Protein AF-0000000083109171 (afdb_homodimer)

Secondary structure (DSSP, 8-state):
--HHHHHHHH--B---B-TT----HHHHHHHHHHHTTS--GGG---EEEEEE--HHHHHHHHHHHHHHIIIIIHHHHHHH---HHHHHHHHHHTSTTTGGG-SEEEEEEEETTTS-GGGHHHHHHHHHHHHHHHHHHTT-EEEEE-GGGTS-HHHHHHHHT--TTEEEEEEEEEE-BSSPPPPPP---GGGGEEESSTTSB-/--HHHHHHHH--B---B-TT----HHHHHHHHHHHTTS--GGG---EEEEEE--HHHHHHHHHHHHHHIIIIIHHHHHHH---HHHHHHHHHHTSTTTGGG-SEEEEEEEETTTS-GGGHHHHHHHHHHHHHHHHHHTT-EEEEE-GGGTT-HHHHHHHHT--TTEEEEEEEEEE-BSSPPPPPP---GGGGEEESSTTSB-

Radius of gyration: 20.05 Å; Cα contacts (8 Å, |Δi|>4): 853; chains: 2; bounding box: 48×57×44 Å

pLDDT: mean 89.38, std 10.14, range [55.5, 98.81]

Structure (mmCIF, N/CA/C/O backbone):
data_AF-0000000083109171-model_v1
#
loop_
_entity.id
_entity.type
_entity.pdbx_description
1 polymer 'NADH dehydrogenase'
#
loop_
_atom_site.group_PDB
_atom_site.id
_atom_site.type_symbol
_atom_site.label_atom_id
_atom_site.label_alt_id
_atom_site.label_comp_id
_atom_site.label_asym_id
_atom_site.label_entity_id
_atom_site.label_seq_id
_atom_site.pdbx_PDB_ins_code
_atom_site.Cartn_x
_atom_site.Cartn_y
_atom_site.Cartn_z
_atom_site.occupancy
_atom_site.B_iso_or_equiv
_atom_site.auth_seq_id
_atom_site.auth_comp_id
_atom_site.auth_asym_id
_atom_site.auth_atom_id
_atom_site.pdbx_PDB_model_num
ATOM 1 N N . MET A 1 1 ? -6.875 -14.625 16.375 1 55.5 1 MET A N 1
ATOM 2 C CA . MET A 1 1 ? -6.332 -13.656 15.422 1 55.5 1 MET A CA 1
ATOM 3 C C . MET A 1 1 ? -5.023 -13.07 15.938 1 55.5 1 MET A C 1
ATOM 5 O O . MET A 1 1 ? -4.926 -12.695 17.109 1 55.5 1 MET A O 1
ATOM 9 N N . GLY A 1 2 ? -3.994 -13.18 15.156 1 72.75 2 GLY A N 1
ATOM 10 C CA . GLY A 1 2 ? -2.719 -12.656 15.617 1 72.75 2 GLY A CA 1
ATOM 11 C C . GLY A 1 2 ? -2.723 -11.156 15.812 1 72.75 2 GLY A C 1
ATOM 12 O O . GLY A 1 2 ? -3.6 -10.461 15.289 1 72.75 2 GLY A O 1
ATOM 13 N N . GLU A 1 3 ? -2.008 -10.625 16.656 1 83.81 3 GLU A N 1
ATOM 14 C CA . GLU A 1 3 ? -1.916 -9.203 16.984 1 83.81 3 GLU A CA 1
ATOM 15 C C . GLU A 1 3 ? -1.742 -8.352 15.727 1 83.81 3 GLU A C 1
ATOM 17 O O . GLU A 1 3 ? -2.268 -7.242 15.648 1 83.81 3 GLU A O 1
ATOM 22 N N . LEU A 1 4 ? -1.127 -8.922 14.742 1 90 4 LEU A N 1
ATOM 23 C CA . LEU A 1 4 ? -0.941 -8.195 13.492 1 90 4 LEU A CA 1
ATOM 24 C C . LEU A 1 4 ? -2.273 -8 12.773 1 90 4 LEU A C 1
ATOM 26 O O . LEU A 1 4 ? -2.602 -6.883 12.367 1 90 4 LEU A O 1
ATOM 30 N N . LEU A 1 5 ? -3.1 -9.055 12.711 1 90 5 LEU A N 1
ATOM 31 C CA . LEU A 1 5 ? -4.387 -8.984 12.031 1 90 5 LEU A CA 1
ATOM 32 C C . LEU A 1 5 ? -5.344 -8.055 12.773 1 90 5 LEU A C 1
ATOM 34 O O . LEU A 1 5 ? -6.125 -7.332 12.156 1 90 5 LEU A O 1
ATOM 38 N N . ALA A 1 6 ? -5.227 -8.078 14.07 1 89.31 6 ALA A N 1
ATOM 39 C CA . ALA A 1 6 ? -6.047 -7.164 14.867 1 89.31 6 ALA A CA 1
ATOM 40 C C . ALA A 1 6 ? -5.684 -5.711 14.586 1 89.31 6 ALA A C 1
ATOM 42 O O . ALA A 1 6 ? -6.559 -4.848 14.5 1 89.31 6 ALA A O 1
ATOM 43 N N . GLY A 1 7 ? -4.387 -5.457 14.492 1 91.38 7 GLY A N 1
ATOM 44 C CA . GLY A 1 7 ? -3.93 -4.117 14.156 1 91.38 7 GLY A CA 1
ATOM 45 C C . GLY A 1 7 ? -4.406 -3.65 12.797 1 91.38 7 G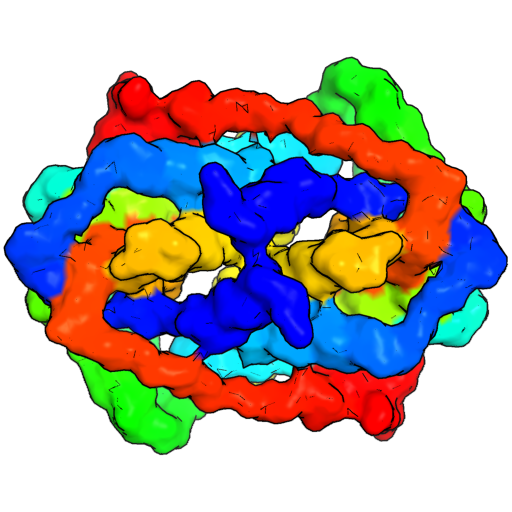LY A C 1
ATOM 46 O O . GLY A 1 7 ? -4.828 -2.502 12.641 1 91.38 7 GLY A O 1
ATOM 47 N N . ILE A 1 8 ? -4.422 -4.531 11.805 1 94 8 ILE A N 1
ATOM 48 C CA . ILE A 1 8 ? -4.883 -4.219 10.453 1 94 8 ILE A CA 1
ATOM 49 C C . ILE A 1 8 ? -6.375 -3.885 10.484 1 94 8 ILE A C 1
ATOM 51 O O . ILE A 1 8 ? -6.805 -2.895 9.883 1 94 8 ILE A O 1
ATOM 55 N N . ARG A 1 9 ? -7.141 -4.605 11.227 1 90.12 9 ARG A N 1
ATOM 56 C CA . ARG A 1 9 ? -8.586 -4.422 11.281 1 90.12 9 ARG A CA 1
ATOM 57 C C . ARG A 1 9 ? -8.953 -3.133 12.016 1 90.12 9 ARG A C 1
ATOM 59 O O . ARG A 1 9 ? -9.992 -2.525 11.734 1 90.12 9 ARG A O 1
ATOM 66 N N . ALA A 1 10 ? -8.078 -2.721 12.844 1 87.38 10 ALA A N 1
ATOM 67 C CA . ALA A 1 10 ? -8.383 -1.573 13.695 1 87.38 10 ALA A CA 1
ATOM 68 C C . ALA A 1 10 ? -8 -0.265 13.008 1 87.38 10 ALA A C 1
ATOM 70 O O . ALA A 1 10 ? -8.477 0.806 13.391 1 87.38 10 ALA A O 1
ATOM 71 N N . GLN A 1 11 ? -7.094 -0.319 12.078 1 89.5 11 GLN A N 1
ATOM 72 C CA . GLN A 1 11 ? -6.621 0.899 11.43 1 89.5 11 GLN A CA 1
ATOM 73 C C . GLN A 1 11 ? -7.754 1.602 10.688 1 89.5 11 GLN A C 1
ATOM 75 O O . GLN A 1 11 ? -8.516 0.962 9.961 1 89.5 11 GLN A O 1
ATOM 80 N N . ARG A 1 12 ? -7.906 2.865 10.969 1 90.25 12 ARG A N 1
ATOM 81 C CA . ARG A 1 12 ? -8.945 3.703 10.383 1 90.25 12 ARG A CA 1
ATOM 82 C C . ARG A 1 12 ? -8.422 5.109 10.109 1 90.25 12 ARG A C 1
ATOM 84 O O . ARG A 1 12 ? -7.559 5.609 10.836 1 90.25 12 ARG A O 1
ATOM 91 N N . ALA A 1 13 ? -9.023 5.68 9.062 1 91.62 13 ALA A N 1
ATOM 92 C CA . ALA A 1 13 ? -8.664 7.062 8.758 1 91.62 13 ALA A CA 1
ATOM 93 C C . ALA A 1 13 ? -9.164 8.008 9.852 1 91.62 13 ALA A C 1
ATOM 95 O O . ALA A 1 13 ? -10.297 7.887 10.32 1 91.62 13 ALA A O 1
ATOM 96 N N . CYS A 1 14 ? -8.281 8.812 10.289 1 92.75 14 CYS A N 1
ATOM 97 C CA . CYS A 1 14 ? -8.602 9.875 11.234 1 92.75 14 CYS A CA 1
ATOM 98 C C . CYS A 1 14 ? -8.602 11.234 10.547 1 92.75 14 CYS A C 1
ATOM 100 O O . CYS A 1 14 ? -7.598 11.641 9.953 1 92.75 14 CYS A O 1
ATOM 102 N N . ARG A 1 15 ? -9.68 11.977 10.711 1 89.06 15 ARG A N 1
ATOM 103 C CA . ARG A 1 15 ? -9.781 13.258 10.031 1 89.06 15 ARG A CA 1
ATOM 104 C C . ARG A 1 15 ? -10.078 14.383 11.016 1 89.06 15 ARG A C 1
ATOM 106 O O . ARG A 1 15 ? -10.344 15.516 10.609 1 89.06 15 ARG A O 1
ATOM 113 N N . ARG A 1 16 ? -10.094 14 12.258 1 90.75 16 ARG A N 1
ATOM 114 C CA . ARG A 1 16 ? -10.234 14.945 13.359 1 90.75 16 ARG A CA 1
ATOM 115 C C . ARG A 1 16 ? -9.148 14.734 14.406 1 90.75 16 ARG A C 1
ATOM 117 O O . ARG A 1 16 ? -9.094 13.68 15.047 1 90.75 16 ARG A O 1
ATOM 124 N N . PHE A 1 17 ? -8.367 15.812 14.617 1 93.94 17 PHE A N 1
ATOM 125 C CA . PHE A 1 17 ? -7.219 15.664 15.508 1 93.94 17 PHE A CA 1
ATOM 126 C C . PHE A 1 17 ? -7.34 16.594 16.703 1 93.94 17 PHE A C 1
ATOM 128 O O . PHE A 1 17 ? -7.969 17.656 16.625 1 93.94 17 PHE A O 1
ATOM 135 N N . ASP A 1 18 ? -6.82 16.125 17.828 1 93.5 18 ASP A N 1
ATOM 136 C CA . ASP A 1 18 ? -6.664 16.984 18.984 1 93.5 18 ASP A CA 1
ATOM 137 C C . ASP A 1 18 ? -5.676 18.109 18.719 1 93.5 18 ASP A C 1
ATOM 139 O O . ASP A 1 18 ? -4.48 17.875 18.547 1 93.5 18 ASP A O 1
ATOM 143 N N . PRO A 1 19 ? -6.137 19.344 18.703 1 90.44 19 PRO A N 1
ATOM 144 C CA . PRO A 1 19 ? -5.246 20.453 18.344 1 90.44 19 PRO A CA 1
ATOM 145 C C . PRO A 1 19 ? -4.094 20.609 19.328 1 90.44 19 PRO A C 1
ATOM 147 O O . PRO A 1 19 ? -3.086 21.25 19.016 1 90.44 19 PRO A O 1
ATOM 150 N N . ASN A 1 20 ? -4.195 20.031 20.516 1 92.81 20 ASN A N 1
ATOM 151 C CA . ASN A 1 20 ? -3.156 20.172 21.531 1 92.81 20 ASN A CA 1
ATOM 152 C C . ASN A 1 20 ? -2.287 18.906 21.609 1 92.81 20 ASN A C 1
ATOM 154 O O . ASN A 1 20 ? -1.346 18.859 22.406 1 92.81 20 ASN A O 1
ATOM 158 N N . GLY A 1 21 ? -2.691 18 20.828 1 94.5 21 GLY A N 1
ATOM 159 C CA . GLY A 1 21 ? -1.938 16.75 20.844 1 94.5 21 GLY A CA 1
ATOM 160 C C . GLY A 1 21 ? -0.573 16.875 20.188 1 94.5 21 GLY A C 1
ATOM 161 O O . GLY A 1 21 ? -0.412 17.594 19.203 1 94.5 21 GLY A O 1
ATOM 162 N N . LYS A 1 22 ? 0.365 16.141 20.797 1 96.12 22 LYS A N 1
ATOM 163 C CA . LYS A 1 22 ? 1.721 16.141 20.25 1 96.12 22 LYS A CA 1
ATOM 164 C C . LYS A 1 22 ? 2.074 14.781 19.656 1 96.12 22 LYS A C 1
ATOM 166 O O . LYS A 1 22 ? 1.497 13.766 20.031 1 96.12 22 LYS A O 1
ATOM 171 N N . VAL A 1 23 ? 2.912 14.836 18.703 1 98.12 23 VAL A N 1
ATOM 172 C CA . VAL A 1 23 ? 3.506 13.633 18.125 1 98.12 23 VAL A CA 1
ATOM 173 C C . VAL A 1 23 ? 5.02 13.648 18.328 1 98.12 23 VAL A C 1
ATOM 175 O O . VAL A 1 23 ? 5.707 14.547 17.828 1 98.12 23 VAL A O 1
ATOM 178 N N . LEU A 1 24 ? 5.52 12.695 19 1 98.06 24 LEU A N 1
ATOM 179 C CA . LEU A 1 24 ? 6.941 12.656 19.328 1 98.06 24 LEU A CA 1
ATOM 180 C C . LEU A 1 24 ? 7.77 12.305 18.094 1 98.06 24 LEU A C 1
ATOM 182 O O . LEU A 1 24 ? 7.359 11.477 17.281 1 98.06 24 LEU A O 1
ATOM 186 N N . ASP A 1 25 ? 8.961 12.906 18.078 1 97.75 25 ASP A N 1
ATOM 187 C CA . ASP A 1 25 ? 9.875 12.578 16.984 1 97.75 25 ASP A CA 1
ATOM 188 C C . ASP A 1 25 ? 10.211 11.086 16.984 1 97.75 25 ASP A C 1
ATOM 190 O O . ASP A 1 25 ? 10.336 10.477 15.93 1 97.75 25 ASP A O 1
ATOM 194 N N . SER A 1 26 ? 10.375 10.578 18.156 1 97.94 26 SER A N 1
ATOM 195 C CA . SER A 1 26 ? 10.711 9.156 18.266 1 97.94 26 SER A CA 1
ATOM 196 C C . SER A 1 26 ? 9.617 8.289 17.656 1 97.94 26 SER A C 1
ATOM 198 O O . SER A 1 26 ? 9.898 7.238 17.062 1 97.94 26 SER A O 1
ATOM 200 N N . ASP A 1 27 ? 8.375 8.719 17.828 1 97.88 27 ASP A N 1
ATOM 201 C CA . ASP A 1 27 ? 7.258 7.965 17.266 1 97.88 27 ASP A CA 1
ATOM 202 C C . ASP A 1 27 ? 7.195 8.125 15.742 1 97.88 27 ASP A C 1
ATOM 204 O O . ASP A 1 27 ? 6.918 7.164 15.023 1 97.88 27 ASP A O 1
ATOM 208 N N . VAL A 1 28 ? 7.469 9.328 15.266 1 98.5 28 VAL A N 1
ATOM 209 C CA . VAL A 1 28 ? 7.566 9.547 13.828 1 98.5 28 VAL A CA 1
ATOM 210 C C . VAL A 1 28 ? 8.641 8.633 13.242 1 98.5 28 VAL A C 1
ATOM 212 O O . VAL A 1 28 ? 8.43 8.008 12.195 1 98.5 28 VAL A O 1
ATOM 215 N N . GLU A 1 29 ? 9.734 8.508 13.93 1 98 29 GLU A N 1
ATOM 216 C CA . GLU A 1 29 ? 10.828 7.668 13.453 1 98 29 GLU A CA 1
ATOM 217 C C . GLU A 1 29 ? 10.406 6.203 13.391 1 98 29 GLU A C 1
ATOM 219 O O . GLU A 1 29 ? 10.82 5.469 12.492 1 98 29 GLU A O 1
ATOM 224 N N . GLN A 1 30 ? 9.625 5.793 14.312 1 97.19 30 GLN A N 1
ATOM 225 C CA . GLN A 1 30 ? 9.109 4.43 14.281 1 97.19 30 GLN A CA 1
ATOM 226 C C . GLN A 1 30 ? 8.188 4.223 13.086 1 97.19 30 GLN A C 1
ATOM 228 O O . GLN A 1 30 ? 8.219 3.17 12.445 1 97.19 30 GLN A O 1
ATOM 233 N N . MET A 1 31 ? 7.332 5.203 12.773 1 98.19 31 MET A N 1
ATOM 234 C CA . MET A 1 31 ? 6.465 5.141 11.602 1 98.19 31 MET A CA 1
ATOM 235 C C . MET A 1 31 ? 7.285 5.051 10.32 1 98.19 31 MET A C 1
ATOM 237 O O . MET A 1 31 ? 6.984 4.242 9.438 1 98.19 31 MET A O 1
ATOM 241 N N . LEU A 1 32 ? 8.336 5.867 10.281 1 98.56 32 LEU A N 1
ATOM 242 C CA . LEU A 1 32 ? 9.211 5.879 9.117 1 98.56 32 LEU A CA 1
ATOM 243 C C . LEU A 1 32 ? 9.953 4.551 8.984 1 98.56 32 LEU A C 1
ATOM 245 O O . LEU A 1 32 ? 10.086 4.016 7.887 1 98.56 32 LEU A O 1
ATOM 249 N N . ALA A 1 33 ? 10.438 4.059 10.117 1 97.06 33 ALA A N 1
ATOM 250 C CA . ALA A 1 33 ? 11.133 2.775 10.117 1 97.06 33 ALA A CA 1
ATOM 251 C C . ALA A 1 33 ? 10.227 1.661 9.602 1 97.06 33 ALA A C 1
ATOM 253 O O . ALA A 1 33 ? 10.672 0.781 8.859 1 97.06 33 ALA A O 1
ATOM 254 N N . ALA A 1 34 ? 8.984 1.644 9.984 1 97.25 34 ALA A N 1
ATOM 255 C CA . ALA A 1 34 ? 8.023 0.67 9.469 1 97.25 34 ALA A CA 1
ATOM 256 C C . ALA A 1 34 ? 7.824 0.835 7.965 1 97.25 34 ALA A C 1
ATOM 258 O O . ALA A 1 34 ? 7.742 -0.153 7.23 1 97.25 34 ALA A O 1
ATOM 259 N N . SER A 1 35 ? 7.797 2.051 7.5 1 98.38 35 SER A N 1
ATOM 260 C CA . SER A 1 35 ? 7.535 2.361 6.098 1 98.38 35 SER A CA 1
ATOM 261 C C . SER A 1 35 ? 8.594 1.751 5.188 1 98.38 35 SER A C 1
ATOM 263 O O . SER A 1 35 ? 8.266 1.158 4.156 1 98.38 35 SER A O 1
ATOM 265 N N . VAL A 1 36 ? 9.859 1.82 5.582 1 97.5 36 VAL A N 1
ATOM 266 C CA . VAL A 1 36 ? 10.938 1.451 4.668 1 97.5 36 VAL A CA 1
ATOM 267 C C . VAL A 1 36 ? 11.07 -0.069 4.617 1 97.5 36 VAL A C 1
ATOM 269 O O . VAL A 1 36 ? 11.891 -0.599 3.863 1 97.5 36 VAL A O 1
ATOM 272 N N . HIS A 1 37 ? 10.234 -0.78 5.348 1 96.31 37 HIS A N 1
ATOM 273 C CA . HIS A 1 37 ? 10.25 -2.236 5.285 1 96.31 37 HIS A CA 1
ATOM 274 C C . HIS A 1 37 ? 9.195 -2.754 4.305 1 96.31 37 HIS A C 1
ATOM 276 O O . HIS A 1 37 ? 8.969 -3.961 4.215 1 96.31 37 HIS A O 1
ATOM 282 N N . ALA A 1 38 ? 8.594 -1.869 3.564 1 97.19 38 ALA A N 1
ATOM 283 C CA . ALA A 1 38 ? 7.648 -2.242 2.514 1 97.19 38 ALA A CA 1
ATOM 284 C C . ALA A 1 38 ? 8.375 -2.834 1.309 1 97.19 38 ALA A C 1
ATOM 286 O O . ALA A 1 38 ? 9.57 -2.604 1.122 1 97.19 38 ALA A O 1
ATOM 287 N N . PRO A 1 39 ? 7.668 -3.682 0.498 1 95.25 39 PRO A N 1
ATOM 288 C CA . PRO A 1 39 ? 8.25 -4.082 -0.784 1 95.25 39 PRO A CA 1
ATOM 289 C C . PRO A 1 39 ? 8.414 -2.912 -1.752 1 95.25 39 PRO A C 1
ATOM 291 O O . PRO A 1 39 ? 7.703 -1.908 -1.634 1 95.25 39 PRO A O 1
ATOM 294 N N . SER A 1 40 ? 9.367 -3 -2.598 1 94.25 40 SER A N 1
ATOM 295 C CA . SER A 1 40 ? 9.555 -2.08 -3.715 1 94.25 40 SER A CA 1
ATOM 296 C C . SER A 1 40 ? 10.109 -2.801 -4.938 1 94.25 40 SER A C 1
ATOM 298 O O . SER A 1 40 ? 10.766 -3.834 -4.812 1 94.25 40 SER A O 1
ATOM 300 N N . ALA A 1 41 ? 9.695 -2.26 -6.098 1 90.31 41 ALA A N 1
ATOM 301 C CA . ALA A 1 41 ? 10.164 -2.859 -7.344 1 90.31 41 ALA A CA 1
ATOM 302 C C . ALA A 1 41 ? 11.672 -3.064 -7.328 1 90.31 41 ALA A C 1
ATOM 304 O O . ALA A 1 41 ? 12.43 -2.115 -7.125 1 90.31 41 ALA A O 1
ATOM 305 N N . GLU A 1 42 ? 12.055 -4.391 -7.379 1 86 42 GLU A N 1
ATOM 306 C CA . GLU A 1 42 ? 13.461 -4.773 -7.43 1 86 42 GLU A CA 1
ATOM 307 C C . GLU A 1 42 ? 14.219 -4.258 -6.207 1 86 42 GLU A C 1
ATOM 309 O O . GLU A 1 42 ? 15.398 -3.918 -6.301 1 86 42 GLU A O 1
ATOM 314 N N . ASN A 1 43 ? 13.531 -4.051 -5.195 1 89.94 43 ASN A N 1
ATOM 315 C CA . ASN A 1 43 ? 14.094 -3.543 -3.949 1 89.94 43 ASN A CA 1
ATOM 316 C C . ASN A 1 43 ? 14.789 -2.199 -4.16 1 89.94 43 ASN A C 1
ATOM 318 O O . ASN A 1 43 ? 15.844 -1.941 -3.57 1 89.94 43 ASN A O 1
ATOM 322 N N . SER A 1 44 ? 14.188 -1.335 -4.953 1 91.75 44 SER A N 1
ATOM 323 C CA . SER A 1 44 ? 14.758 -0.03 -5.27 1 91.75 44 SER A CA 1
ATOM 324 C C . SER A 1 44 ? 14.656 0.921 -4.082 1 91.75 44 SER A C 1
ATOM 326 O O . SER A 1 44 ? 15.352 1.94 -4.039 1 91.75 44 SER A O 1
ATOM 328 N N . GLN A 1 45 ? 13.789 0.682 -3.188 1 95.56 45 GLN A N 1
ATOM 329 C CA . GLN A 1 45 ? 13.578 1.504 -2 1 95.56 45 GLN A CA 1
ATOM 330 C C . GLN A 1 45 ? 13.516 2.986 -2.361 1 95.56 45 GLN A C 1
ATOM 332 O O . GLN A 1 45 ? 14.273 3.795 -1.815 1 95.56 45 GLN A O 1
ATOM 337 N N . PRO A 1 46 ? 12.477 3.291 -3.271 1 97.31 46 PRO A N 1
ATOM 338 C CA . PRO A 1 46 ? 12.484 4.605 -3.918 1 97.31 46 PRO A CA 1
ATOM 339 C C . PRO A 1 46 ? 11.766 5.672 -3.104 1 97.31 46 PRO A C 1
ATOM 341 O O . PRO A 1 46 ? 11.289 6.668 -3.662 1 97.31 46 PRO A O 1
ATOM 344 N N . TRP A 1 47 ? 11.617 5.57 -1.883 1 98.5 47 TRP A N 1
ATOM 345 C CA . TRP A 1 47 ? 10.852 6.496 -1.058 1 98.5 47 TRP A CA 1
ATOM 346 C C . TRP A 1 47 ? 11.742 7.594 -0.491 1 98.5 47 TRP A C 1
ATOM 348 O O . TRP A 1 47 ? 12.906 7.348 -0.163 1 98.5 47 TRP A O 1
ATOM 358 N N . THR A 1 48 ? 11.234 8.758 -0.434 1 98.62 48 THR A N 1
ATOM 359 C CA . THR A 1 48 ? 11.742 9.906 0.316 1 98.62 48 THR A CA 1
ATOM 360 C C . THR A 1 48 ? 10.625 10.539 1.146 1 98.62 48 THR A C 1
ATOM 362 O O . THR A 1 48 ? 9.5 10.703 0.667 1 98.62 48 THR A O 1
ATOM 365 N N . PHE A 1 49 ? 10.945 10.898 2.367 1 98.75 49 PHE A N 1
ATOM 366 C CA . PHE A 1 49 ? 9.945 11.43 3.287 1 98.75 49 PHE A CA 1
ATOM 367 C C . PHE A 1 49 ? 10.266 12.867 3.672 1 98.75 49 PHE A C 1
ATOM 369 O O . PHE A 1 49 ? 11.406 13.18 4.043 1 98.75 49 PHE A O 1
ATOM 376 N N . ILE A 1 50 ? 9.297 13.742 3.531 1 98.5 50 ILE A N 1
ATOM 377 C CA . ILE A 1 50 ? 9.383 15.086 4.078 1 98.5 50 ILE A CA 1
ATOM 378 C C . ILE A 1 50 ? 8.43 15.234 5.262 1 98.5 50 ILE A C 1
ATOM 380 O O . ILE A 1 50 ? 7.211 15.117 5.098 1 98.5 50 ILE A O 1
ATOM 384 N N . VAL A 1 51 ? 8.945 15.445 6.41 1 98.75 51 VAL A N 1
ATOM 385 C CA . VAL A 1 51 ? 8.148 15.633 7.617 1 98.75 51 VAL A CA 1
ATOM 386 C C . VAL A 1 51 ? 7.918 17.125 7.859 1 98.75 51 VAL A C 1
ATOM 388 O O . VAL A 1 51 ? 8.867 17.875 8.055 1 98.75 51 VAL A O 1
ATOM 391 N N . VAL A 1 52 ? 6.668 17.516 7.863 1 97.38 52 VAL A N 1
ATOM 392 C CA . VAL A 1 52 ? 6.285 18.922 7.996 1 97.38 52 VAL A CA 1
ATOM 393 C C . VAL A 1 52 ? 5.617 19.156 9.352 1 97.38 52 VAL A C 1
ATOM 395 O O . VAL A 1 52 ? 4.629 18.5 9.68 1 97.38 52 VAL A O 1
ATOM 398 N N . ARG A 1 53 ? 6.133 20.094 10.117 1 97.25 53 ARG A N 1
ATOM 399 C CA . ARG A 1 53 ? 5.586 20.422 11.43 1 97.25 53 ARG A CA 1
ATOM 400 C C . ARG A 1 53 ? 5.227 21.906 11.523 1 97.25 53 ARG A C 1
ATOM 402 O O . ARG A 1 53 ? 4.41 22.297 12.359 1 97.25 53 ARG A O 1
ATOM 409 N N . ASP A 1 54 ? 5.895 22.656 10.68 1 96.62 54 ASP A N 1
ATOM 410 C CA . ASP A 1 54 ? 5.641 24.094 10.711 1 96.62 54 ASP A CA 1
ATOM 411 C C . ASP A 1 54 ? 4.164 24.406 10.484 1 96.62 54 ASP A C 1
ATOM 413 O O . ASP A 1 54 ? 3.568 23.922 9.516 1 96.62 54 ASP A O 1
ATOM 417 N N . GLU A 1 55 ? 3.619 25.188 11.328 1 93.31 55 GLU A N 1
ATOM 418 C CA . GLU A 1 55 ? 2.188 25.469 11.281 1 93.31 55 GLU A CA 1
ATOM 419 C C . GLU A 1 55 ? 1.792 26.094 9.953 1 93.31 55 GLU A C 1
ATOM 421 O O . GLU A 1 55 ? 0.763 25.75 9.367 1 93.31 55 GLU A O 1
ATOM 426 N N . GLY A 1 56 ? 2.555 27.047 9.523 1 92.94 56 GLY A N 1
ATOM 427 C CA . GLY A 1 56 ? 2.268 27.703 8.25 1 92.94 56 GLY A CA 1
ATOM 428 C C . GLY A 1 56 ? 2.295 26.75 7.074 1 92.94 56 GLY A C 1
ATOM 429 O O . GLY A 1 56 ? 1.391 26.766 6.234 1 92.94 56 GLY A O 1
ATOM 430 N N . ASN A 1 57 ? 3.32 25.906 6.988 1 93.12 57 ASN A N 1
ATOM 431 C CA . ASN A 1 57 ? 3.434 24.922 5.91 1 93.12 57 ASN A CA 1
ATOM 432 C C . ASN A 1 57 ? 2.303 23.906 5.957 1 93.12 57 ASN A C 1
ATOM 434 O O . ASN A 1 57 ? 1.728 23.562 4.922 1 93.12 57 ASN A O 1
ATOM 438 N N . ARG A 1 58 ? 1.99 23.484 7.117 1 92.31 58 ARG A N 1
ATOM 439 C CA . ARG A 1 58 ? 0.889 22.547 7.262 1 92.31 58 ARG A CA 1
ATOM 440 C C . ARG A 1 58 ? -0.427 23.156 6.801 1 92.31 58 ARG A C 1
ATOM 442 O O . ARG A 1 58 ? -1.235 22.484 6.148 1 92.31 58 ARG A O 1
ATOM 449 N N . ALA A 1 59 ? -0.632 24.359 7.184 1 88.19 59 ALA A N 1
ATOM 450 C CA . ALA A 1 59 ? -1.854 25.062 6.797 1 88.19 59 ALA A CA 1
ATOM 451 C C . ALA A 1 59 ? -1.955 25.188 5.281 1 88.19 59 ALA A C 1
ATOM 453 O O . ALA A 1 59 ? -3.041 25.062 4.711 1 88.19 59 ALA A O 1
ATOM 454 N N . LEU A 1 60 ? -0.853 25.5 4.641 1 86.75 60 LEU A N 1
ATOM 455 C CA . LEU A 1 60 ? -0.829 25.594 3.186 1 86.75 60 LEU A CA 1
ATOM 456 C C . LEU A 1 60 ? -1.166 24.25 2.549 1 86.75 60 LEU A C 1
ATOM 458 O O . LEU A 1 60 ? -1.983 24.188 1.628 1 86.75 60 LEU A O 1
ATOM 462 N N . LEU A 1 61 ? -0.556 23.219 3.041 1 87.94 61 LEU A N 1
ATOM 463 C CA . LEU A 1 61 ? -0.822 21.875 2.514 1 87.94 61 LEU A CA 1
ATOM 464 C C . LEU A 1 61 ? -2.293 21.516 2.68 1 87.94 61 LEU A C 1
ATOM 466 O O . LEU A 1 61 ? -2.914 20.984 1.755 1 87.94 61 LEU A O 1
ATOM 470 N N . ALA A 1 62 ? -2.814 21.812 3.832 1 85.19 62 ALA A N 1
ATOM 471 C CA . ALA A 1 62 ? -4.223 21.531 4.098 1 85.19 62 ALA A CA 1
ATOM 472 C C . ALA A 1 62 ? -5.129 22.344 3.18 1 85.19 62 ALA A C 1
ATOM 474 O O . ALA A 1 62 ? -6.129 21.844 2.672 1 85.19 62 ALA A O 1
ATOM 475 N N . SER A 1 63 ? -4.754 23.562 2.979 1 81.25 63 SER A N 1
ATOM 476 C CA . SER A 1 63 ? -5.547 24.453 2.131 1 81.25 63 SER A CA 1
ATOM 477 C C . SER A 1 63 ? -5.559 23.969 0.685 1 81.25 63 SER A C 1
ATOM 479 O O . SER A 1 63 ? -6.59 24.031 0.012 1 81.25 63 SER A O 1
ATOM 481 N N . TRP A 1 64 ? -4.453 23.562 0.218 1 79.56 64 TRP A N 1
ATOM 482 C CA . TRP A 1 64 ? -4.359 23.109 -1.164 1 79.56 64 TRP A CA 1
ATOM 483 C C . TRP A 1 64 ? -5.168 21.828 -1.366 1 79.56 64 TRP A C 1
ATOM 485 O O . TRP A 1 64 ? -5.781 21.641 -2.418 1 79.56 64 TRP A O 1
ATOM 495 N N . TRP A 1 65 ? -5.145 21.016 -0.391 1 76.81 65 TRP A N 1
ATOM 496 C CA . TRP A 1 65 ? -5.969 19.812 -0.444 1 76.81 65 TRP A CA 1
ATOM 497 C C . TRP A 1 65 ? -7.449 20.172 -0.463 1 76.81 65 TRP A C 1
ATOM 499 O O . TRP A 1 65 ? -8.234 19.547 -1.196 1 76.81 65 TRP A O 1
ATOM 509 N N . THR A 1 66 ? -7.777 21.156 0.295 1 75.31 66 THR A N 1
ATOM 510 C CA . THR A 1 66 ? -9.164 21.594 0.365 1 75.31 66 THR A CA 1
ATOM 511 C C . THR A 1 66 ? -9.617 22.156 -0.979 1 75.31 66 THR A C 1
ATOM 513 O O . THR A 1 66 ? -10.766 21.969 -1.386 1 75.31 66 THR A O 1
ATOM 516 N N . GLU A 1 67 ? -8.727 22.797 -1.622 1 75.06 67 GLU A N 1
ATOM 517 C CA . GLU A 1 67 ? -9.039 23.359 -2.938 1 75.06 67 GLU A CA 1
ATOM 518 C C . GLU A 1 67 ? -9.336 22.25 -3.941 1 75.06 67 GLU A C 1
ATOM 520 O O . GLU A 1 67 ? -10.242 22.375 -4.77 1 75.06 67 GLU A O 1
ATOM 525 N N . THR A 1 68 ? -8.586 21.203 -3.83 1 71.06 68 THR A N 1
ATOM 526 C CA . THR A 1 68 ? -8.812 20.062 -4.723 1 71.06 68 THR A CA 1
ATOM 527 C C . THR A 1 68 ? -10.18 19.453 -4.477 1 71.06 68 THR A C 1
ATOM 529 O O . THR A 1 68 ? -10.883 19.078 -5.422 1 71.06 68 THR A O 1
ATOM 532 N N . TRP A 1 69 ? -10.555 19.391 -3.275 1 72.69 69 TRP A N 1
ATOM 533 C CA . TRP A 1 69 ? -11.867 18.875 -2.891 1 72.69 69 TRP A CA 1
ATOM 534 C C . TRP A 1 69 ? -12.977 19.766 -3.42 1 72.69 69 TRP A C 1
ATOM 536 O O . TRP A 1 69 ? -13.977 19.281 -3.951 1 72.69 69 TRP A O 1
ATOM 546 N N . ASN A 1 70 ? -12.688 21 -3.373 1 70 70 ASN A N 1
ATOM 547 C CA . ASN A 1 70 ? -13.703 21.969 -3.781 1 70 70 ASN A CA 1
ATOM 548 C C . ASN A 1 70 ? -13.812 22.062 -5.301 1 70 70 ASN A C 1
ATOM 550 O O . ASN A 1 70 ? -14.859 22.438 -5.828 1 70 70 ASN A O 1
ATOM 554 N N . ALA A 1 71 ? -12.781 21.812 -5.98 1 67.88 71 ALA A N 1
ATOM 555 C CA . ALA A 1 71 ? -12.75 21.938 -7.438 1 67.88 71 ALA A CA 1
ATOM 556 C C . ALA A 1 71 ? -13.422 20.734 -8.094 1 67.88 71 ALA A C 1
ATOM 558 O O . ALA A 1 71 ? -13.289 20.531 -9.305 1 67.88 71 ALA A O 1
ATOM 559 N N . GLY A 1 72 ? -14.117 19.938 -7.215 1 62.41 72 GLY A N 1
ATOM 560 C CA . GLY A 1 72 ? -14.875 18.875 -7.84 1 62.41 72 GLY A CA 1
ATOM 561 C C . GLY A 1 72 ? -14.812 17.562 -7.066 1 62.41 72 GLY A C 1
ATOM 562 O O . GLY A 1 72 ? -15.648 16.688 -7.262 1 62.41 72 GLY A O 1
ATOM 563 N N . GLY A 1 73 ? -13.859 17.453 -6.324 1 63 73 GLY A N 1
ATOM 564 C CA . GLY A 1 73 ? -13.75 16.219 -5.559 1 63 73 GLY A CA 1
ATOM 565 C C . GLY A 1 73 ? -14.906 16.016 -4.602 1 63 73 GLY A C 1
ATOM 566 O O . GLY A 1 73 ? -15.453 14.906 -4.512 1 63 73 GLY A O 1
ATOM 567 N N . GLY A 1 74 ? -15.32 17.109 -4.055 1 67.25 74 GLY A N 1
ATOM 568 C CA . GLY A 1 74 ? -16.422 17.047 -3.111 1 67.25 74 GLY A CA 1
ATOM 569 C C . GLY A 1 74 ? -17.734 16.656 -3.756 1 67.25 74 GLY A C 1
ATOM 570 O O . GLY A 1 74 ? -18.469 15.812 -3.223 1 67.25 74 GLY A O 1
ATOM 571 N N . ASP A 1 75 ? -17.969 17.25 -4.883 1 70 75 ASP A N 1
ATOM 572 C CA . ASP A 1 75 ? -19.203 16.922 -5.574 1 70 75 ASP A CA 1
ATOM 573 C C . ASP A 1 75 ? -19.234 15.469 -6.016 1 70 75 ASP A C 1
ATOM 575 O O . ASP A 1 75 ? -20.25 14.789 -5.883 1 70 75 ASP A O 1
ATOM 579 N N . PHE A 1 76 ? -18.203 15.172 -6.445 1 67.31 76 PHE A N 1
ATOM 580 C CA . PHE A 1 76 ? -18.094 13.773 -6.859 1 67.31 76 PHE A CA 1
ATOM 581 C C . PHE A 1 76 ? -18.328 12.844 -5.68 1 67.31 76 PHE A C 1
ATOM 583 O O . PHE A 1 76 ? -19.094 11.883 -5.793 1 67.31 76 PHE A O 1
ATOM 590 N N . VAL A 1 77 ? -17.766 13.195 -4.664 1 71.5 77 VAL A N 1
ATOM 591 C CA . VAL A 1 77 ? -17.906 12.375 -3.463 1 71.5 77 VAL A CA 1
ATOM 592 C C . VAL A 1 77 ? -19.359 12.359 -3.01 1 71.5 77 VAL A C 1
ATOM 594 O O . VAL A 1 77 ? -19.922 11.297 -2.713 1 71.5 77 VAL A O 1
ATOM 597 N N . LYS A 1 78 ? -19.922 13.477 -2.979 1 74.19 78 LYS A N 1
ATOM 598 C CA . LYS A 1 78 ? -21.312 13.594 -2.533 1 74.19 78 LYS A CA 1
ATOM 599 C C . LYS A 1 78 ? -22.25 12.781 -3.428 1 74.19 78 LYS A C 1
ATOM 601 O O . LYS A 1 78 ? -23.25 12.242 -2.959 1 74.19 78 LYS A O 1
ATOM 606 N N . GLN A 1 79 ? -21.812 12.641 -4.633 1 70.5 79 GLN A N 1
ATOM 607 C CA . GLN A 1 79 ? -22.672 11.945 -5.594 1 70.5 79 GLN A CA 1
ATOM 608 C C . GLN A 1 79 ? -22.375 10.445 -5.602 1 70.5 79 GLN A C 1
ATOM 610 O O . GLN A 1 79 ? -23.25 9.641 -5.918 1 70.5 79 GLN A O 1
ATOM 615 N N . SER A 1 80 ? -21.281 10.195 -5.199 1 68.06 80 SER A N 1
ATOM 616 C CA . SER A 1 80 ? -20.844 8.82 -5.41 1 68.06 80 SER A CA 1
ATOM 617 C C . SER A 1 80 ? -20.906 8.016 -4.117 1 68.06 80 SER A C 1
ATOM 619 O O . SER A 1 80 ? -20.859 6.785 -4.141 1 68.06 80 SER A O 1
ATOM 621 N N . VAL A 1 81 ? -21 8.781 -3.025 1 73.75 81 VAL A N 1
ATOM 622 C CA . VAL A 1 81 ? -20.969 8.102 -1.735 1 73.75 81 VAL A CA 1
ATOM 623 C C . VAL A 1 81 ? -22.344 8.188 -1.071 1 73.75 81 VAL A C 1
AT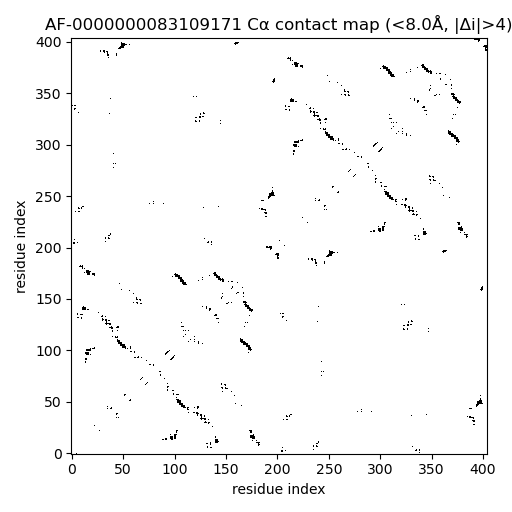OM 625 O O . VAL A 1 81 ? -22.844 9.281 -0.834 1 73.75 81 VAL A O 1
ATOM 628 N N . GLU A 1 82 ? -22.859 7.023 -0.845 1 72.69 82 GLU A N 1
ATOM 629 C CA . GLU A 1 82 ? -24.188 6.953 -0.247 1 72.69 82 GLU A CA 1
ATOM 630 C C . GLU A 1 82 ? -24.125 7.172 1.262 1 72.69 82 GLU A C 1
ATOM 632 O O . GLU A 1 82 ? -25.078 7.676 1.86 1 72.69 82 GLU A O 1
ATOM 637 N N . ASP A 1 83 ? -23.047 6.926 1.837 1 74.56 83 ASP A N 1
ATOM 638 C CA . ASP A 1 83 ? -22.875 7.023 3.283 1 74.56 83 ASP A CA 1
ATOM 639 C C . ASP A 1 83 ? -22.719 8.477 3.721 1 74.56 83 ASP A C 1
ATOM 641 O O . ASP A 1 83 ? -21.625 9.047 3.635 1 74.56 83 ASP A O 1
ATOM 645 N N . LYS A 1 84 ? -23.828 9.039 4.27 1 76.81 84 LYS A N 1
ATOM 646 C CA . LYS A 1 84 ? -23.875 10.453 4.633 1 76.81 84 LYS A CA 1
ATOM 647 C C . LYS A 1 84 ? -22.906 10.75 5.773 1 76.81 84 LYS A C 1
ATOM 649 O O . LYS A 1 84 ? -22.359 11.859 5.863 1 76.81 84 LYS A O 1
ATOM 654 N N . VAL A 1 85 ? -22.766 9.781 6.621 1 77.38 85 VAL A N 1
ATOM 655 C CA . VAL A 1 85 ? -21.844 9.953 7.73 1 77.38 85 VAL A CA 1
ATOM 656 C C . VAL A 1 85 ? -20.422 10.102 7.199 1 77.38 85 VAL A C 1
ATOM 658 O O . VAL A 1 85 ? -19.656 10.961 7.656 1 77.38 85 VAL A O 1
ATOM 661 N N . LEU A 1 86 ? -20.141 9.312 6.254 1 77.75 86 LEU A N 1
ATOM 662 C CA . LEU A 1 86 ? -18.828 9.398 5.625 1 77.75 86 LEU A CA 1
ATOM 663 C C . LEU A 1 86 ? -18.656 10.742 4.914 1 77.75 86 LEU A C 1
ATOM 665 O O . LEU A 1 86 ? -17.594 11.359 5 1 77.75 86 LEU A O 1
ATOM 669 N N . VAL A 1 87 ? -19.688 11.172 4.266 1 78.38 87 VAL A N 1
ATOM 670 C CA . VAL A 1 87 ? -19.625 12.438 3.549 1 78.38 87 VAL A CA 1
ATOM 671 C C . VAL A 1 87 ? -19.344 13.578 4.531 1 78.38 87 VAL A C 1
ATOM 673 O O . VAL A 1 87 ? -18.484 14.43 4.285 1 78.38 87 VAL A O 1
ATOM 676 N N . ALA A 1 88 ? -20.016 13.547 5.602 1 78.81 88 ALA A N 1
ATOM 677 C CA . ALA A 1 88 ? -19.828 14.578 6.621 1 78.81 88 ALA A CA 1
ATOM 678 C C . ALA A 1 88 ? -18.422 14.531 7.199 1 78.81 88 ALA A C 1
ATOM 680 O O . ALA A 1 88 ? -17.812 15.578 7.453 1 78.81 88 ALA A O 1
ATOM 681 N N . ASP A 1 89 ? -17.922 13.383 7.402 1 79.56 89 ASP A N 1
ATOM 682 C CA . ASP A 1 89 ? -16.578 13.203 7.934 1 79.56 89 ASP A CA 1
ATOM 683 C C . ASP A 1 89 ? -15.523 13.719 6.957 1 79.56 89 ASP A C 1
ATOM 685 O O . ASP A 1 89 ? -14.547 14.352 7.367 1 79.56 89 ASP A O 1
ATOM 689 N N . LEU A 1 90 ? -15.758 13.5 5.773 1 77.38 90 LEU A N 1
ATOM 690 C CA . LEU A 1 90 ? -14.852 13.969 4.73 1 77.38 90 LEU A CA 1
ATOM 691 C C . LEU A 1 90 ? -14.844 15.492 4.652 1 77.38 90 LEU A C 1
ATOM 693 O O . LEU A 1 90 ? -13.781 16.109 4.574 1 77.38 90 LEU A O 1
ATOM 697 N N . GLU A 1 91 ? -16.031 15.992 4.746 1 76.94 91 GLU A N 1
ATOM 698 C CA . GLU A 1 91 ? -16.156 17.453 4.723 1 76.94 91 GLU A CA 1
ATOM 699 C C . GLU A 1 91 ? -15.453 18.078 5.914 1 76.94 91 GLU A C 1
ATOM 701 O O . GLU A 1 91 ? -14.805 19.125 5.777 1 76.94 91 GLU A O 1
ATOM 706 N N . PHE A 1 92 ? -15.531 17.438 6.969 1 78.56 92 PHE A N 1
ATOM 707 C CA . PHE A 1 92 ? -14.883 17.953 8.172 1 78.56 92 PHE A CA 1
ATOM 708 C C . PHE A 1 92 ? -13.367 17.922 8.023 1 78.56 92 PHE A C 1
ATOM 710 O O . PHE A 1 92 ? -12.672 18.828 8.508 1 78.56 92 PHE A O 1
ATOM 717 N N . GLY A 1 93 ? -12.867 16.953 7.469 1 77.12 93 GLY A N 1
ATOM 718 C CA . GLY A 1 93 ? -11.438 16.875 7.219 1 77.12 93 GLY A CA 1
ATOM 719 C C . GLY A 1 93 ? -10.883 18.094 6.508 1 77.12 93 GLY A C 1
ATOM 720 O O . GLY A 1 93 ? -9.781 18.547 6.812 1 77.12 93 GLY A O 1
ATOM 721 N N . PHE A 1 94 ? -11.711 18.594 5.703 1 75.69 94 PHE A N 1
ATOM 722 C CA . PHE A 1 94 ? -11.266 19.703 4.863 1 75.69 94 PHE A CA 1
ATOM 723 C C . PHE A 1 94 ? -11.516 21.031 5.551 1 75.69 94 PHE A C 1
ATOM 725 O O . PHE A 1 94 ? -11.188 22.094 5.004 1 75.69 94 PHE A O 1
ATOM 732 N N . SER A 1 95 ? -11.984 20.953 6.734 1 74 95 SER A N 1
ATOM 733 C CA . SER A 1 95 ? -12.203 22.172 7.504 1 74 95 SER A CA 1
ATOM 734 C C . SER A 1 95 ? -11 22.5 8.383 1 74 95 SER A C 1
ATOM 736 O O . SER A 1 95 ? -10.078 21.688 8.508 1 74 95 SER A O 1
ATOM 738 N N . LYS A 1 96 ? -10.875 23.672 8.867 1 69.06 96 LYS A N 1
ATOM 739 C CA . LYS A 1 96 ? -9.781 24.141 9.711 1 69.06 96 LYS A CA 1
ATOM 740 C C . LYS A 1 96 ? -9.555 23.188 10.891 1 69.06 96 LYS A C 1
ATOM 742 O O . LYS A 1 96 ? -8.414 23 11.32 1 69.06 96 LYS A O 1
ATOM 747 N N . GLY A 1 97 ? -10.516 22.578 11.414 1 70.69 97 GLY A N 1
ATOM 748 C CA . GLY A 1 97 ? -10.398 21.672 12.547 1 70.69 97 GLY A CA 1
ATOM 749 C C . GLY A 1 97 ? -10.109 20.234 12.133 1 70.69 97 GLY A C 1
ATOM 750 O O . GLY A 1 97 ? -9.938 19.359 12.984 1 70.69 97 GLY A O 1
ATOM 751 N N . GLY A 1 98 ? -9.977 20.062 10.891 1 82.38 98 GLY A N 1
ATOM 752 C CA . GLY A 1 98 ? -9.695 18.734 10.367 1 82.38 98 GLY A CA 1
ATOM 753 C C . GLY A 1 98 ? -8.219 18.469 10.172 1 82.38 98 GLY A C 1
ATOM 754 O O . GLY A 1 98 ? -7.441 18.484 11.125 1 82.38 98 GLY A O 1
ATOM 755 N N . PHE A 1 99 ? -7.801 18.359 8.961 1 83.19 99 PHE A N 1
ATOM 756 C CA . PHE A 1 99 ? -6.426 18.031 8.617 1 83.19 99 PHE A CA 1
ATOM 757 C C . PHE A 1 99 ? -5.469 19.125 9.078 1 83.19 99 PHE A C 1
ATOM 759 O O . PHE A 1 99 ? -4.324 18.844 9.438 1 83.19 99 PHE A O 1
ATOM 766 N N . ALA A 1 100 ? -5.973 20.359 9.195 1 81.25 100 ALA A N 1
ATOM 767 C CA . ALA A 1 100 ? -5.145 21.484 9.602 1 81.25 100 ALA A CA 1
ATOM 768 C C . ALA A 1 100 ? -4.707 21.344 11.055 1 81.25 100 ALA A C 1
ATOM 770 O O . ALA A 1 100 ? -3.717 21.953 11.477 1 81.25 100 ALA A O 1
ATOM 771 N N . ALA A 1 101 ? -5.41 20.516 11.805 1 88.5 101 ALA A N 1
ATOM 772 C CA . ALA A 1 101 ? -5.125 20.344 13.227 1 88.5 101 ALA A CA 1
ATOM 773 C C . ALA A 1 101 ? -4.066 19.266 13.453 1 88.5 101 ALA A C 1
ATOM 775 O O . ALA A 1 101 ? -3.525 19.141 14.555 1 88.5 101 ALA A O 1
ATOM 776 N N . ALA A 1 102 ? -3.75 18.484 12.477 1 93.75 102 ALA A N 1
ATOM 777 C CA . ALA A 1 102 ? -2.703 17.484 12.633 1 93.75 102 ALA A CA 1
ATOM 778 C C . ALA A 1 102 ? -1.338 18.141 12.828 1 93.75 102 ALA A C 1
ATOM 780 O O . ALA A 1 102 ? -0.917 18.969 12.016 1 93.75 102 ALA A O 1
ATOM 781 N N . PRO A 1 103 ? -0.651 17.797 13.844 1 97 103 PRO A N 1
ATOM 782 C CA . PRO A 1 103 ? 0.619 18.469 14.125 1 97 103 PRO A CA 1
ATOM 783 C C . PRO A 1 103 ? 1.752 18 13.219 1 97 103 PRO A C 1
ATOM 785 O O . PRO A 1 103 ? 2.824 18.609 13.195 1 97 103 PRO A O 1
ATOM 788 N N . VAL A 1 104 ? 1.561 16.891 12.508 1 97.62 104 VAL A N 1
ATOM 789 C CA . VAL A 1 104 ? 2.58 16.375 11.602 1 97.62 104 VAL A CA 1
ATOM 790 C C . VAL A 1 104 ? 1.938 15.992 10.273 1 97.62 104 VAL A C 1
ATOM 792 O O . VAL A 1 104 ? 0.858 15.398 10.242 1 97.62 104 VAL A O 1
ATOM 795 N N . VAL A 1 105 ? 2.533 16.406 9.188 1 96.38 105 VAL A N 1
ATOM 796 C CA . VAL A 1 105 ? 2.23 15.898 7.855 1 96.38 105 VAL A CA 1
ATOM 797 C C . VAL A 1 105 ? 3.48 15.266 7.25 1 96.38 105 VAL A C 1
ATOM 799 O O . VAL A 1 105 ? 4.547 15.883 7.219 1 96.38 105 VAL A O 1
ATOM 802 N N . ILE A 1 106 ? 3.371 14.031 6.875 1 98 106 ILE A N 1
ATOM 803 C CA . ILE A 1 106 ? 4.473 13.367 6.191 1 98 106 ILE A CA 1
ATOM 804 C C . ILE A 1 106 ? 4.156 13.242 4.703 1 98 106 ILE A C 1
ATOM 806 O O . ILE A 1 106 ? 3.221 12.531 4.316 1 98 106 ILE A O 1
ATOM 810 N N . VAL A 1 107 ? 4.891 13.953 3.9 1 96.94 107 VAL A N 1
ATOM 811 C CA . VAL A 1 107 ? 4.762 13.836 2.451 1 96.94 107 VAL A CA 1
ATOM 812 C C . VAL A 1 107 ? 5.676 12.727 1.938 1 96.94 107 VAL A C 1
ATOM 814 O O . VAL A 1 107 ? 6.879 12.734 2.205 1 96.94 107 VAL A O 1
ATOM 817 N N . VAL A 1 108 ? 5.102 11.797 1.254 1 98.06 108 VAL A N 1
ATOM 818 C CA . VAL A 1 108 ? 5.844 10.648 0.74 1 98.06 108 VAL A CA 1
ATOM 819 C C . VAL A 1 108 ? 6.066 10.805 -0.762 1 98.06 108 VAL A C 1
ATOM 821 O O . VAL A 1 108 ? 5.113 10.953 -1.526 1 98.06 108 VAL A O 1
ATOM 824 N N . CYS A 1 109 ? 7.34 10.758 -1.145 1 97.81 109 CYS A N 1
ATOM 825 C CA . CYS A 1 109 ? 7.719 10.977 -2.535 1 97.81 109 CYS A CA 1
ATOM 826 C C . CYS A 1 109 ? 8.352 9.727 -3.133 1 97.81 109 CYS A C 1
ATOM 828 O O . CYS A 1 109 ? 8.93 8.914 -2.41 1 97.81 109 CYS A O 1
ATOM 830 N N . ALA A 1 110 ? 8.195 9.594 -4.414 1 97.38 110 ALA A N 1
ATOM 831 C CA . ALA A 1 110 ? 8.922 8.586 -5.188 1 97.38 110 ALA A CA 1
ATOM 832 C C . ALA A 1 110 ? 10.148 9.203 -5.863 1 97.38 110 ALA A C 1
ATOM 834 O O . ALA A 1 110 ? 10.055 10.25 -6.5 1 97.38 110 ALA A O 1
ATOM 835 N N . ASP A 1 111 ? 11.25 8.609 -5.68 1 97.69 111 ASP A N 1
ATOM 836 C CA . ASP A 1 111 ? 12.477 8.992 -6.367 1 97.69 111 ASP A CA 1
ATOM 837 C C . ASP A 1 111 ? 12.586 8.297 -7.723 1 97.69 111 ASP A C 1
ATOM 839 O O . ASP A 1 111 ? 12.953 7.125 -7.797 1 97.69 111 ASP A O 1
ATOM 843 N N . THR A 1 112 ? 12.383 8.992 -8.773 1 95.88 112 THR A N 1
ATOM 844 C CA . THR A 1 112 ? 12.32 8.422 -10.117 1 95.88 112 THR A CA 1
ATOM 845 C C . THR A 1 112 ? 13.719 8.07 -10.625 1 95.88 112 THR A C 1
ATOM 847 O O . THR A 1 112 ? 13.867 7.387 -11.641 1 95.88 112 THR A O 1
ATOM 850 N N . ASP A 1 113 ? 14.727 8.484 -9.938 1 95 113 ASP A N 1
ATOM 851 C CA . ASP A 1 113 ? 16.078 8.023 -10.25 1 95 113 ASP A CA 1
ATOM 852 C C . ASP A 1 113 ? 16.281 6.582 -9.789 1 95 113 ASP A C 1
ATOM 854 O O . ASP A 1 113 ? 17.188 5.898 -10.266 1 95 113 ASP A O 1
ATOM 858 N N . ARG A 1 114 ? 15.414 6.141 -8.891 1 93.19 114 ARG A N 1
ATOM 859 C CA . ARG A 1 114 ? 15.586 4.812 -8.305 1 93.19 114 ARG A CA 1
ATOM 860 C C . ARG A 1 114 ? 14.586 3.822 -8.883 1 93.19 114 ARG A C 1
ATOM 862 O O . ARG A 1 114 ? 14.812 2.611 -8.859 1 93.19 114 ARG A O 1
ATOM 869 N N . VAL A 1 115 ? 13.484 4.316 -9.383 1 92.19 115 VAL A N 1
ATOM 870 C CA . VAL A 1 115 ? 12.438 3.434 -9.891 1 92.19 115 VAL A CA 1
ATOM 871 C C . VAL A 1 115 ? 11.727 4.102 -11.062 1 92.19 115 VAL A C 1
ATOM 873 O O . VAL A 1 115 ? 11.445 5.301 -11.023 1 92.19 115 VAL A O 1
ATOM 876 N N . PRO A 1 116 ? 11.484 3.332 -12.156 1 89.56 116 PRO A N 1
ATOM 877 C CA . PRO A 1 116 ? 10.617 3.902 -13.188 1 89.56 116 PRO A CA 1
ATOM 878 C C . PRO A 1 116 ? 9.258 4.324 -12.648 1 89.56 116 PRO A C 1
ATOM 880 O O . PRO A 1 116 ? 8.695 3.65 -11.781 1 89.56 116 PRO A O 1
ATOM 883 N N . GLU A 1 117 ? 8.695 5.441 -13.188 1 91.38 117 GLU A N 1
ATOM 884 C CA . GLU A 1 117 ? 7.449 6.035 -12.719 1 91.38 117 GLU A CA 1
ATOM 885 C C . GLU A 1 117 ? 6.324 5.004 -12.695 1 91.38 117 GLU A C 1
ATOM 887 O O . GLU A 1 117 ? 5.488 5.008 -11.789 1 91.38 117 GLU A O 1
ATOM 892 N N . ILE A 1 118 ? 6.348 4.086 -13.648 1 88.94 118 ILE A N 1
ATOM 893 C CA . ILE A 1 118 ? 5.27 3.115 -13.789 1 88.94 118 ILE A CA 1
ATOM 894 C C . ILE A 1 118 ? 5.254 2.176 -12.586 1 88.94 118 ILE A C 1
ATOM 896 O O . ILE A 1 118 ? 4.215 1.602 -12.25 1 88.94 118 ILE A O 1
ATOM 900 N N . TYR A 1 119 ? 6.344 2.02 -11.812 1 91.69 119 TYR A N 1
ATOM 901 C CA . TYR A 1 119 ? 6.441 1.102 -10.68 1 91.69 119 TYR A CA 1
ATOM 902 C C . TYR A 1 119 ? 6.395 1.855 -9.359 1 91.69 119 TYR A C 1
ATOM 904 O O . TYR A 1 119 ? 6.398 1.244 -8.289 1 91.69 119 TYR A O 1
ATOM 912 N N . ALA A 1 120 ? 6.297 3.188 -9.438 1 95 120 ALA A N 1
ATOM 913 C CA . ALA A 1 120 ? 6.297 4 -8.227 1 95 120 ALA A CA 1
ATOM 914 C C . ALA A 1 120 ? 5.094 3.664 -7.344 1 95 120 ALA A C 1
ATOM 916 O O . ALA A 1 120 ? 5.238 3.479 -6.133 1 95 120 ALA A O 1
ATOM 917 N N . PRO A 1 121 ? 3.904 3.486 -7.914 1 96.44 121 PRO A N 1
ATOM 918 C CA . PRO A 1 121 ? 2.748 3.264 -7.043 1 96.44 121 PRO A CA 1
ATOM 919 C C . PRO A 1 121 ? 2.869 1.984 -6.219 1 96.44 121 PRO A C 1
ATOM 921 O O . PRO A 1 121 ? 2.605 1.995 -5.012 1 96.44 121 PRO A O 1
ATOM 924 N N . SER A 1 122 ? 3.307 0.903 -6.828 1 96.75 122 SER A N 1
ATOM 925 C CA . SER A 1 122 ? 3.422 -0.375 -6.137 1 96.75 122 SER A CA 1
ATOM 926 C C . SER A 1 122 ? 4.605 -0.378 -5.176 1 96.75 122 SER A C 1
ATOM 928 O O . SER A 1 122 ? 4.754 -1.297 -4.367 1 96.75 122 SER A O 1
ATOM 930 N N . SER A 1 123 ? 5.426 0.644 -5.242 1 97.25 123 SER A N 1
ATOM 931 C CA . SER A 1 123 ? 6.582 0.75 -4.359 1 97.25 123 SER A CA 1
ATOM 932 C C . SER A 1 123 ? 6.305 1.697 -3.197 1 97.25 123 SER A C 1
ATOM 934 O O . SER A 1 123 ? 6.863 1.536 -2.111 1 97.25 123 SER A O 1
ATOM 936 N N . ILE A 1 124 ? 5.43 2.662 -3.402 1 98.38 124 ILE A N 1
ATOM 937 C CA . ILE A 1 124 ? 5.27 3.744 -2.436 1 98.38 124 ILE A CA 1
ATOM 938 C C . ILE A 1 124 ? 4.078 3.451 -1.528 1 98.38 124 ILE A C 1
ATOM 940 O O . ILE A 1 124 ? 4.164 3.613 -0.309 1 98.38 124 ILE A O 1
ATOM 944 N N . TYR A 1 125 ? 2.977 2.994 -2.033 1 98.62 125 TYR A N 1
ATOM 945 C CA . TYR A 1 125 ? 1.748 2.939 -1.247 1 98.62 125 TYR A CA 1
ATOM 946 C C . TYR A 1 125 ? 1.791 1.788 -0.248 1 98.62 125 TYR A C 1
ATOM 948 O O . TYR A 1 125 ? 1.205 1.876 0.833 1 98.62 125 TYR A O 1
ATOM 956 N N . PRO A 1 126 ? 2.508 0.648 -0.559 1 98.75 126 PRO A N 1
ATOM 957 C CA . PRO A 1 126 ? 2.742 -0.3 0.533 1 98.75 126 PRO A CA 1
ATOM 958 C C . PRO A 1 126 ? 3.488 0.326 1.708 1 98.75 126 PRO A C 1
ATOM 960 O O . PRO A 1 126 ? 3.199 0.011 2.865 1 98.75 126 PRO A O 1
ATOM 963 N N . ALA A 1 127 ? 4.449 1.187 1.408 1 98.69 127 ALA A N 1
ATOM 964 C CA . ALA A 1 127 ? 5.176 1.896 2.459 1 98.69 127 ALA A CA 1
ATOM 965 C C . ALA A 1 127 ? 4.238 2.799 3.258 1 98.69 127 ALA A C 1
ATOM 967 O O . ALA A 1 127 ? 4.336 2.875 4.484 1 98.69 127 ALA A O 1
ATOM 968 N N . VAL A 1 128 ? 3.352 3.445 2.564 1 98.75 128 VAL A N 1
ATOM 969 C CA . VAL A 1 128 ? 2.371 4.309 3.217 1 98.75 128 VAL A CA 1
ATOM 970 C C . VAL A 1 128 ? 1.484 3.473 4.141 1 98.75 128 VAL A C 1
ATOM 972 O O . VAL A 1 128 ? 1.191 3.883 5.266 1 98.75 128 VAL A O 1
ATOM 975 N N . GLN A 1 129 ? 1.092 2.326 3.68 1 98.75 129 GLN A N 1
ATOM 976 C CA . GLN A 1 129 ? 0.241 1.481 4.512 1 98.75 129 GLN A CA 1
ATOM 977 C C . GLN A 1 129 ? 0.971 1.047 5.781 1 98.75 129 GLN A C 1
ATOM 979 O O . GLN A 1 129 ? 0.388 1.042 6.867 1 98.75 129 GLN A O 1
ATOM 984 N N . ASN A 1 130 ? 2.236 0.649 5.664 1 98.38 130 ASN A N 1
ATOM 985 C CA . ASN A 1 130 ? 3.025 0.346 6.855 1 98.38 130 ASN A CA 1
ATOM 986 C C . ASN A 1 130 ? 3.039 1.517 7.832 1 98.38 130 ASN A C 1
ATOM 988 O O . ASN A 1 130 ? 2.936 1.319 9.047 1 98.38 130 ASN A O 1
ATOM 992 N N . MET A 1 131 ? 3.18 2.686 7.293 1 98.62 131 MET A N 1
ATOM 993 C CA . MET A 1 131 ? 3.191 3.898 8.109 1 98.62 131 MET A CA 1
ATOM 994 C C . MET A 1 131 ? 1.879 4.059 8.867 1 98.62 131 MET A C 1
ATOM 996 O O . MET A 1 131 ? 1.881 4.344 10.062 1 98.62 131 MET A O 1
ATOM 1000 N N . LEU A 1 132 ? 0.778 3.885 8.172 1 98.31 132 LEU A N 1
ATOM 1001 C CA . LEU A 1 132 ? -0.546 4.012 8.773 1 98.31 132 LEU A CA 1
ATOM 1002 C C . LEU A 1 132 ? -0.742 2.984 9.883 1 98.31 132 LEU A C 1
ATOM 1004 O O . LEU A 1 132 ? -1.255 3.312 10.953 1 98.31 132 LEU A O 1
ATOM 1008 N N . LEU A 1 133 ? -0.33 1.783 9.641 1 97.56 133 LEU A N 1
ATOM 1009 C CA . LEU A 1 133 ? -0.447 0.721 10.633 1 97.56 133 LEU A CA 1
ATOM 1010 C C . LEU A 1 133 ? 0.414 1.023 11.852 1 97.56 133 LEU A C 1
ATOM 1012 O O . LEU A 1 133 ? -0.019 0.815 12.992 1 97.56 133 LEU A O 1
ATOM 1016 N N . ALA A 1 134 ? 1.604 1.486 11.609 1 97.19 134 ALA A N 1
ATOM 1017 C CA . ALA A 1 134 ? 2.494 1.848 12.711 1 97.19 134 ALA A CA 1
ATOM 1018 C C . ALA A 1 134 ? 1.905 2.984 13.547 1 97.19 134 ALA A C 1
ATOM 1020 O O . ALA A 1 134 ? 1.963 2.955 14.773 1 97.19 134 ALA A O 1
ATOM 1021 N N . ALA A 1 135 ? 1.361 4 12.883 1 97.06 135 ALA A N 1
ATOM 1022 C CA . ALA A 1 135 ? 0.72 5.105 13.594 1 97.06 135 ALA A CA 1
ATOM 1023 C C . ALA A 1 135 ? -0.383 4.594 14.516 1 97.06 135 ALA A C 1
ATOM 1025 O O . ALA A 1 135 ? -0.447 4.977 15.688 1 97.06 135 ALA A O 1
ATOM 1026 N N . ALA A 1 136 ? -1.196 3.727 13.992 1 94.88 136 ALA A N 1
ATOM 1027 C CA . ALA A 1 136 ? -2.289 3.158 14.781 1 94.88 136 ALA A CA 1
ATOM 1028 C C . ALA A 1 136 ? -1.754 2.369 15.977 1 94.88 136 ALA A C 1
ATOM 1030 O O . ALA A 1 136 ? -2.283 2.475 17.078 1 94.88 136 ALA A O 1
ATOM 1031 N N . ASP A 1 137 ? -0.749 1.583 15.727 1 94.38 137 ASP A N 1
ATOM 1032 C CA . ASP A 1 137 ? -0.144 0.769 16.781 1 94.38 137 ASP A CA 1
ATOM 1033 C C . ASP A 1 137 ? 0.42 1.643 17.891 1 94.38 137 ASP A C 1
ATOM 1035 O O . ASP A 1 137 ? 0.442 1.235 19.062 1 94.38 137 ASP A O 1
ATOM 1039 N N . LEU A 1 138 ? 0.877 2.795 17.578 1 95.19 138 LEU A N 1
ATOM 1040 C CA . LEU A 1 138 ? 1.489 3.721 18.516 1 95.19 138 LEU A CA 1
ATOM 1041 C C . LEU A 1 138 ? 0.432 4.594 19.188 1 95.19 138 LEU A C 1
ATOM 1043 O O . LEU A 1 138 ? 0.755 5.43 20.031 1 95.19 138 LEU A O 1
ATOM 1047 N N . GLY A 1 139 ? -0.818 4.43 18.75 1 93.75 139 GLY A N 1
ATOM 1048 C CA . GLY A 1 139 ? -1.918 5.129 19.406 1 93.75 139 GLY A CA 1
ATOM 1049 C C . GLY A 1 139 ? -2.271 6.438 18.719 1 93.75 139 GLY A C 1
ATOM 1050 O O . GLY A 1 139 ? -3.031 7.242 19.266 1 93.75 139 GLY A O 1
ATOM 1051 N N . TYR A 1 140 ? -1.737 6.73 17.547 1 96.31 140 TYR A N 1
ATOM 1052 C CA . TYR A 1 140 ? -2.039 7.945 16.812 1 96.31 140 TYR A CA 1
ATOM 1053 C C . TYR A 1 140 ? -3.127 7.695 15.766 1 96.31 140 TYR A C 1
ATOM 1055 O O . TYR A 1 140 ? -3.348 6.555 15.359 1 96.31 140 TYR A O 1
ATOM 1063 N N . GLY A 1 141 ? -3.883 8.773 15.422 1 95.88 141 GLY A N 1
ATOM 1064 C CA . GLY A 1 141 ? -4.668 8.82 14.203 1 95.88 141 GLY A CA 1
ATOM 1065 C C . GLY A 1 141 ? -3.861 9.25 12.992 1 95.88 141 GLY A C 1
ATOM 1066 O O . GLY A 1 141 ? -2.85 9.938 13.125 1 95.88 141 GLY A O 1
ATOM 1067 N N . SER A 1 142 ? -4.297 8.852 11.875 1 96.38 142 SER A N 1
ATOM 1068 C CA . SER A 1 142 ? -3.645 9.227 10.625 1 96.38 142 SER A CA 1
ATOM 1069 C C . SER A 1 142 ? -4.609 9.133 9.445 1 96.38 142 SER A C 1
ATOM 1071 O O . SER A 1 142 ? -5.684 8.547 9.57 1 96.38 142 SER A O 1
ATOM 1073 N N . CYS A 1 143 ? -4.25 9.758 8.375 1 95.06 143 CYS A N 1
ATOM 1074 C CA . CYS A 1 143 ? -5.051 9.719 7.156 1 95.06 143 CYS A CA 1
ATOM 1075 C C . CYS A 1 143 ? -4.172 9.898 5.922 1 95.06 143 CYS A C 1
ATOM 1077 O O . CYS A 1 143 ? -3.393 10.852 5.844 1 95.06 143 CYS A O 1
ATOM 1079 N N . LEU A 1 144 ? -4.352 8.961 5 1 96 144 LEU A N 1
ATOM 1080 C CA . LEU A 1 144 ? -3.723 9.055 3.688 1 96 144 LEU A CA 1
ATOM 1081 C C . LEU A 1 144 ? -4.535 9.961 2.764 1 96 144 LEU A C 1
ATOM 1083 O O . LEU A 1 144 ? -5.734 9.75 2.584 1 96 144 LEU A O 1
ATOM 1087 N N . THR A 1 145 ? -3.875 10.93 2.211 1 91.5 145 THR A N 1
ATOM 1088 C CA . THR A 1 145 ? -4.488 11.789 1.203 1 91.5 145 THR A CA 1
ATOM 1089 C C . THR A 1 145 ? -3.613 11.867 -0.044 1 91.5 145 THR A C 1
ATOM 1091 O O . THR A 1 145 ? -2.385 11.82 0.05 1 91.5 145 THR A O 1
ATOM 1094 N N . THR A 1 146 ? -4.25 11.93 -1.204 1 89.94 146 THR A N 1
ATOM 1095 C CA . THR A 1 146 ? -3.51 12.023 -2.457 1 89.94 146 THR A CA 1
ATOM 1096 C C . THR A 1 146 ? -3.848 13.32 -3.189 1 89.94 146 THR A C 1
ATOM 1098 O O . THR A 1 146 ? -3.506 13.484 -4.363 1 89.94 146 THR A O 1
ATOM 1101 N N . GLY A 1 147 ? -4.523 14.164 -2.627 1 76.56 147 GLY A N 1
ATOM 1102 C CA . GLY A 1 147 ? -4.922 15.406 -3.258 1 76.56 147 GLY A CA 1
ATOM 1103 C C . GLY A 1 147 ? -3.746 16.281 -3.662 1 76.56 147 GLY A C 1
ATOM 1104 O O . GLY A 1 147 ? -3.863 17.109 -4.562 1 76.56 147 GLY A O 1
ATOM 1105 N N . LEU A 1 148 ? -2.58 16.125 -2.959 1 72.62 148 LEU A N 1
ATOM 1106 C CA . LEU A 1 148 ? -1.393 16.906 -3.291 1 72.62 148 LEU A CA 1
ATOM 1107 C C . LEU A 1 148 ? -0.927 16.609 -4.711 1 72.62 148 LEU A C 1
ATOM 1109 O O . LEU A 1 148 ? -0.223 17.406 -5.324 1 72.62 148 LEU A O 1
ATOM 1113 N N . THR A 1 149 ? -1.318 15.5 -5.188 1 65.06 149 THR A N 1
ATOM 1114 C CA . THR A 1 149 ? -0.81 15.047 -6.477 1 65.06 149 THR A CA 1
ATOM 1115 C C . THR A 1 149 ? -1.728 15.508 -7.609 1 65.06 149 THR A C 1
ATOM 1117 O O . THR A 1 149 ? -1.346 15.461 -8.781 1 65.06 149 THR A O 1
ATOM 1120 N N . THR A 1 150 ? -2.85 15.914 -7.281 1 65.62 150 THR A N 1
ATOM 1121 C CA . THR A 1 150 ? -3.801 16.25 -8.336 1 65.62 150 THR A CA 1
ATOM 1122 C C . THR A 1 150 ? -3.811 17.75 -8.594 1 65.62 150 THR A C 1
ATOM 1124 O O . THR A 1 150 ? -3.803 18.188 -9.75 1 65.62 150 THR A O 1
ATOM 1127 N N . PHE A 1 151 ? -4.027 18.5 -7.578 1 60.56 151 PHE A N 1
ATOM 1128 C CA . PHE A 1 151 ? -4.203 19.922 -7.859 1 60.56 151 PHE A CA 1
ATOM 1129 C C . PHE A 1 151 ? -3.145 20.75 -7.141 1 60.56 151 PHE A C 1
ATOM 1131 O O . PHE A 1 151 ? -3.102 21.969 -7.289 1 60.56 151 PHE A O 1
ATOM 1138 N N . GLY A 1 152 ? -1.981 20.391 -7.441 1 69.56 152 GLY A N 1
ATOM 1139 C CA . GLY A 1 152 ? -1.053 21.281 -6.758 1 69.56 152 GLY A CA 1
ATOM 1140 C C . GLY A 1 152 ? 0.341 20.688 -6.621 1 69.56 152 GLY A C 1
ATOM 1141 O O . GLY A 1 152 ? 1.082 21.047 -5.703 1 69.56 152 GLY A O 1
ATOM 1142 N N . VAL A 1 153 ? 0.494 19.859 -7.516 1 81.62 153 VAL A N 1
ATOM 1143 C CA . VAL A 1 153 ? 1.776 19.172 -7.41 1 81.62 153 VAL A CA 1
ATOM 1144 C C . VAL A 1 153 ? 2.916 20.172 -7.52 1 81.62 153 VAL A C 1
ATOM 1146 O O . VAL A 1 153 ? 3.904 20.094 -6.785 1 81.62 153 VAL A O 1
ATOM 1149 N N . ASP A 1 154 ? 2.689 21.156 -8.328 1 86.44 154 ASP A N 1
ATOM 1150 C CA . ASP A 1 154 ? 3.732 22.156 -8.5 1 86.44 154 ASP A CA 1
ATOM 1151 C C . ASP A 1 154 ? 3.895 23 -7.242 1 86.44 154 ASP A C 1
ATOM 1153 O O . ASP A 1 154 ? 5.016 23.359 -6.859 1 86.44 154 ASP A O 1
ATOM 1157 N N . ARG A 1 155 ? 2.818 23.375 -6.578 1 88.5 155 ARG A N 1
ATOM 1158 C CA . ARG A 1 155 ? 2.869 24.156 -5.344 1 88.5 155 ARG A CA 1
ATOM 1159 C C . ARG A 1 155 ? 3.566 23.375 -4.234 1 88.5 155 ARG A C 1
ATOM 1161 O O . ARG A 1 155 ? 4.363 23.938 -3.48 1 88.5 155 ARG A O 1
ATOM 1168 N N . VAL A 1 156 ? 3.27 22.109 -4.199 1 91.56 156 VAL A N 1
ATOM 1169 C CA . VAL A 1 156 ? 3.879 21.25 -3.188 1 91.56 156 VAL A CA 1
ATOM 1170 C C . VAL A 1 156 ? 5.379 21.141 -3.445 1 91.56 156 VAL A C 1
ATOM 1172 O O . VAL A 1 156 ? 6.184 21.25 -2.516 1 91.56 156 VAL A O 1
ATOM 1175 N N . ARG A 1 157 ? 5.711 20.969 -4.688 1 94 157 ARG A N 1
ATOM 1176 C CA . ARG A 1 157 ? 7.117 20.859 -5.066 1 94 157 ARG A CA 1
ATOM 1177 C C . ARG A 1 157 ? 7.883 22.125 -4.66 1 94 157 ARG A C 1
ATOM 1179 O O . ARG A 1 157 ? 8.992 22.031 -4.129 1 94 157 ARG A O 1
ATOM 1186 N N . GLU A 1 158 ? 7.277 23.219 -4.938 1 94.25 158 GLU A N 1
ATOM 1187 C CA . GLU A 1 158 ? 7.922 24.484 -4.609 1 94.25 158 GLU A CA 1
ATOM 1188 C C . GLU A 1 158 ? 8.047 24.672 -3.1 1 94.25 158 GLU A C 1
ATOM 1190 O O . GLU A 1 158 ? 9.125 24.984 -2.594 1 94.25 158 GLU A O 1
ATOM 1195 N N . LEU A 1 159 ? 6.984 24.453 -2.385 1 94.31 159 LEU A N 1
ATOM 1196 C CA . LEU A 1 159 ? 6.953 24.641 -0.938 1 94.31 159 LEU A CA 1
ATOM 1197 C C . LEU A 1 159 ? 8 23.781 -0.255 1 94.31 159 LEU A C 1
ATOM 1199 O O . LEU A 1 159 ? 8.711 24.234 0.645 1 94.31 159 LEU A O 1
ATOM 1203 N N . LEU A 1 160 ? 8.141 22.531 -0.775 1 96.5 160 LEU A N 1
ATOM 1204 C CA . LEU A 1 160 ? 8.992 21.547 -0.103 1 96.5 160 LEU A CA 1
ATOM 1205 C C . LEU A 1 160 ? 10.359 21.453 -0.781 1 96.5 160 LEU A C 1
ATOM 1207 O O . LEU A 1 160 ? 11.195 20.641 -0.396 1 96.5 160 LEU A O 1
ATOM 1211 N N . GLN A 1 161 ? 10.531 22.25 -1.832 1 97.94 161 GLN A N 1
ATOM 1212 C CA . GLN A 1 161 ? 11.781 22.312 -2.576 1 97.94 161 GLN A CA 1
ATOM 1213 C C . GLN A 1 161 ? 12.188 20.938 -3.102 1 97.94 161 GLN A C 1
ATOM 1215 O O . GLN A 1 161 ? 13.328 20.516 -2.932 1 97.94 161 GLN A O 1
ATOM 1220 N N . LEU A 1 162 ? 11.273 20.312 -3.701 1 97.5 162 LEU A N 1
ATOM 1221 C CA . LEU A 1 162 ? 11.523 18.969 -4.23 1 97.5 162 LEU A CA 1
ATOM 1222 C C . LEU A 1 162 ? 12.219 19.047 -5.586 1 97.5 162 LEU A C 1
ATOM 1224 O O . LEU A 1 162 ? 11.75 19.75 -6.492 1 97.5 162 LEU A O 1
ATOM 1228 N N . PRO A 1 163 ? 13.305 18.375 -5.648 1 97.75 163 PRO A N 1
ATOM 1229 C CA . PRO A 1 163 ? 13.891 18.281 -6.988 1 97.75 163 PRO A CA 1
ATOM 1230 C C . PRO A 1 163 ? 12.992 17.531 -7.969 1 97.75 163 PRO A C 1
ATOM 1232 O O . PRO A 1 163 ? 11.992 16.938 -7.562 1 97.75 163 PRO A O 1
ATOM 1235 N N . GLN A 1 164 ? 13.289 17.5 -9.234 1 95.56 164 GLN A N 1
ATOM 1236 C CA . GLN A 1 164 ? 12.43 17 -10.297 1 95.56 164 GLN A CA 1
ATOM 1237 C C . GLN A 1 164 ? 12.242 15.484 -10.188 1 95.56 164 GLN A C 1
ATOM 1239 O O . GLN A 1 164 ? 11.18 14.961 -10.523 1 95.56 164 GLN A O 1
ATOM 1244 N N . ASN A 1 165 ? 13.234 14.836 -9.672 1 97.12 165 ASN A N 1
ATOM 1245 C CA . ASN A 1 165 ? 13.172 13.375 -9.617 1 97.12 165 ASN A CA 1
ATOM 1246 C C . ASN A 1 165 ? 12.305 12.898 -8.461 1 97.12 165 ASN A C 1
ATOM 1248 O O . ASN A 1 165 ? 11.961 11.719 -8.375 1 97.12 165 ASN A O 1
ATOM 1252 N N . LEU A 1 166 ? 11.992 13.781 -7.566 1 97.31 166 LEU A N 1
ATOM 1253 C CA . LEU A 1 166 ? 11.109 13.414 -6.469 1 97.31 166 LEU A CA 1
ATOM 1254 C C . LEU A 1 166 ? 9.664 13.797 -6.785 1 97.31 166 LEU A C 1
ATOM 1256 O O . LEU A 1 166 ? 9.336 14.977 -6.879 1 97.31 166 LEU A O 1
ATOM 1260 N N . ILE A 1 167 ? 8.82 12.805 -6.879 1 95.12 167 ILE A N 1
ATOM 1261 C CA . ILE A 1 167 ? 7.402 13.016 -7.164 1 95.12 167 ILE A CA 1
ATOM 1262 C C . ILE A 1 167 ? 6.586 12.805 -5.891 1 95.12 167 ILE A C 1
ATOM 1264 O O . ILE A 1 167 ? 6.531 11.695 -5.355 1 95.12 167 ILE A O 1
ATOM 1268 N N . PRO A 1 168 ? 5.957 13.914 -5.41 1 95.44 168 PRO A N 1
ATOM 1269 C CA . PRO A 1 168 ? 5.078 13.688 -4.258 1 95.44 168 PRO A CA 1
ATOM 1270 C C . PRO A 1 168 ? 3.861 12.828 -4.598 1 95.44 168 PRO A C 1
ATOM 1272 O O . PRO A 1 168 ? 3.156 13.117 -5.57 1 95.44 168 PRO A O 1
ATOM 1275 N N . MET A 1 169 ? 3.625 11.812 -3.82 1 94.88 169 MET A N 1
ATOM 1276 C CA . MET A 1 169 ? 2.566 10.867 -4.148 1 94.88 169 MET A CA 1
ATOM 1277 C C . MET A 1 169 ? 1.485 10.859 -3.074 1 94.88 169 MET A C 1
ATOM 1279 O O . MET A 1 169 ? 0.316 10.594 -3.363 1 94.88 169 MET A O 1
ATOM 1283 N N . ALA A 1 170 ? 1.873 11.133 -1.824 1 95.12 170 ALA A N 1
ATOM 1284 C CA . ALA A 1 170 ? 0.929 11.047 -0.714 1 95.12 170 ALA A CA 1
ATOM 1285 C C . ALA A 1 170 ? 1.286 12.031 0.395 1 95.12 170 ALA A C 1
ATOM 1287 O O . ALA A 1 170 ? 2.453 12.391 0.557 1 95.12 170 ALA A O 1
ATOM 1288 N N . ALA A 1 171 ? 0.3 12.477 1.064 1 94.75 171 ALA A N 1
ATOM 1289 C CA . ALA A 1 171 ? 0.437 13.141 2.357 1 94.75 171 ALA A CA 1
ATOM 1290 C C . ALA A 1 171 ? -0.28 12.359 3.455 1 94.75 171 ALA A C 1
ATOM 1292 O O . ALA A 1 171 ? -1.444 11.984 3.299 1 94.75 171 ALA A O 1
ATOM 1293 N N . VAL A 1 172 ? 0.458 12.094 4.469 1 96.81 172 VAL A N 1
ATOM 1294 C CA . VAL A 1 172 ? -0.117 11.406 5.621 1 96.81 172 VAL A CA 1
ATOM 1295 C C . VAL A 1 172 ? -0.194 12.375 6.805 1 96.81 172 VAL A C 1
ATOM 1297 O O . VAL A 1 172 ? 0.834 12.82 7.316 1 96.81 172 VAL A O 1
ATOM 1300 N N . TYR A 1 173 ? -1.385 12.664 7.191 1 95.12 173 TYR A N 1
ATOM 1301 C CA . TYR A 1 173 ? -1.609 13.484 8.375 1 95.12 173 TYR A CA 1
ATOM 1302 C C . TYR A 1 173 ? -1.608 12.633 9.641 1 95.12 173 TYR A C 1
ATOM 1304 O O . TYR A 1 173 ? -2.242 11.57 9.68 1 95.12 173 TYR A O 1
ATOM 1312 N N . VAL A 1 174 ? -0.879 13.109 10.664 1 97.25 174 VAL A N 1
ATOM 1313 C CA . VAL A 1 174 ? -0.733 12.32 11.883 1 97.25 174 VAL A CA 1
ATOM 1314 C C . VAL A 1 174 ? -0.988 13.211 13.102 1 97.25 174 VAL A C 1
ATOM 1316 O O . VAL A 1 174 ? -0.48 14.336 13.18 1 97.25 174 VAL A O 1
ATOM 1319 N N . GLY A 1 175 ? -1.71 12.703 14.055 1 97.19 175 GLY A N 1
ATOM 1320 C CA . GLY A 1 175 ? -1.993 13.367 15.312 1 97.19 175 GLY A CA 1
ATOM 1321 C C . GLY A 1 175 ? -2.809 12.516 16.266 1 97.19 175 GLY A C 1
ATOM 1322 O O . GLY A 1 175 ? -3.189 11.391 15.938 1 97.19 175 GLY A O 1
ATOM 1323 N N . LEU A 1 176 ? -2.975 13.055 17.438 1 96.69 176 LEU A N 1
ATOM 1324 C CA . LEU A 1 176 ? -3.889 12.391 18.375 1 96.69 176 LEU A CA 1
ATOM 1325 C C . LEU A 1 176 ? -5.34 12.594 17.938 1 96.69 176 LEU A C 1
ATOM 1327 O O . LEU A 1 176 ? -5.742 13.711 17.609 1 96.69 176 LEU A O 1
ATOM 1331 N N . PRO A 1 177 ? -6.066 11.43 17.875 1 94.56 177 PRO A N 1
ATOM 1332 C CA . PRO A 1 177 ? -7.473 11.609 17.516 1 94.56 177 PRO A CA 1
ATOM 1333 C C . PRO A 1 177 ? -8.242 12.469 18.516 1 94.56 177 PRO A C 1
ATOM 1335 O O . PRO A 1 177 ? -8 12.391 19.719 1 94.56 177 PRO A O 1
ATOM 1338 N N . ALA A 1 178 ? -9.117 13.289 18 1 91.94 178 ALA A N 1
ATOM 1339 C CA . ALA A 1 178 ? -9.953 14.125 18.859 1 91.94 178 ALA A CA 1
ATOM 1340 C C . ALA A 1 178 ? -11.031 13.297 19.562 1 91.94 178 ALA A C 1
ATOM 1342 O O . ALA A 1 178 ? -11.586 13.711 20.578 1 91.94 178 ALA A O 1
ATOM 1343 N N . ARG A 1 179 ? -11.383 12.156 18.938 1 86.56 179 ARG A N 1
ATOM 1344 C CA . ARG A 1 179 ? -12.352 11.211 19.484 1 86.56 179 ARG A CA 1
ATOM 1345 C C . ARG A 1 179 ? -11.93 9.773 19.188 1 86.56 179 ARG A C 1
ATOM 1347 O O . ARG A 1 179 ? -11.039 9.531 18.375 1 86.56 179 ARG A O 1
ATOM 1354 N N . LYS A 1 180 ? -12.617 8.938 19.906 1 84.12 180 LYS A N 1
ATOM 1355 C CA . LYS A 1 180 ? -12.336 7.531 19.656 1 84.12 180 LYS A CA 1
ATOM 1356 C C . LYS A 1 180 ? -12.742 7.133 18.234 1 84.12 180 LYS A C 1
ATOM 1358 O O . LYS A 1 180 ? -13.812 7.527 17.766 1 84.12 180 LYS A O 1
ATOM 1363 N N . LEU A 1 181 ? -11.898 6.383 17.578 1 80.19 181 LEU A N 1
ATOM 1364 C CA . LEU A 1 181 ? -12.172 5.941 16.219 1 80.19 181 LEU A CA 1
ATOM 1365 C C . LEU A 1 181 ? -12.938 4.621 16.219 1 80.19 181 LEU A C 1
ATOM 1367 O O . LEU A 1 181 ? -12.602 3.705 16.969 1 80.19 181 LEU A O 1
ATOM 1371 N N . SER A 1 182 ? -14.055 4.598 15.508 1 76.31 182 SER A N 1
ATOM 1372 C CA . SER A 1 182 ? -14.836 3.369 15.367 1 76.31 182 SER A CA 1
ATOM 1373 C C . SER A 1 182 ? -14.305 2.502 14.234 1 76.31 182 SER A C 1
ATOM 1375 O O . SER A 1 182 ? -13.672 3.006 13.305 1 76.31 182 SER A O 1
ATOM 1377 N N . PRO A 1 183 ? -14.625 1.214 14.375 1 72.62 183 PRO A N 1
ATOM 1378 C CA . PRO A 1 183 ? -14.18 0.352 13.281 1 72.62 183 PRO A CA 1
ATOM 1379 C C . PRO A 1 183 ? -14.836 0.705 11.945 1 72.62 183 PRO A C 1
ATOM 1381 O O . PRO A 1 183 ? -16 1.112 11.914 1 72.62 183 PRO A O 1
ATOM 1384 N N . PRO A 1 184 ? -14 0.591 10.914 1 74 184 PRO A N 1
ATOM 1385 C CA . PRO A 1 184 ? -14.562 0.882 9.594 1 74 184 PRO A CA 1
ATOM 1386 C C . PRO A 1 184 ? -15.539 -0.191 9.117 1 74 184 PRO A C 1
ATOM 1388 O O . PRO A 1 184 ? -15.406 -1.359 9.484 1 74 184 PRO A O 1
ATOM 1391 N N . ARG A 1 185 ? -16.594 0.267 8.422 1 81 185 ARG A N 1
ATOM 1392 C CA . ARG A 1 185 ? -17.469 -0.685 7.758 1 81 185 ARG A CA 1
ATOM 1393 C C . ARG A 1 185 ? -16.875 -1.15 6.43 1 81 185 ARG A C 1
ATOM 1395 O O . ARG A 1 185 ? -16.547 -0.331 5.574 1 81 185 ARG A O 1
ATOM 1402 N N . ARG A 1 186 ? -16.609 -2.438 6.348 1 89.38 186 ARG A N 1
ATOM 1403 C CA . ARG A 1 186 ? -16.062 -3.031 5.137 1 89.38 186 ARG A CA 1
ATOM 1404 C C . ARG A 1 186 ? -16.984 -4.102 4.574 1 89.38 186 ARG A C 1
ATOM 1406 O O . ARG A 1 186 ? -17.562 -4.887 5.324 1 89.38 186 ARG A O 1
ATOM 1413 N N . ARG A 1 187 ? -17.156 -4.07 3.201 1 91.81 187 ARG A N 1
ATOM 1414 C CA . ARG A 1 187 ? -17.797 -5.215 2.557 1 91.81 187 ARG A CA 1
ATOM 1415 C C . ARG A 1 187 ? -16.984 -6.488 2.777 1 91.81 187 ARG A C 1
ATOM 1417 O O . ARG A 1 187 ? -15.75 -6.457 2.752 1 91.81 187 ARG A O 1
ATOM 1424 N N . PRO A 1 188 ? -17.766 -7.625 2.98 1 95.19 188 PRO A N 1
ATOM 1425 C CA . PRO A 1 188 ? -17.016 -8.875 3.125 1 95.19 188 PRO A CA 1
ATOM 1426 C C . PRO A 1 188 ? -16.094 -9.148 1.938 1 95.19 188 PRO A C 1
ATOM 1428 O O . PRO A 1 188 ? -16.516 -9.016 0.785 1 95.19 188 PRO A O 1
ATOM 1431 N N . ALA A 1 189 ? -14.883 -9.547 2.223 1 97.19 189 ALA A N 1
ATOM 1432 C CA . ALA A 1 189 ? -13.891 -9.797 1.173 1 97.19 189 ALA A CA 1
ATOM 1433 C C . ALA A 1 189 ? -14.398 -10.844 0.186 1 97.19 189 ALA A C 1
ATOM 1435 O O . ALA A 1 189 ? -14.148 -10.742 -1.018 1 97.19 189 ALA A O 1
ATOM 1436 N N . THR A 1 190 ? -15.109 -11.82 0.66 1 96.81 190 THR A N 1
ATOM 1437 C CA . THR A 1 190 ? -15.57 -12.914 -0.184 1 96.81 190 THR A CA 1
ATOM 1438 C C . THR A 1 190 ? -16.578 -12.422 -1.214 1 96.81 190 THR A C 1
ATOM 1440 O O . THR A 1 190 ? -16.734 -13.023 -2.277 1 96.81 190 THR A O 1
ATOM 1443 N N . SER A 1 191 ? -17.25 -11.305 -0.929 1 97.31 191 SER A N 1
ATOM 1444 C CA . SER A 1 191 ? -18.25 -10.766 -1.842 1 97.31 191 SER A CA 1
ATOM 1445 C C . SER A 1 191 ? -17.594 -10.133 -3.068 1 97.31 191 SER A C 1
ATOM 1447 O O . SER A 1 191 ? -18.266 -9.867 -4.066 1 97.31 191 SER A O 1
ATOM 1449 N N . VAL A 1 192 ? -16.297 -9.961 -3.043 1 98.12 192 VAL A N 1
ATOM 1450 C CA . VAL A 1 192 ? -15.578 -9.352 -4.16 1 98.12 192 VAL A CA 1
ATOM 1451 C C . VAL A 1 192 ? -14.438 -10.266 -4.602 1 98.12 192 VAL A C 1
ATOM 1453 O O . VAL A 1 192 ? -13.414 -9.789 -5.109 1 98.12 192 VAL A O 1
ATOM 1456 N N . THR A 1 193 ? -14.562 -11.531 -4.266 1 98.75 193 THR A N 1
ATOM 1457 C CA . THR A 1 193 ? -13.539 -12.508 -4.605 1 98.75 193 THR A CA 1
ATOM 1458 C C . THR A 1 193 ? -14.094 -13.586 -5.531 1 98.75 193 THR A C 1
ATOM 1460 O O . THR A 1 193 ? -15.227 -14.047 -5.348 1 98.75 193 THR A O 1
ATOM 1463 N N . TYR A 1 194 ? -13.32 -13.938 -6.523 1 98.81 194 TYR A N 1
ATOM 1464 C CA . TYR A 1 194 ? -13.719 -14.938 -7.512 1 98.81 194 TYR A CA 1
ATOM 1465 C C . TYR A 1 194 ? -12.641 -16 -7.672 1 98.81 194 TYR A C 1
ATOM 1467 O O . TYR A 1 194 ? -11.453 -15.742 -7.461 1 98.81 194 TYR A O 1
ATOM 1475 N N . ARG A 1 195 ? -13.086 -17.25 -8.078 1 98.25 195 ARG A N 1
ATOM 1476 C CA . ARG A 1 195 ? -12.18 -18.359 -8.289 1 98.25 195 ARG A CA 1
ATOM 1477 C C . ARG A 1 195 ? -11.789 -18.484 -9.758 1 98.25 195 ARG A C 1
ATOM 1479 O O . ARG A 1 195 ? -12.648 -18.578 -10.633 1 98.25 195 ARG A O 1
ATOM 1486 N N . GLU A 1 196 ? -10.578 -18.375 -10.07 1 98.06 196 GLU A N 1
ATOM 1487 C CA . GLU A 1 196 ? -9.953 -18.672 -11.352 1 98.06 196 GLU A CA 1
ATOM 1488 C C . GLU A 1 196 ? -10.305 -17.625 -12.398 1 98.06 196 GLU A C 1
ATOM 1490 O O . GLU A 1 196 ? -9.469 -17.25 -13.219 1 98.06 196 GLU A O 1
ATOM 1495 N N . ARG A 1 197 ? -11.516 -17.203 -12.406 1 97.62 197 ARG A N 1
ATOM 1496 C CA . ARG A 1 197 ? -11.969 -16.188 -13.359 1 97.62 197 ARG A CA 1
ATOM 1497 C C . ARG A 1 197 ? -13.109 -15.359 -12.773 1 97.62 197 ARG A C 1
ATOM 1499 O O . ARG A 1 197 ? -13.82 -15.812 -11.875 1 97.62 197 ARG A O 1
ATOM 1506 N N . PHE A 1 198 ? -13.219 -14.164 -13.359 1 98.12 198 PHE A N 1
ATOM 1507 C CA . PHE A 1 198 ? -14.328 -13.32 -12.93 1 98.12 198 PHE A CA 1
ATOM 1508 C C . PHE A 1 198 ? -15.664 -13.977 -13.242 1 98.12 198 PHE A C 1
ATOM 1510 O O . PHE A 1 198 ? -15.82 -14.602 -14.289 1 98.12 198 PHE A O 1
ATOM 1517 N N . GLY A 1 199 ? -16.609 -13.891 -12.297 1 96.81 199 GLY A N 1
ATOM 1518 C CA . GLY A 1 199 ? -17.906 -14.508 -12.484 1 96.81 199 GLY A CA 1
ATOM 1519 C C . GLY A 1 199 ? -18.078 -15.797 -11.711 1 96.81 199 GLY A C 1
ATOM 1520 O O . GLY A 1 199 ? -19.203 -16.297 -11.555 1 96.81 199 GLY A O 1
ATOM 1521 N N . THR A 1 200 ? -17 -16.391 -11.211 1 97.62 200 THR A N 1
ATOM 1522 C CA . THR A 1 200 ? -17.078 -17.578 -10.359 1 97.62 200 THR A CA 1
ATOM 1523 C C . THR A 1 200 ? -16.828 -17.203 -8.898 1 97.62 200 THR A C 1
ATOM 1525 O O . THR A 1 200 ? -15.68 -17.25 -8.43 1 97.62 200 THR A O 1
ATOM 1528 N N . PRO A 1 201 ? -17.844 -16.984 -8.25 1 96.38 201 PRO A N 1
ATOM 1529 C CA . PRO A 1 201 ? -17.703 -16.469 -6.883 1 96.38 201 PRO A CA 1
ATOM 1530 C C . PRO A 1 201 ? -16.906 -17.406 -5.977 1 96.38 201 PRO A C 1
ATOM 1532 O O . PRO A 1 201 ? -16.922 -18.625 -6.188 1 96.38 201 PRO A O 1
ATOM 1535 N N . TRP A 1 202 ? -16.266 -16.891 -5.035 1 96.25 202 TRP A N 1
ATOM 1536 C CA . TRP A 1 202 ? -15.477 -17.625 -4.059 1 96.25 202 TRP A CA 1
ATOM 1537 C C . TRP A 1 202 ? -16.359 -18.516 -3.205 1 96.25 202 TRP A C 1
ATOM 1539 O O . TRP A 1 202 ? -17.422 -18.094 -2.734 1 96.25 202 TRP A O 1
ATOM 1549 N N . MET B 1 1 ? 8.859 -3.346 21.031 1 55.59 1 MET B N 1
ATOM 1550 C CA . MET B 1 1 ? 8.203 -3.225 19.734 1 55.59 1 MET B CA 1
ATOM 1551 C C . MET B 1 1 ? 6.918 -4.043 19.688 1 55.59 1 MET B C 1
ATOM 1553 O O . MET B 1 1 ? 6.891 -5.188 20.156 1 55.59 1 MET B O 1
ATOM 1557 N N . GLY B 1 2 ? 5.836 -3.404 19.344 1 72.38 2 GLY B N 1
ATOM 1558 C CA . GLY B 1 2 ? 4.578 -4.137 19.328 1 72.38 2 GLY B CA 1
ATOM 1559 C C . GLY B 1 2 ? 4.551 -5.242 18.281 1 72.38 2 GLY B C 1
ATOM 1560 O O . GLY B 1 2 ? 5.367 -5.258 17.375 1 72.38 2 GLY B O 1
ATOM 1561 N N . GLU B 1 3 ? 3.863 -6.23 18.469 1 84.12 3 GLU B N 1
ATOM 1562 C CA . GLU B 1 3 ? 3.752 -7.395 17.594 1 84.12 3 GLU B CA 1
ATOM 1563 C C . GLU B 1 3 ? 3.465 -6.98 16.156 1 84.12 3 GLU B C 1
ATOM 1565 O O . GLU B 1 3 ? 3.951 -7.609 15.219 1 84.12 3 GLU B O 1
ATOM 1570 N N . LEU B 1 4 ? 2.803 -5.887 16 1 90.12 4 LEU B N 1
ATOM 1571 C CA . LEU B 1 4 ? 2.506 -5.395 14.664 1 90.12 4 LEU B CA 1
ATOM 1572 C C . LEU B 1 4 ? 3.775 -4.926 13.961 1 90.12 4 LEU B C 1
ATOM 1574 O O . LEU B 1 4 ? 4.035 -5.312 12.82 1 90.12 4 LEU B O 1
ATOM 1578 N N . LEU B 1 5 ? 4.625 -4.164 14.68 1 90 5 LEU B N 1
ATOM 1579 C CA . LEU B 1 5 ? 5.855 -3.645 14.094 1 90 5 LEU B CA 1
ATOM 1580 C C . LEU B 1 5 ? 6.828 -4.777 13.781 1 90 5 LEU B C 1
ATOM 1582 O O . LEU B 1 5 ? 7.539 -4.73 12.781 1 90 5 LEU B O 1
ATOM 1586 N N . ALA B 1 6 ? 6.812 -5.758 14.641 1 89.44 6 ALA B N 1
ATOM 1587 C CA . ALA B 1 6 ? 7.652 -6.926 14.383 1 89.44 6 ALA B CA 1
ATOM 1588 C C . ALA B 1 6 ? 7.219 -7.648 13.109 1 89.44 6 ALA B C 1
ATOM 1590 O O . ALA B 1 6 ? 8.062 -8.109 12.336 1 89.44 6 ALA B O 1
ATOM 1591 N N . GLY B 1 7 ? 5.91 -7.785 12.953 1 91.44 7 GLY B N 1
ATOM 1592 C CA . GLY B 1 7 ? 5.383 -8.398 11.742 1 91.44 7 GLY B CA 1
ATOM 1593 C C . GLY B 1 7 ? 5.742 -7.629 10.477 1 91.44 7 GLY B C 1
ATOM 1594 O O . GLY B 1 7 ? 6.109 -8.227 9.469 1 91.44 7 GLY B O 1
ATOM 1595 N N . ILE B 1 8 ? 5.711 -6.309 10.531 1 94 8 ILE B N 1
ATOM 1596 C CA . ILE B 1 8 ? 6.062 -5.453 9.406 1 94 8 ILE B CA 1
ATOM 1597 C C . ILE B 1 8 ? 7.539 -5.637 9.055 1 94 8 ILE B C 1
ATOM 1599 O O . ILE B 1 8 ? 7.891 -5.797 7.887 1 94 8 ILE B O 1
ATOM 1603 N N . ARG B 1 9 ? 8.391 -5.719 10.023 1 90.25 9 ARG B N 1
ATOM 1604 C CA . ARG B 1 9 ? 9.828 -5.824 9.812 1 90.25 9 ARG B CA 1
ATOM 1605 C C . ARG B 1 9 ? 10.203 -7.195 9.258 1 90.25 9 ARG B C 1
ATOM 1607 O O . ARG B 1 9 ? 11.195 -7.332 8.539 1 90.25 9 ARG B O 1
ATOM 1614 N N . ALA B 1 10 ? 9.383 -8.133 9.531 1 87.5 10 ALA B N 1
ATOM 1615 C CA . ALA B 1 10 ? 9.703 -9.516 9.172 1 87.5 10 ALA B CA 1
ATOM 1616 C C . ALA B 1 10 ? 9.227 -9.836 7.754 1 87.5 10 ALA B C 1
ATOM 1618 O O . ALA B 1 10 ? 9.695 -10.797 7.141 1 87.5 10 ALA B O 1
ATOM 1619 N N . GLN B 1 11 ? 8.258 -9.133 7.273 1 89.62 11 GLN B N 1
ATOM 1620 C CA . GLN B 1 11 ? 7.699 -9.43 5.961 1 89.62 11 GLN B CA 1
ATOM 1621 C C . GLN B 1 11 ? 8.75 -9.266 4.863 1 89.62 11 GLN B C 1
ATOM 1623 O O . GLN B 1 11 ? 9.484 -8.273 4.84 1 89.62 11 GLN B O 1
ATOM 1628 N N . ARG B 1 12 ? 8.867 -10.281 4.055 1 90.25 12 ARG B N 1
ATOM 1629 C CA . ARG B 1 12 ? 9.828 -10.32 2.953 1 90.25 12 ARG B CA 1
ATOM 1630 C C . ARG B 1 12 ? 9.234 -11.023 1.734 1 90.25 12 ARG B C 1
ATOM 1632 O O . ARG B 1 12 ? 8.391 -11.914 1.872 1 90.25 12 ARG B O 1
ATOM 1639 N N . ALA B 1 13 ? 9.758 -10.57 0.596 1 91.62 13 ALA B N 1
ATOM 1640 C CA . ALA B 1 13 ? 9.336 -11.234 -0.634 1 91.62 13 ALA B CA 1
ATOM 1641 C C . ALA B 1 13 ? 9.875 -12.664 -0.703 1 91.62 13 ALA B C 1
ATOM 1643 O O . ALA B 1 13 ? 11.039 -12.906 -0.389 1 91.62 13 ALA B O 1
ATOM 1644 N N . CYS B 1 14 ? 9 -13.531 -0.983 1 92.88 14 CYS B N 1
ATOM 1645 C CA . CYS B 1 14 ? 9.352 -14.93 -1.218 1 92.88 14 CYS B CA 1
ATOM 1646 C C . CYS B 1 14 ? 9.258 -15.273 -2.699 1 92.88 14 CYS B C 1
ATOM 1648 O O . CYS B 1 14 ? 8.203 -15.102 -3.314 1 92.88 14 CYS B O 1
ATOM 1650 N N . ARG B 1 15 ? 10.312 -15.828 -3.234 1 89.25 15 ARG B N 1
ATOM 1651 C CA . ARG B 1 15 ? 10.32 -16.125 -4.664 1 89.25 15 ARG B CA 1
ATOM 1652 C C . ARG B 1 15 ? 10.656 -17.594 -4.914 1 89.25 15 ARG B C 1
ATOM 1654 O O . ARG B 1 15 ? 10.859 -18 -6.059 1 89.25 15 ARG B O 1
ATOM 1661 N N . ARG B 1 16 ? 10.773 -18.297 -3.828 1 90.81 16 ARG B N 1
ATOM 1662 C CA . ARG B 1 16 ? 10.969 -19.75 -3.854 1 90.81 16 ARG B CA 1
ATOM 1663 C C . ARG B 1 16 ? 9.969 -20.453 -2.949 1 90.81 16 ARG B C 1
ATOM 1665 O O . ARG B 1 16 ? 9.984 -20.266 -1.73 1 90.81 16 ARG B O 1
ATOM 1672 N N . PHE B 1 17 ? 9.164 -21.344 -3.596 1 94 17 PHE B N 1
ATOM 1673 C CA . PHE B 1 17 ? 8.078 -21.969 -2.842 1 94 17 PHE B CA 1
ATOM 1674 C C . PHE B 1 17 ? 8.258 -23.469 -2.797 1 94 17 PHE B C 1
ATOM 1676 O O . PHE B 1 17 ? 8.844 -24.062 -3.707 1 94 17 PHE B O 1
ATOM 1683 N N . ASP B 1 18 ? 7.828 -24.047 -1.699 1 93.44 18 ASP B N 1
ATOM 1684 C CA . ASP B 1 18 ? 7.723 -25.5 -1.607 1 93.44 18 ASP B CA 1
ATOM 1685 C C . ASP B 1 18 ? 6.684 -26.031 -2.586 1 93.44 18 ASP B C 1
ATOM 1687 O O . ASP B 1 18 ? 5.484 -25.797 -2.42 1 93.44 18 ASP B O 1
ATOM 1691 N N . PRO B 1 19 ? 7.105 -26.797 -3.561 1 90.31 19 PRO B N 1
ATOM 1692 C CA . PRO B 1 19 ? 6.156 -27.266 -4.578 1 90.31 19 PRO B CA 1
ATOM 1693 C C . PRO B 1 19 ? 5.07 -28.172 -3.998 1 90.31 19 PRO B C 1
ATOM 1695 O O . PRO B 1 19 ? 4.023 -28.359 -4.621 1 90.31 19 PRO B O 1
ATOM 1698 N N . ASN B 1 20 ? 5.262 -28.688 -2.809 1 92.69 20 ASN B N 1
ATOM 1699 C CA . ASN B 1 20 ? 4.293 -29.594 -2.189 1 92.69 20 ASN B CA 1
ATOM 1700 C C . ASN B 1 20 ? 3.473 -28.875 -1.118 1 92.69 20 ASN B C 1
ATOM 1702 O O . ASN B 1 20 ? 2.59 -29.484 -0.504 1 92.69 20 ASN B O 1
ATOM 1706 N N . GLY B 1 21 ? 3.859 -27.703 -0.943 1 94.44 21 GLY B N 1
ATOM 1707 C CA . GLY B 1 21 ? 3.15 -26.938 0.072 1 94.44 21 GLY B CA 1
ATOM 1708 C C . GLY B 1 21 ? 1.742 -26.547 -0.344 1 94.44 21 GLY B C 1
ATOM 1709 O O . GLY B 1 21 ? 1.495 -26.25 -1.515 1 94.44 21 GLY B O 1
ATOM 1710 N N . LYS B 1 22 ? 0.865 -26.594 0.66 1 96.06 22 LYS B N 1
ATOM 1711 C CA . LYS B 1 22 ? -0.522 -26.219 0.404 1 96.06 22 LYS B CA 1
ATOM 1712 C C . LYS B 1 22 ? -0.873 -24.906 1.1 1 96.06 22 LYS B C 1
ATOM 1714 O O . LYS B 1 22 ? -0.247 -24.531 2.096 1 96.06 22 LYS B O 1
ATOM 1719 N N . VAL B 1 23 ? -1.775 -24.219 0.514 1 98.12 23 VAL B N 1
ATOM 1720 C CA . VAL B 1 23 ? -2.369 -23.031 1.124 1 98.12 23 VAL B CA 1
ATOM 1721 C C . VAL B 1 23 ? -3.863 -23.25 1.341 1 98.12 23 VAL B C 1
ATOM 1723 O O . VAL B 1 23 ? -4.613 -23.469 0.383 1 98.12 23 VAL B O 1
ATOM 1726 N N . LEU B 1 24 ? -4.277 -23.172 2.527 1 98 24 LEU B N 1
ATOM 1727 C CA . LEU B 1 24 ? -5.672 -23.453 2.857 1 98 24 LEU B CA 1
ATO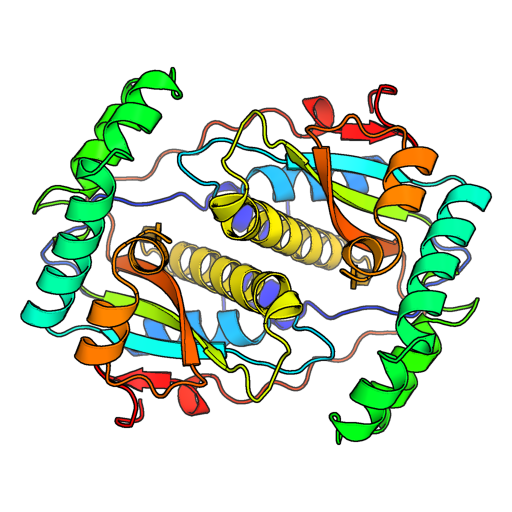M 1728 C C . LEU B 1 24 ? -6.574 -22.312 2.412 1 98 24 LEU B C 1
ATOM 1730 O O . LEU B 1 24 ? -6.191 -21.141 2.504 1 98 24 LEU B O 1
ATOM 1734 N N . ASP B 1 25 ? -7.789 -22.719 2.021 1 97.69 25 ASP B N 1
ATOM 1735 C CA . ASP B 1 25 ? -8.766 -21.703 1.651 1 97.69 25 ASP B CA 1
ATOM 1736 C C . ASP B 1 25 ? -9.055 -20.766 2.822 1 97.69 25 ASP B C 1
ATOM 1738 O O . ASP B 1 25 ? -9.234 -19.547 2.629 1 97.69 25 ASP B O 1
ATOM 1742 N N . SER B 1 26 ? -9.109 -21.328 3.961 1 97.88 26 SER B N 1
ATOM 1743 C CA . SER B 1 26 ? -9.383 -20.531 5.145 1 97.88 26 SER B CA 1
ATOM 1744 C C . SER B 1 26 ? -8.312 -19.469 5.355 1 97.88 26 SER B C 1
ATOM 1746 O O . SER B 1 26 ? -8.602 -18.359 5.812 1 97.88 26 SER B O 1
ATOM 1748 N N . ASP B 1 27 ? -7.07 -19.828 5.047 1 97.81 27 ASP B N 1
ATOM 1749 C CA . ASP B 1 27 ? -5.973 -18.875 5.191 1 97.81 27 ASP B CA 1
ATOM 1750 C C . ASP B 1 27 ? -6.023 -17.812 4.102 1 97.81 27 ASP B C 1
ATOM 1752 O O . ASP B 1 27 ? -5.766 -16.641 4.367 1 97.81 27 ASP B O 1
ATOM 1756 N N . VAL B 1 28 ? -6.367 -18.219 2.895 1 98.5 28 VAL B N 1
ATOM 1757 C CA . VAL B 1 28 ? -6.574 -17.25 1.822 1 98.5 28 VAL B CA 1
ATOM 1758 C C . VAL B 1 28 ? -7.656 -16.25 2.227 1 98.5 28 VAL B C 1
ATOM 1760 O O . VAL B 1 28 ? -7.5 -15.047 2.035 1 98.5 28 VAL B O 1
ATOM 1763 N N . GLU B 1 29 ? -8.695 -16.75 2.842 1 97.94 29 GLU B N 1
ATOM 1764 C CA . GLU B 1 29 ? -9.789 -15.875 3.268 1 97.94 29 GLU B CA 1
ATOM 1765 C C . GLU B 1 29 ? -9.32 -14.883 4.324 1 97.94 29 GLU B C 1
ATOM 1767 O O . GLU B 1 29 ? -9.773 -13.734 4.344 1 97.94 29 GLU B O 1
ATOM 1772 N N . GLN B 1 30 ? -8.469 -15.312 5.16 1 97.12 30 GLN B N 1
ATOM 1773 C CA . GLN B 1 30 ? -7.914 -14.398 6.156 1 97.12 30 GLN B CA 1
ATOM 1774 C C . GLN B 1 30 ? -7.066 -13.32 5.496 1 97.12 30 GLN B C 1
ATOM 1776 O O . GLN B 1 30 ? -7.113 -12.156 5.902 1 97.12 30 GLN B O 1
ATOM 1781 N N . MET B 1 31 ? -6.27 -13.664 4.484 1 98.19 31 MET B N 1
ATOM 1782 C CA . MET B 1 31 ? -5.48 -12.695 3.73 1 98.19 31 MET B CA 1
ATOM 1783 C C . MET B 1 31 ? -6.387 -11.68 3.047 1 98.19 31 MET B C 1
ATOM 1785 O O . MET B 1 31 ? -6.121 -10.477 3.09 1 98.19 31 MET B O 1
ATOM 1789 N N . LEU B 1 32 ? -7.461 -12.203 2.467 1 98.56 32 LEU B N 1
ATOM 1790 C CA . LEU B 1 32 ? -8.422 -11.336 1.781 1 98.56 32 LEU B CA 1
ATOM 1791 C C . LEU B 1 32 ? -9.125 -10.422 2.771 1 98.56 32 LEU B C 1
ATOM 1793 O O . LEU B 1 32 ? -9.32 -9.234 2.494 1 98.56 32 LEU B O 1
ATOM 1797 N N . ALA B 1 33 ? -9.516 -10.992 3.902 1 97.06 33 ALA B N 1
ATOM 1798 C CA . ALA B 1 33 ? -10.164 -10.195 4.938 1 97.06 33 ALA B CA 1
ATOM 1799 C C . ALA B 1 33 ? -9.266 -9.062 5.406 1 97.06 33 ALA B C 1
ATOM 1801 O O . ALA B 1 33 ? -9.734 -7.945 5.656 1 97.06 33 ALA B O 1
ATOM 1802 N N . ALA B 1 34 ? -8 -9.305 5.57 1 97.25 34 ALA B N 1
ATOM 1803 C CA . ALA B 1 34 ? -7.043 -8.258 5.926 1 97.25 34 ALA B CA 1
ATOM 1804 C C . ALA B 1 34 ? -6.957 -7.199 4.832 1 97.25 34 ALA B C 1
ATOM 1806 O O . ALA B 1 34 ? -6.895 -6.004 5.121 1 97.25 34 ALA B O 1
ATOM 1807 N N . SER B 1 35 ? -7 -7.617 3.594 1 98.38 35 SER B N 1
ATOM 1808 C CA . SER B 1 35 ? -6.848 -6.727 2.447 1 98.38 35 SER B CA 1
ATOM 1809 C C . SER B 1 35 ? -7.949 -5.672 2.414 1 98.38 35 SER B C 1
ATOM 1811 O O . SER B 1 35 ? -7.676 -4.488 2.197 1 98.38 35 SER B O 1
ATOM 1813 N N . VAL B 1 36 ? -9.188 -6.059 2.703 1 97.5 36 VAL B N 1
ATOM 1814 C CA . VAL B 1 36 ? -10.312 -5.156 2.484 1 97.5 36 VAL B CA 1
ATOM 1815 C C . VAL B 1 36 ? -10.398 -4.152 3.633 1 97.5 36 VAL B C 1
ATOM 1817 O O . VAL B 1 36 ? -11.25 -3.262 3.621 1 97.5 36 VAL B O 1
ATOM 1820 N N . HIS B 1 37 ? -9.492 -4.242 4.578 1 96.38 37 HIS B N 1
ATOM 1821 C CA . HIS B 1 37 ? -9.453 -3.266 5.664 1 96.38 37 HIS B CA 1
ATOM 1822 C C . HIS B 1 37 ? -8.461 -2.146 5.367 1 96.38 37 HIS B C 1
ATOM 1824 O O . HIS B 1 37 ? -8.195 -1.3 6.223 1 96.38 37 HIS B O 1
ATOM 1830 N N . ALA B 1 38 ? -7.945 -2.109 4.176 1 97.25 38 ALA B N 1
ATOM 1831 C CA . ALA B 1 38 ? -7.066 -1.03 3.727 1 97.25 38 ALA B CA 1
ATOM 1832 C C . ALA B 1 38 ? -7.855 0.25 3.471 1 97.25 38 ALA B C 1
ATOM 1834 O O . ALA B 1 38 ? -9.07 0.205 3.262 1 97.25 38 ALA B O 1
ATOM 1835 N N . PRO B 1 39 ? -7.184 1.437 3.561 1 95.38 39 PRO B N 1
ATOM 1836 C CA . PRO B 1 39 ? -7.844 2.66 3.1 1 95.38 39 PRO B CA 1
ATOM 1837 C C . PRO B 1 39 ? -8.109 2.654 1.596 1 95.38 39 PRO B C 1
ATOM 1839 O O . PRO B 1 39 ? -7.43 1.95 0.846 1 95.38 39 PRO B O 1
ATOM 1842 N N . SER B 1 40 ? -9.125 3.332 1.193 1 94.25 40 SER B N 1
ATOM 1843 C CA . SER B 1 40 ? -9.422 3.596 -0.211 1 94.25 40 SER B CA 1
ATOM 1844 C C . SER B 1 40 ? -10.039 4.977 -0.396 1 94.25 40 SER B C 1
ATOM 1846 O O . SER B 1 40 ? -10.648 5.52 0.528 1 94.25 40 SER B O 1
ATOM 1848 N N . ALA B 1 41 ? -9.727 5.527 -1.579 1 90.25 41 ALA B N 1
ATOM 1849 C CA . ALA B 1 41 ? -10.266 6.855 -1.881 1 90.25 41 ALA B CA 1
ATOM 1850 C C . ALA B 1 41 ? -11.766 6.918 -1.598 1 90.25 41 ALA B C 1
ATOM 1852 O O . ALA B 1 41 ? -12.539 6.129 -2.141 1 90.25 41 ALA B O 1
ATOM 1853 N N . GLU B 1 42 ? -12.094 7.797 -0.578 1 86 42 GLU B N 1
ATOM 1854 C CA . GLU B 1 42 ? -13.484 8.031 -0.207 1 86 42 GLU B CA 1
ATOM 1855 C C . GLU B 1 42 ? -14.172 6.73 0.218 1 86 42 GLU B C 1
ATOM 1857 O O . GLU B 1 42 ? -15.359 6.543 -0.029 1 86 42 GLU B O 1
ATOM 1862 N N . ASN B 1 43 ? -13.422 5.855 0.665 1 89.94 43 ASN B N 1
ATOM 1863 C CA . ASN B 1 43 ? 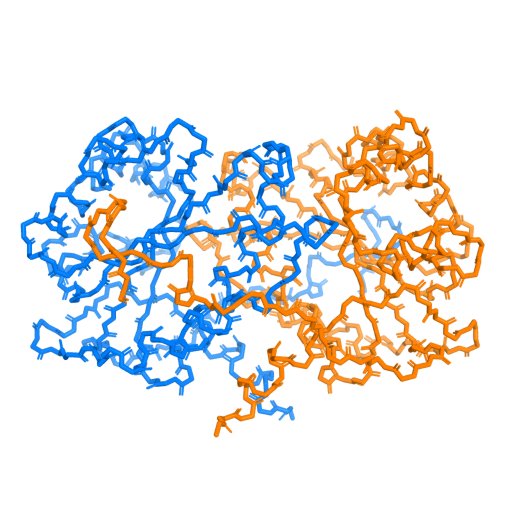-13.914 4.551 1.103 1 89.94 43 ASN B CA 1
ATOM 1864 C C . ASN B 1 43 ? -14.664 3.83 -0.016 1 89.94 43 ASN B C 1
ATOM 1866 O O . ASN B 1 43 ? -15.672 3.17 0.233 1 89.94 43 ASN B O 1
ATOM 1870 N N . SER B 1 44 ? -14.141 3.916 -1.235 1 91.75 44 SER B N 1
ATOM 1871 C CA . SER B 1 44 ? -14.773 3.311 -2.402 1 91.75 44 SER B CA 1
ATOM 1872 C C . SER B 1 44 ? -14.625 1.793 -2.387 1 91.75 44 SER B C 1
ATOM 1874 O O . SER B 1 44 ? -15.352 1.085 -3.092 1 91.75 44 SER B O 1
ATOM 1876 N N . GLN B 1 45 ? -13.68 1.288 -1.692 1 95.56 45 GLN B N 1
ATOM 1877 C CA . GLN B 1 45 ? -13.422 -0.144 -1.585 1 95.56 45 GLN B CA 1
ATOM 1878 C C . GLN B 1 45 ? -13.438 -0.81 -2.957 1 95.56 45 GLN B C 1
ATOM 1880 O O . GLN B 1 45 ? -14.18 -1.773 -3.178 1 95.56 45 GLN B O 1
ATOM 1885 N N . PRO B 1 46 ? -12.469 -0.27 -3.85 1 97.31 46 PRO B N 1
ATOM 1886 C CA . PRO B 1 46 ? -12.578 -0.609 -5.27 1 97.31 46 PRO B CA 1
ATOM 1887 C C . PRO B 1 46 ? -11.836 -1.896 -5.629 1 97.31 46 PRO B C 1
ATOM 1889 O O . PRO B 1 46 ? -11.469 -2.098 -6.789 1 97.31 46 PRO B O 1
ATOM 1892 N N . TRP B 1 47 ? -11.578 -2.754 -4.785 1 98.5 47 TRP B N 1
ATOM 1893 C CA . TRP B 1 47 ? -10.789 -3.953 -5.031 1 98.5 47 TRP B CA 1
ATOM 1894 C C . TRP B 1 47 ? -11.68 -5.117 -5.453 1 98.5 47 TRP B C 1
ATOM 1896 O O . TRP B 1 47 ? -12.805 -5.254 -4.973 1 98.5 47 TRP B O 1
ATOM 1906 N N . THR B 1 48 ? -11.219 -5.891 -6.355 1 98.62 48 THR B N 1
ATOM 1907 C CA . THR B 1 48 ? -11.703 -7.215 -6.723 1 98.62 48 THR B CA 1
ATOM 1908 C C . THR B 1 48 ? -10.555 -8.219 -6.762 1 98.62 48 THR B C 1
ATOM 1910 O O . THR B 1 48 ? -9.469 -7.918 -7.266 1 98.62 48 THR B O 1
ATOM 1913 N N . PHE B 1 49 ? -10.805 -9.406 -6.254 1 98.75 49 PHE B N 1
ATOM 1914 C CA . PHE B 1 49 ? -9.758 -10.414 -6.148 1 98.75 49 PHE B CA 1
ATOM 1915 C C . PHE B 1 49 ? -10.102 -11.641 -6.988 1 98.75 49 PHE B C 1
ATOM 1917 O O . PHE B 1 49 ? -11.219 -12.156 -6.91 1 98.75 49 PHE B O 1
ATOM 1924 N N . ILE B 1 50 ? -9.164 -12.055 -7.809 1 98.5 50 ILE B N 1
ATOM 1925 C CA . ILE B 1 50 ? -9.258 -13.336 -8.492 1 98.5 50 ILE B CA 1
ATOM 1926 C C . ILE B 1 50 ? -8.227 -14.305 -7.918 1 98.5 50 ILE B C 1
ATOM 1928 O O . ILE B 1 50 ? -7.023 -14.07 -8.023 1 98.5 50 ILE B O 1
ATOM 1932 N N . VAL B 1 51 ? -8.672 -15.344 -7.32 1 98.75 51 VAL B N 1
ATOM 1933 C CA . VAL B 1 51 ? -7.801 -16.359 -6.758 1 98.75 51 VAL B CA 1
ATOM 1934 C C . VAL B 1 51 ? -7.602 -17.5 -7.766 1 98.75 51 VAL B C 1
ATOM 1936 O O . VAL B 1 51 ? -8.562 -18.156 -8.156 1 98.75 51 VAL B O 1
ATOM 1939 N N . VAL B 1 52 ? -6.367 -17.688 -8.156 1 97.56 52 VAL B N 1
ATOM 1940 C CA . VAL B 1 52 ? -6.023 -18.672 -9.18 1 97.56 52 VAL B CA 1
ATOM 1941 C C . VAL B 1 52 ? -5.27 -19.844 -8.547 1 97.56 52 VAL B C 1
ATOM 1943 O O . VAL B 1 52 ? -4.238 -19.641 -7.906 1 97.56 52 VAL B O 1
ATOM 1946 N N . ARG B 1 53 ? -5.758 -21.062 -8.75 1 97.25 53 ARG B N 1
ATOM 1947 C CA . ARG B 1 53 ? -5.133 -22.266 -8.211 1 97.25 53 ARG B CA 1
ATOM 1948 C C . ARG B 1 53 ? -4.82 -23.266 -9.312 1 97.25 53 ARG B C 1
ATOM 1950 O O . ARG B 1 53 ? -3.959 -24.141 -9.141 1 97.25 53 ARG B O 1
ATOM 1957 N N . ASP B 1 54 ? -5.582 -23.125 -10.383 1 96.69 54 ASP B N 1
ATOM 1958 C CA . ASP B 1 54 ? -5.379 -24.062 -11.484 1 96.69 54 ASP B CA 1
ATOM 1959 C C . ASP B 1 54 ? -3.93 -24.031 -11.969 1 96.69 54 ASP B C 1
ATOM 1961 O O . ASP B 1 54 ? -3.389 -22.969 -12.266 1 96.69 54 ASP B O 1
ATOM 1965 N N . GLU B 1 55 ? -3.342 -25.172 -12.07 1 93.31 55 GLU B N 1
ATOM 1966 C CA . GLU B 1 55 ? -1.929 -25.266 -12.414 1 93.31 55 GLU B CA 1
ATOM 1967 C C . GLU B 1 55 ? -1.646 -24.641 -13.781 1 93.31 55 GLU B C 1
ATOM 1969 O O . GLU B 1 55 ? -0.645 -23.938 -13.953 1 93.31 55 GLU B O 1
ATOM 1974 N N . GLY B 1 56 ? -2.467 -24.938 -14.719 1 93.12 56 GLY B N 1
ATOM 1975 C CA . GLY B 1 56 ? -2.291 -24.359 -16.047 1 93.12 56 GLY B CA 1
ATOM 1976 C C . GLY B 1 56 ? -2.363 -22.844 -16.062 1 93.12 56 GLY B C 1
ATOM 1977 O O . GLY B 1 56 ? -1.521 -22.188 -16.672 1 93.12 56 GLY B O 1
ATOM 1978 N N . ASN B 1 57 ? -3.365 -22.266 -15.391 1 93.31 57 ASN B N 1
ATOM 1979 C CA . ASN B 1 57 ? -3.516 -20.828 -15.32 1 93.31 57 ASN B CA 1
ATOM 1980 C C . ASN B 1 57 ? -2.346 -20.172 -14.578 1 93.31 57 ASN B C 1
ATOM 1982 O O . ASN B 1 57 ? -1.828 -19.141 -15.008 1 93.31 57 ASN B O 1
ATOM 1986 N N . ARG B 1 58 ? -1.942 -20.797 -13.555 1 92.5 58 ARG B N 1
ATOM 1987 C CA . ARG B 1 58 ? -0.8 -20.281 -12.812 1 92.5 58 ARG B CA 1
ATOM 1988 C C . ARG B 1 58 ? 0.46 -20.281 -13.672 1 92.5 58 ARG B C 1
ATOM 1990 O O . ARG B 1 58 ? 1.248 -19.328 -13.633 1 92.5 58 ARG B O 1
ATOM 1997 N N . ALA B 1 59 ? 0.643 -21.344 -14.375 1 88.56 59 ALA B N 1
ATOM 1998 C CA . ALA B 1 59 ? 1.808 -21.453 -15.25 1 88.56 59 ALA B CA 1
ATOM 1999 C C . ALA B 1 59 ? 1.804 -20.359 -16.312 1 88.56 59 ALA B C 1
ATOM 2001 O O . ALA B 1 59 ? 2.854 -19.797 -16.641 1 88.56 59 ALA B O 1
ATOM 2002 N N . LEU B 1 60 ? 0.644 -20.094 -16.875 1 87 60 LEU B N 1
ATOM 2003 C CA . LEU B 1 60 ? 0.519 -19.031 -17.859 1 87 60 LEU B CA 1
ATOM 2004 C C . LEU B 1 60 ? 0.863 -17.672 -17.25 1 87 60 LEU B C 1
ATOM 2006 O O . LEU B 1 60 ? 1.619 -16.906 -17.828 1 87 60 LEU B O 1
ATOM 2010 N N . LEU B 1 61 ? 0.331 -17.422 -16.094 1 88 61 LEU B N 1
ATOM 2011 C CA . LEU B 1 61 ? 0.611 -16.156 -15.414 1 88 61 LEU B CA 1
ATOM 2012 C C . LEU B 1 61 ? 2.102 -16.016 -15.125 1 88 61 LEU B C 1
ATOM 2014 O O . LEU B 1 61 ? 2.678 -14.945 -15.336 1 88 61 LEU B O 1
ATOM 2018 N N . ALA B 1 62 ? 2.684 -17.078 -14.672 1 85.38 62 ALA B N 1
ATOM 2019 C CA . ALA B 1 62 ? 4.117 -17.062 -14.391 1 85.38 62 ALA B CA 1
ATOM 2020 C C . ALA B 1 62 ? 4.926 -16.844 -15.664 1 85.38 62 ALA B C 1
ATOM 2022 O O . ALA B 1 62 ? 5.914 -16.109 -15.664 1 85.38 62 ALA B O 1
ATOM 2023 N N . SER B 1 63 ? 4.488 -17.469 -16.703 1 81.56 63 SER B N 1
ATOM 2024 C CA . SER B 1 63 ? 5.188 -17.344 -17.984 1 81.56 63 SER B CA 1
ATOM 2025 C C . SER B 1 63 ? 5.125 -15.914 -18.516 1 81.56 63 SER B C 1
ATOM 2027 O O . SER B 1 63 ? 6.098 -15.414 -19.078 1 81.56 63 SER B O 1
ATOM 2029 N N . TRP B 1 64 ? 4.012 -15.336 -18.406 1 79.75 64 TRP B N 1
ATOM 2030 C CA . TRP B 1 64 ? 3.854 -13.969 -18.906 1 79.75 64 TRP B CA 1
ATOM 2031 C C . TRP B 1 64 ? 4.703 -12.992 -18.094 1 79.75 64 TRP B C 1
ATOM 2033 O O . TRP B 1 64 ? 5.25 -12.039 -18.641 1 79.75 64 TRP B O 1
ATOM 2043 N N . TRP B 1 65 ? 4.777 -13.242 -16.844 1 77 65 TRP B N 1
ATOM 2044 C CA . TRP B 1 65 ? 5.672 -12.438 -16.016 1 77 65 TRP B CA 1
ATOM 2045 C C . TRP B 1 65 ? 7.121 -12.609 -16.453 1 77 65 TRP B C 1
ATOM 2047 O O . TRP B 1 65 ? 7.879 -11.633 -16.5 1 77 65 TRP B O 1
ATOM 2057 N N . THR B 1 66 ? 7.445 -13.805 -16.781 1 75.62 66 THR B N 1
ATOM 2058 C CA . THR B 1 66 ? 8.805 -14.109 -17.219 1 75.62 66 THR B CA 1
ATOM 2059 C C . THR B 1 66 ? 9.125 -13.406 -18.531 1 75.62 66 THR B C 1
ATOM 2061 O O . THR B 1 66 ? 10.25 -12.938 -18.719 1 75.62 66 THR B O 1
ATOM 2064 N N . GLU B 1 67 ? 8.164 -13.336 -19.344 1 75.12 67 GLU B N 1
ATOM 2065 C CA . GLU B 1 67 ? 8.352 -12.648 -20.625 1 75.12 67 GLU B CA 1
ATOM 2066 C C . GLU B 1 67 ? 8.641 -11.164 -20.406 1 75.12 67 GLU B C 1
ATOM 2068 O O . GLU B 1 67 ? 9.477 -10.578 -21.109 1 75.12 67 GLU B O 1
ATOM 2073 N N . THR B 1 68 ? 7.949 -10.617 -19.469 1 71.56 68 THR B N 1
ATOM 2074 C CA . THR B 1 68 ? 8.156 -9.203 -19.156 1 71.56 68 THR B CA 1
ATOM 2075 C C . THR B 1 68 ? 9.57 -8.977 -18.625 1 71.56 68 THR B C 1
ATOM 2077 O O . THR B 1 68 ? 10.219 -7.984 -18.984 1 71.56 68 THR B O 1
ATOM 2080 N N . TRP B 1 69 ? 10.039 -9.859 -17.844 1 73.06 69 TRP B N 1
ATOM 2081 C CA . TRP B 1 69 ? 11.391 -9.797 -17.312 1 73.06 69 TRP B CA 1
ATOM 2082 C C . TRP B 1 69 ? 12.422 -9.922 -18.438 1 73.06 69 TRP B C 1
ATOM 2084 O O . TRP B 1 69 ? 13.406 -9.172 -18.469 1 73.06 69 TRP B O 1
ATOM 2094 N N . ASN B 1 70 ? 12.078 -10.742 -19.344 1 70.31 70 ASN B N 1
ATOM 2095 C CA . ASN B 1 70 ? 13.016 -11 -20.438 1 70.31 70 ASN B CA 1
ATOM 2096 C C . ASN B 1 70 ? 13.008 -9.867 -21.469 1 70.31 70 ASN B C 1
ATOM 2098 O O . ASN B 1 70 ? 13.992 -9.664 -22.172 1 70.31 70 ASN B O 1
ATOM 2102 N N . ALA B 1 71 ? 11.945 -9.211 -21.594 1 68.25 71 ALA B N 1
ATOM 2103 C CA . ALA B 1 71 ? 11.812 -8.148 -22.594 1 68.25 71 ALA B CA 1
ATOM 2104 C C . ALA B 1 71 ? 12.477 -6.863 -22.109 1 68.25 71 ALA B C 1
ATOM 2106 O O . ALA B 1 71 ? 12.227 -5.785 -22.656 1 68.25 71 ALA B O 1
ATOM 2107 N N . GLY B 1 72 ? 13.312 -7.031 -21.031 1 62.97 72 GLY B N 1
ATOM 2108 C CA . GLY B 1 72 ? 14.078 -5.859 -20.641 1 62.97 72 GLY B CA 1
ATOM 2109 C C . GLY B 1 72 ? 14.094 -5.633 -19.141 1 62.97 72 GLY B C 1
ATOM 2110 O O . GLY B 1 72 ? 14.945 -4.898 -18.625 1 62.97 72 GLY B O 1
ATOM 2111 N N . GLY B 1 73 ? 13.195 -6.168 -18.531 1 63.81 73 GLY B N 1
ATOM 2112 C CA . GLY B 1 73 ? 13.164 -5.992 -17.078 1 63.81 73 GLY B CA 1
ATOM 2113 C C . GLY B 1 73 ? 14.391 -6.562 -16.391 1 63.81 73 GLY B C 1
ATOM 2114 O O . GLY B 1 73 ? 14.969 -5.914 -15.516 1 63.81 73 GLY B O 1
ATOM 2115 N N . GLY B 1 74 ? 14.797 -7.664 -16.922 1 68.56 74 GLY B N 1
ATOM 2116 C CA . GLY B 1 74 ? 15.961 -8.312 -16.344 1 68.56 74 GLY B CA 1
ATOM 2117 C C . GLY B 1 74 ? 17.234 -7.512 -16.531 1 68.56 74 GLY B C 1
ATOM 2118 O O . GLY B 1 74 ? 18.016 -7.359 -15.586 1 68.56 74 GLY B O 1
ATOM 2119 N N . ASP B 1 75 ? 17.391 -7.02 -17.734 1 71.31 75 ASP B N 1
ATOM 2120 C CA . ASP B 1 75 ? 18.594 -6.238 -18 1 71.31 75 ASP B CA 1
ATOM 2121 C C . ASP B 1 75 ? 18.625 -4.969 -17.156 1 71.31 75 ASP B C 1
ATOM 2123 O O . ASP B 1 75 ? 19.672 -4.602 -16.609 1 71.31 75 ASP B O 1
ATOM 2127 N N . PHE B 1 76 ? 17.578 -4.477 -17.109 1 69.06 76 PHE B N 1
ATOM 2128 C CA . PHE B 1 76 ? 17.484 -3.275 -16.297 1 69.06 76 PHE B CA 1
ATOM 2129 C C . PHE B 1 76 ? 17.828 -3.576 -14.836 1 69.06 76 PHE B C 1
ATOM 2131 O O . PHE B 1 76 ? 18.625 -2.854 -14.227 1 69.06 76 PHE B O 1
ATOM 2138 N N . VAL B 1 77 ? 17.344 -4.605 -14.438 1 72.81 77 VAL B N 1
ATOM 2139 C CA . VAL B 1 77 ? 17.578 -5.008 -13.055 1 72.81 77 VAL B CA 1
ATOM 2140 C C . VAL B 1 77 ? 19.062 -5.297 -12.852 1 72.81 77 VAL B C 1
ATOM 2142 O O . VAL B 1 77 ? 19.672 -4.832 -11.883 1 72.81 77 VAL B O 1
ATOM 2145 N N . LYS B 1 78 ? 19.594 -6.008 -13.719 1 75.5 78 LYS B N 1
ATOM 2146 C CA . LYS B 1 78 ? 21 -6.379 -13.617 1 75.5 78 LYS B CA 1
ATOM 2147 C C . LYS B 1 78 ? 21.891 -5.141 -13.617 1 75.5 78 LYS B C 1
ATOM 2149 O O . LYS B 1 78 ? 22.953 -5.125 -12.977 1 75.5 78 LYS B O 1
ATOM 2154 N N . GLN B 1 79 ? 21.406 -4.145 -14.25 1 73.12 79 GLN B N 1
ATOM 2155 C CA . GLN B 1 79 ? 22.203 -2.93 -14.383 1 73.12 79 GLN B CA 1
ATOM 2156 C C . GLN B 1 79 ? 21.953 -1.977 -13.219 1 73.12 79 GLN B C 1
ATOM 2158 O O . GLN B 1 79 ? 22.828 -1.187 -12.859 1 73.12 79 GLN B O 1
ATOM 2163 N N . SER B 1 80 ? 20.891 -2.17 -12.703 1 69.75 80 SER B N 1
ATOM 2164 C CA . SER B 1 80 ? 20.484 -1.143 -11.75 1 69.75 80 SER B CA 1
ATOM 2165 C C . SER B 1 80 ? 20.656 -1.621 -10.312 1 69.75 80 SER B C 1
ATOM 2167 O O . SER B 1 80 ? 20.656 -0.814 -9.383 1 69.75 80 SER B O 1
ATOM 2169 N N . VAL B 1 81 ? 20.812 -2.93 -10.203 1 74.56 81 VAL B N 1
ATOM 2170 C CA . VAL B 1 81 ? 20.891 -3.488 -8.859 1 74.56 81 VAL B CA 1
ATOM 2171 C C . VAL B 1 81 ? 22.297 -4.027 -8.602 1 74.56 81 VAL B C 1
ATOM 2173 O O . VAL B 1 81 ? 22.766 -4.902 -9.32 1 74.56 81 VAL B O 1
ATOM 2176 N N . GLU B 1 82 ? 22.875 -3.455 -7.594 1 73.94 82 GLU B N 1
ATOM 2177 C CA . GLU B 1 82 ? 24.234 -3.84 -7.25 1 73.94 82 GLU B CA 1
ATOM 2178 C C . GLU B 1 82 ? 24.266 -5.137 -6.441 1 73.94 82 GLU B C 1
ATOM 2180 O O . GLU B 1 82 ? 25.234 -5.895 -6.504 1 73.94 82 GLU B O 1
ATOM 2185 N N . ASP B 1 83 ? 23.219 -5.445 -5.816 1 75.94 83 ASP B N 1
ATOM 2186 C CA . ASP B 1 83 ? 23.125 -6.621 -4.957 1 75.94 83 ASP B CA 1
ATOM 2187 C C . ASP B 1 83 ? 22.953 -7.895 -5.781 1 75.94 83 ASP B C 1
ATOM 2189 O O . ASP B 1 83 ? 21.844 -8.211 -6.211 1 75.94 83 ASP B O 1
ATOM 2193 N N . LYS B 1 84 ? 24.078 -8.641 -5.91 1 77.88 84 LYS B N 1
ATOM 2194 C CA . LYS B 1 84 ? 24.094 -9.828 -6.758 1 77.88 84 LYS B CA 1
ATOM 2195 C C . LYS B 1 84 ? 23.188 -10.914 -6.207 1 77.88 84 LYS B C 1
ATOM 2197 O O . LYS B 1 84 ? 22.609 -11.703 -6.969 1 77.88 84 LYS B O 1
ATOM 2202 N N . VAL B 1 85 ? 23.109 -10.945 -4.91 1 78.12 85 VAL B N 1
ATOM 2203 C CA . VAL B 1 85 ? 22.219 -11.93 -4.281 1 78.12 85 VAL B CA 1
ATOM 2204 C C . VAL B 1 85 ? 20.781 -11.641 -4.66 1 78.12 85 VAL B C 1
ATOM 2206 O O . VAL B 1 85 ? 20.016 -12.555 -4.988 1 78.12 85 VAL B O 1
ATOM 2209 N N . LEU B 1 86 ? 20.484 -10.414 -4.652 1 78.81 86 LEU B N 1
ATOM 2210 C CA . LEU B 1 86 ? 19.141 -10.016 -5.051 1 78.81 86 LEU B CA 1
ATOM 2211 C C . LEU B 1 86 ? 18.891 -10.336 -6.523 1 78.81 86 LEU B C 1
ATOM 2213 O O . LEU B 1 86 ? 17.812 -10.82 -6.891 1 78.81 86 LEU B O 1
ATOM 2217 N N . VAL B 1 87 ? 19.875 -10.078 -7.32 1 79.69 87 VAL B N 1
ATOM 2218 C CA . VAL B 1 87 ? 19.734 -10.344 -8.75 1 79.69 87 VAL B CA 1
ATOM 2219 C C . VAL B 1 87 ? 19.484 -11.828 -8.984 1 79.69 87 VAL B C 1
ATOM 2221 O O . VAL B 1 87 ? 18.594 -12.203 -9.742 1 79.69 87 VAL B O 1
ATOM 2224 N N . ALA B 1 88 ? 20.203 -12.617 -8.312 1 80 88 ALA B N 1
ATOM 2225 C CA . ALA B 1 88 ? 20.047 -14.062 -8.445 1 80 88 ALA B CA 1
ATOM 2226 C C . ALA B 1 88 ? 18.656 -14.516 -7.965 1 80 88 ALA B C 1
ATOM 2228 O O . ALA B 1 88 ? 18.047 -15.391 -8.57 1 80 88 ALA B O 1
ATOM 2229 N N . ASP B 1 89 ? 18.219 -13.945 -6.922 1 80.56 89 ASP B N 1
ATOM 2230 C CA . ASP B 1 89 ? 16.906 -14.266 -6.359 1 80.56 89 ASP B CA 1
ATOM 2231 C C . ASP B 1 89 ? 15.789 -13.867 -7.32 1 80.56 89 ASP B C 1
ATOM 2233 O O . ASP B 1 89 ? 14.82 -14.609 -7.488 1 80.56 89 ASP B O 1
ATOM 2237 N N . LEU B 1 90 ? 15.961 -12.812 -7.926 1 78.12 90 LEU B N 1
ATOM 2238 C CA . LEU B 1 90 ? 14.984 -12.328 -8.898 1 78.12 90 LEU B CA 1
ATOM 2239 C C . LEU B 1 90 ? 14.945 -13.25 -10.117 1 78.12 90 LEU B C 1
ATOM 2241 O O . LEU B 1 90 ? 13.859 -13.609 -10.594 1 78.12 90 LEU B O 1
ATOM 2245 N N . GLU B 1 91 ? 16.125 -13.617 -10.5 1 77.75 91 GLU B N 1
ATOM 2246 C CA . GLU B 1 91 ? 16.203 -14.531 -11.633 1 77.75 91 GLU B CA 1
ATOM 2247 C C . GLU B 1 91 ? 15.547 -15.867 -11.32 1 77.75 91 GLU B C 1
ATOM 2249 O O . GLU B 1 91 ? 14.867 -16.453 -12.172 1 77.75 91 GLU B O 1
ATOM 2254 N N . PHE B 1 92 ? 15.695 -16.266 -10.156 1 79 92 PHE B N 1
ATOM 2255 C CA . PHE B 1 92 ? 15.094 -17.531 -9.75 1 79 92 PHE B CA 1
ATOM 2256 C C . PHE B 1 92 ? 13.578 -17.422 -9.75 1 79 92 PHE B C 1
ATOM 2258 O O . PHE B 1 92 ? 12.891 -18.391 -10.094 1 79 92 PHE B O 1
ATOM 2265 N N . GLY B 1 93 ? 13.07 -16.391 -9.352 1 77.94 93 GLY B N 1
ATOM 2266 C CA . GLY B 1 93 ? 11.633 -16.172 -9.375 1 77.94 93 GLY B CA 1
ATOM 2267 C C . GLY B 1 93 ? 11.016 -16.422 -10.742 1 77.94 93 GLY B C 1
ATOM 2268 O O . GLY B 1 93 ? 9.906 -16.953 -10.836 1 77.94 93 GLY B O 1
ATOM 2269 N N . PHE B 1 94 ? 11.797 -16.156 -11.68 1 76.19 94 PHE B N 1
ATOM 2270 C CA . PHE B 1 94 ? 11.297 -16.25 -13.039 1 76.19 94 PHE B CA 1
ATOM 2271 C C . PHE B 1 94 ? 11.539 -17.641 -13.617 1 76.19 94 PHE B C 1
ATOM 2273 O O . PHE B 1 94 ? 11.156 -17.922 -14.758 1 76.19 94 PHE B O 1
ATOM 2280 N N . SER B 1 95 ? 12.062 -18.469 -12.82 1 74.56 95 SER B N 1
ATOM 2281 C CA . SER B 1 95 ? 12.305 -19.844 -13.258 1 74.56 95 SER B CA 1
ATOM 2282 C C . SER B 1 95 ? 11.156 -20.75 -12.859 1 74.56 95 SER B C 1
ATOM 2284 O O . SER B 1 95 ? 10.266 -20.359 -12.102 1 74.56 95 SER B O 1
ATOM 2286 N N . LYS B 1 96 ? 11.023 -21.906 -13.43 1 70.5 96 LYS B N 1
ATOM 2287 C CA . LYS B 1 96 ? 9.969 -22.875 -13.172 1 70.5 96 LYS B CA 1
ATOM 2288 C C . LYS B 1 96 ? 9.859 -23.172 -11.68 1 70.5 96 LYS B C 1
ATOM 2290 O O . LYS B 1 96 ? 8.758 -23.406 -11.172 1 70.5 96 LYS B O 1
ATOM 2295 N N . GLY B 1 97 ? 10.859 -23.156 -10.938 1 71.69 97 GLY B N 1
ATOM 2296 C CA . GLY B 1 97 ? 10.852 -23.422 -9.508 1 71.69 97 GLY B CA 1
ATOM 2297 C C . GLY B 1 97 ? 10.57 -22.188 -8.672 1 71.69 97 GLY B C 1
ATOM 2298 O O . GLY B 1 97 ? 10.477 -22.266 -7.445 1 71.69 97 GLY B O 1
ATOM 2299 N N . GLY B 1 98 ? 10.367 -21.125 -9.344 1 82.81 98 GLY B N 1
ATOM 2300 C CA . GLY B 1 98 ? 10.102 -19.875 -8.656 1 82.81 98 GLY B CA 1
ATOM 2301 C C . GLY B 1 98 ? 8.617 -19.594 -8.477 1 82.81 98 GLY B C 1
ATOM 2302 O O . GLY B 1 98 ? 7.906 -20.375 -7.84 1 82.81 98 GLY B O 1
ATOM 2303 N N . PHE B 1 99 ? 8.117 -18.625 -9.125 1 83.62 99 PHE B N 1
ATOM 2304 C CA . PHE B 1 99 ? 6.734 -18.188 -9 1 83.62 99 PHE B CA 1
ATOM 2305 C C . PHE B 1 99 ? 5.781 -19.266 -9.492 1 83.62 99 PHE B C 1
ATOM 2307 O O . PHE B 1 99 ? 4.672 -19.406 -8.969 1 83.62 99 PHE B O 1
ATOM 2314 N N . ALA B 1 100 ? 6.258 -20.125 -10.391 1 81.56 100 ALA B N 1
ATOM 2315 C CA . ALA B 1 100 ? 5.426 -21.188 -10.953 1 81.56 100 ALA B CA 1
ATOM 2316 C C . ALA B 1 100 ? 5.086 -22.219 -9.891 1 81.56 100 ALA B C 1
ATOM 2318 O O . ALA B 1 100 ? 4.102 -22.953 -10.023 1 81.56 100 ALA B O 1
ATOM 2319 N N . ALA B 1 101 ? 5.855 -22.266 -8.812 1 88.81 101 ALA B N 1
ATOM 2320 C CA . ALA B 1 101 ? 5.672 -23.266 -7.762 1 88.81 101 ALA B CA 1
ATOM 2321 C C . ALA B 1 101 ? 4.664 -22.781 -6.719 1 88.81 101 ALA B C 1
ATOM 2323 O O . ALA B 1 101 ? 4.203 -23.562 -5.883 1 88.81 101 ALA B O 1
ATOM 2324 N N . ALA B 1 102 ? 4.312 -21.531 -6.707 1 93.88 102 ALA B N 1
ATOM 2325 C CA . ALA B 1 102 ? 3.314 -21.047 -5.766 1 93.88 102 ALA B CA 1
ATOM 2326 C C . ALA B 1 102 ? 1.945 -21.656 -6.047 1 93.88 102 ALA B C 1
ATOM 2328 O O . ALA B 1 102 ? 1.441 -21.578 -7.168 1 93.88 102 ALA B O 1
ATOM 2329 N N . PRO B 1 103 ? 1.35 -22.25 -5.082 1 96.94 103 PRO B N 1
ATOM 2330 C CA . PRO B 1 103 ? 0.082 -22.938 -5.324 1 96.94 103 PRO B CA 1
ATOM 2331 C C . PRO B 1 103 ? -1.097 -21.969 -5.469 1 96.94 103 PRO B C 1
ATOM 2333 O O . PRO B 1 103 ? -2.189 -22.391 -5.871 1 96.94 103 PRO B O 1
ATOM 2336 N N . VAL B 1 104 ? -0.93 -20.719 -5.094 1 97.62 104 VAL B N 1
ATOM 2337 C CA . VAL B 1 104 ? -1.992 -19.734 -5.199 1 97.62 104 VAL B CA 1
ATOM 2338 C C . VAL B 1 104 ? -1.435 -18.438 -5.789 1 97.62 104 VAL B C 1
ATOM 2340 O O . VAL B 1 104 ? -0.341 -18 -5.422 1 97.62 104 VAL B O 1
ATOM 2343 N N . VAL B 1 105 ? -2.107 -17.875 -6.742 1 96.31 105 VAL B N 1
ATOM 2344 C CA . VAL B 1 105 ? -1.884 -16.516 -7.215 1 96.31 105 VAL B CA 1
ATOM 2345 C C . VAL B 1 105 ? -3.15 -15.688 -7.023 1 96.31 105 VAL B C 1
ATOM 2347 O O . VAL B 1 105 ? -4.238 -16.094 -7.438 1 96.31 105 VAL B O 1
ATOM 2350 N N . ILE B 1 106 ? -3.031 -14.617 -6.332 1 97.94 106 ILE B N 1
ATOM 2351 C CA . ILE B 1 106 ? -4.156 -13.703 -6.172 1 97.94 106 ILE B CA 1
ATOM 2352 C C . ILE B 1 106 ? -3.939 -12.461 -7.039 1 97.94 106 ILE B C 1
ATOM 2354 O O . ILE B 1 106 ? -3.014 -11.688 -6.801 1 97.94 106 ILE B O 1
ATOM 2358 N N . VAL B 1 107 ? -4.75 -12.32 -8.039 1 96.75 107 VAL B N 1
ATOM 2359 C CA . VAL B 1 107 ? -4.719 -11.133 -8.883 1 96.75 107 VAL B CA 1
ATOM 2360 C C . V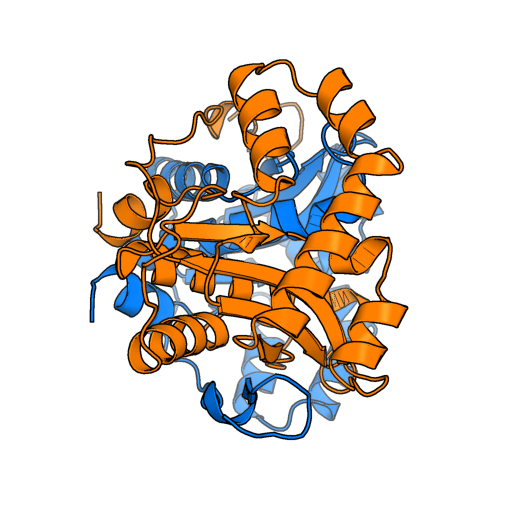AL B 1 107 ? -5.633 -10.055 -8.289 1 96.75 107 VAL B C 1
ATOM 2362 O O . VAL B 1 107 ? -6.812 -10.312 -8.031 1 96.75 107 VAL B O 1
ATOM 2365 N N . VAL B 1 108 ? -5.09 -8.914 -8.055 1 97.94 108 VAL B N 1
ATOM 2366 C CA . VAL B 1 108 ? -5.828 -7.816 -7.445 1 97.94 108 VAL B CA 1
ATOM 2367 C C . VAL B 1 108 ? -6.164 -6.77 -8.508 1 97.94 108 VAL B C 1
ATOM 2369 O O . VAL B 1 108 ? -5.273 -6.246 -9.18 1 97.94 108 VAL B O 1
ATOM 2372 N N . CYS B 1 109 ? -7.449 -6.484 -8.609 1 97.62 109 CYS B N 1
ATOM 2373 C CA . CYS B 1 109 ? -7.934 -5.566 -9.633 1 97.62 109 CYS B CA 1
ATOM 2374 C C . CYS B 1 109 ? -8.562 -4.332 -9.008 1 97.62 109 CYS B C 1
ATOM 2376 O O . CYS B 1 109 ? -9.062 -4.391 -7.879 1 97.62 109 CYS B O 1
ATOM 2378 N N . ALA B 1 110 ? -8.516 -3.266 -9.727 1 97.25 110 ALA B N 1
ATOM 2379 C CA . ALA B 1 110 ? -9.266 -2.059 -9.398 1 97.25 110 ALA B CA 1
ATOM 2380 C C . ALA B 1 110 ? -10.547 -1.969 -10.211 1 97.25 110 ALA B C 1
ATOM 2382 O O . ALA B 1 110 ? -10.531 -2.148 -11.43 1 97.25 110 ALA B O 1
ATOM 2383 N N . ASP B 1 111 ? -11.617 -1.761 -9.57 1 97.62 111 ASP B N 1
ATOM 2384 C CA . ASP B 1 111 ? -12.898 -1.518 -10.219 1 97.62 111 ASP B CA 1
ATOM 2385 C C . ASP B 1 111 ? -13.086 -0.035 -10.531 1 97.62 111 ASP B C 1
ATOM 2387 O O . ASP B 1 111 ? -13.414 0.758 -9.648 1 97.62 111 ASP B O 1
ATOM 2391 N N . THR B 1 112 ? -12.977 0.326 -11.742 1 95.81 112 THR B N 1
ATOM 2392 C CA . THR B 1 112 ? -12.992 1.727 -12.156 1 95.81 112 THR B CA 1
ATOM 2393 C C . THR B 1 112 ? -14.406 2.291 -12.109 1 95.81 112 THR B C 1
ATOM 2395 O O . THR B 1 112 ? -14.602 3.504 -12.219 1 95.81 112 THR B O 1
ATOM 2398 N N . ASP B 1 113 ? -15.375 1.474 -11.922 1 94.94 113 ASP B N 1
ATOM 2399 C CA . ASP B 1 113 ? -16.719 1.967 -11.664 1 94.94 113 ASP B CA 1
ATOM 2400 C C . ASP B 1 113 ? -16.844 2.529 -10.25 1 94.94 113 ASP B C 1
ATOM 2402 O O . ASP B 1 113 ? -17.766 3.299 -9.953 1 94.94 113 ASP B O 1
ATOM 2406 N N . ARG B 1 114 ? -15.906 2.139 -9.398 1 93.19 114 ARG B N 1
ATOM 2407 C CA . ARG B 1 114 ? -15.992 2.525 -7.992 1 93.19 114 ARG B CA 1
ATOM 2408 C C . ARG B 1 114 ? -15 3.637 -7.668 1 93.19 114 ARG B C 1
ATOM 2410 O O . ARG B 1 114 ? -15.188 4.383 -6.707 1 93.19 114 ARG B O 1
ATOM 2417 N N . VAL B 1 115 ? -13.961 3.742 -8.453 1 92.25 115 VAL B N 1
ATOM 2418 C CA . VAL B 1 115 ? -12.922 4.727 -8.172 1 92.25 115 VAL B CA 1
ATOM 2419 C C . VAL B 1 115 ? -12.312 5.23 -9.477 1 92.25 115 VAL B C 1
ATOM 2421 O O . VAL B 1 115 ? -12.07 4.445 -10.398 1 92.25 115 VAL B O 1
ATOM 2424 N N . PRO B 1 116 ? -12.125 6.574 -9.594 1 89.62 116 PRO B N 1
ATOM 2425 C CA . PRO B 1 116 ? -11.352 7.039 -10.742 1 89.62 116 PRO B CA 1
ATOM 2426 C C . PRO B 1 116 ? -9.969 6.402 -10.82 1 89.62 116 PRO B C 1
ATOM 2428 O O . PRO B 1 116 ? -9.328 6.18 -9.789 1 89.62 116 PRO B O 1
ATOM 2431 N N . GLU B 1 117 ? -9.477 6.125 -12.07 1 91.31 117 GLU B N 1
ATOM 2432 C CA . GLU B 1 117 ? -8.219 5.434 -12.312 1 91.31 117 GLU B CA 1
ATOM 2433 C C . GLU B 1 117 ? -7.062 6.117 -11.586 1 91.31 117 GLU B C 1
ATOM 2435 O O . GL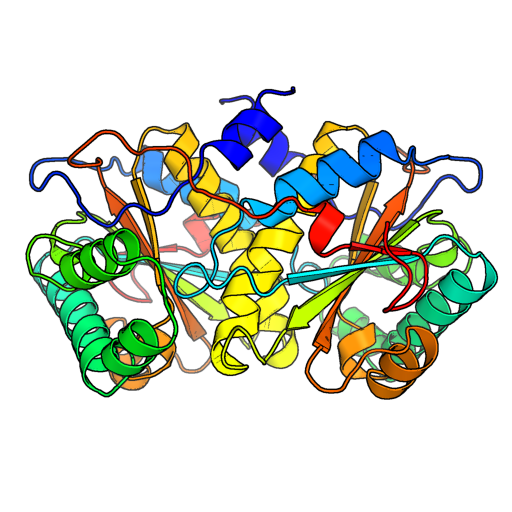U B 1 117 ? -6.16 5.445 -11.078 1 91.31 117 GLU B O 1
ATOM 2440 N N . ILE B 1 118 ? -7.125 7.43 -11.469 1 88.62 118 ILE B N 1
ATOM 2441 C CA . ILE B 1 118 ? -6.031 8.195 -10.891 1 88.62 118 ILE B CA 1
ATOM 2442 C C . ILE B 1 118 ? -5.902 7.867 -9.406 1 88.62 118 ILE B C 1
ATOM 2444 O O . ILE B 1 118 ? -4.82 8.008 -8.82 1 88.62 118 ILE B O 1
ATOM 2448 N N . TYR B 1 119 ? -6.938 7.328 -8.727 1 91.5 119 TYR B N 1
ATOM 2449 C CA . TYR B 1 119 ? -6.926 7.039 -7.297 1 91.5 119 TYR B CA 1
ATOM 2450 C C . TYR B 1 119 ? -6.805 5.543 -7.047 1 91.5 119 TYR B C 1
ATOM 2452 O O . TYR B 1 119 ? -6.711 5.105 -5.898 1 91.5 119 TYR B O 1
ATOM 2460 N N . ALA B 1 120 ? -6.75 4.766 -8.125 1 95 120 ALA B N 1
ATOM 2461 C CA . ALA B 1 120 ? -6.691 3.311 -7.988 1 95 120 ALA B CA 1
ATOM 2462 C C . ALA B 1 120 ? -5.422 2.883 -7.262 1 95 120 ALA B C 1
ATOM 2464 O O . ALA B 1 120 ? -5.469 2.062 -6.34 1 95 120 ALA B O 1
ATOM 2465 N N . PRO B 1 121 ? -4.27 3.475 -7.574 1 96.38 121 PRO B N 1
ATOM 2466 C CA . PRO B 1 121 ? -3.047 2.982 -6.934 1 96.38 121 PRO B CA 1
ATOM 2467 C C . PRO B 1 121 ? -3.064 3.156 -5.418 1 96.38 121 PRO B C 1
ATOM 2469 O O . PRO B 1 121 ? -2.717 2.229 -4.68 1 96.38 121 PRO B O 1
ATOM 2472 N N . SER B 1 122 ? -3.512 4.301 -4.941 1 96.75 122 SER B N 1
ATOM 2473 C CA . SER B 1 122 ? -3.533 4.574 -3.51 1 96.75 122 SER B CA 1
ATOM 2474 C C . SER B 1 122 ? -4.645 3.797 -2.814 1 96.75 122 SER B C 1
ATOM 2476 O O . SER B 1 122 ? -4.703 3.752 -1.583 1 96.75 122 SER B O 1
ATOM 2478 N N . SER B 1 123 ? -5.5 3.176 -3.582 1 97.31 123 SER B N 1
ATOM 2479 C CA . SER B 1 123 ? -6.594 2.393 -3.021 1 97.31 123 SER B CA 1
ATOM 2480 C C . SER B 1 123 ? -6.273 0.902 -3.031 1 97.31 123 SER B C 1
ATOM 2482 O O . SER B 1 123 ? -6.766 0.149 -2.189 1 97.31 123 SER B O 1
ATOM 2484 N N . ILE B 1 124 ? -5.441 0.474 -3.959 1 98.38 124 ILE B N 1
ATOM 2485 C CA . ILE B 1 124 ? -5.254 -0.954 -4.188 1 98.38 124 ILE B CA 1
ATOM 2486 C C . ILE B 1 124 ? -3.99 -1.429 -3.471 1 98.38 124 ILE B C 1
ATOM 2488 O O . ILE B 1 124 ? -3.998 -2.473 -2.814 1 98.38 124 ILE B O 1
ATOM 2492 N N . TYR B 1 125 ? -2.916 -0.713 -3.514 1 98.62 125 TYR B N 1
ATOM 2493 C CA . TYR B 1 125 ? -1.634 -1.243 -3.061 1 98.62 125 TYR B CA 1
ATOM 2494 C C . TYR B 1 125 ? -1.567 -1.281 -1.537 1 98.62 125 TYR B C 1
ATOM 2496 O O . TYR B 1 125 ? -0.911 -2.15 -0.96 1 98.62 125 TYR B O 1
ATOM 2504 N N . PRO B 1 126 ? -2.264 -0.341 -0.812 1 98.75 126 PRO B N 1
ATOM 2505 C CA . PRO B 1 126 ? -2.387 -0.583 0.627 1 98.75 126 PRO B CA 1
ATOM 2506 C C . PRO B 1 126 ? -3.07 -1.911 0.946 1 98.75 126 PRO B C 1
ATOM 2508 O O . PRO B 1 126 ? -2.689 -2.59 1.904 1 98.75 126 PRO B O 1
ATOM 2511 N N . ALA B 1 127 ? -4.07 -2.262 0.163 1 98.69 127 ALA B N 1
ATOM 2512 C CA . ALA B 1 127 ? -4.742 -3.549 0.339 1 98.69 127 ALA B CA 1
ATOM 2513 C C . ALA B 1 127 ? -3.781 -4.707 0.083 1 98.69 127 ALA B C 1
ATOM 2515 O O . ALA B 1 127 ? -3.789 -5.699 0.812 1 98.69 127 ALA B O 1
ATOM 2516 N N . VAL B 1 128 ? -2.973 -4.559 -0.924 1 98.75 128 VAL B N 1
ATOM 2517 C CA . VAL B 1 128 ? -1.977 -5.574 -1.24 1 98.75 128 VAL B CA 1
ATOM 2518 C C . VAL B 1 128 ? -1 -5.723 -0.076 1 98.75 128 VAL B C 1
ATOM 2520 O O . VAL B 1 128 ? -0.644 -6.84 0.306 1 98.75 128 VAL B O 1
ATOM 2523 N N . GLN B 1 129 ? -0.598 -4.621 0.49 1 98.75 129 GLN B N 1
ATOM 2524 C CA . GLN B 1 129 ? 0.337 -4.695 1.608 1 98.75 129 GLN B CA 1
ATOM 2525 C C . GLN B 1 129 ? -0.284 -5.418 2.801 1 98.75 129 GLN B C 1
ATOM 2527 O O . GLN B 1 129 ? 0.375 -6.23 3.451 1 98.75 129 GLN B O 1
ATOM 2532 N N . ASN B 1 130 ? -1.543 -5.113 3.119 1 98.38 130 ASN B N 1
ATOM 2533 C CA . ASN B 1 130 ? -2.236 -5.859 4.164 1 98.38 130 ASN B CA 1
ATOM 2534 C C . ASN B 1 130 ? -2.219 -7.359 3.887 1 98.38 130 ASN B C 1
ATOM 2536 O O . ASN B 1 130 ? -2.021 -8.164 4.801 1 98.38 130 ASN B O 1
ATOM 2540 N N . MET B 1 131 ? -2.439 -7.695 2.648 1 98.62 131 MET B N 1
ATOM 2541 C CA . MET B 1 131 ? -2.434 -9.094 2.234 1 98.62 131 MET B CA 1
ATOM 2542 C C . MET B 1 131 ? -1.078 -9.742 2.506 1 98.62 131 MET B C 1
ATOM 2544 O O . MET B 1 131 ? -1.008 -10.844 3.047 1 98.62 131 MET B O 1
ATOM 2548 N N . LEU B 1 132 ? -0.021 -9.062 2.121 1 98.25 132 LEU B N 1
ATOM 2549 C CA . LEU B 1 132 ? 1.337 -9.562 2.311 1 98.25 132 LEU B CA 1
ATOM 2550 C C . LEU B 1 132 ? 1.644 -9.758 3.791 1 98.25 132 LEU B C 1
ATOM 2552 O O . LEU B 1 132 ? 2.221 -10.773 4.184 1 98.25 132 LEU B O 1
ATOM 2556 N N . LEU B 1 133 ? 1.26 -8.812 4.59 1 97.56 133 LEU B N 1
ATOM 2557 C CA . LEU B 1 133 ? 1.48 -8.898 6.031 1 97.56 133 LEU B CA 1
ATOM 2558 C C . LEU B 1 133 ? 0.697 -10.055 6.633 1 97.56 133 LEU B C 1
ATOM 2560 O O . LEU B 1 133 ? 1.214 -10.781 7.484 1 97.56 133 LEU B O 1
ATOM 2564 N N . ALA B 1 134 ? -0.521 -10.211 6.203 1 97.19 134 ALA B N 1
ATOM 2565 C CA . ALA B 1 134 ? -1.342 -11.32 6.688 1 97.19 134 ALA B CA 1
ATOM 2566 C C . ALA B 1 134 ? -0.734 -12.664 6.301 1 97.19 134 ALA B C 1
ATOM 2568 O O . ALA B 1 134 ? -0.703 -13.594 7.109 1 97.19 134 ALA B O 1
ATOM 2569 N N . ALA B 1 135 ? -0.27 -12.781 5.051 1 97 135 ALA B N 1
ATOM 2570 C CA . ALA B 1 135 ? 0.383 -14.008 4.609 1 97 135 ALA B CA 1
ATOM 2571 C C . ALA B 1 135 ? 1.564 -14.359 5.512 1 97 135 ALA B C 1
ATOM 2573 O O . ALA B 1 135 ? 1.698 -15.5 5.957 1 97 135 ALA B O 1
ATOM 2574 N N . ALA B 1 136 ? 2.363 -13.375 5.797 1 94.81 136 ALA B N 1
ATOM 2575 C CA . ALA B 1 136 ? 3.527 -13.578 6.656 1 94.81 136 ALA B CA 1
ATOM 2576 C C . ALA B 1 136 ? 3.105 -14.008 8.062 1 94.81 136 ALA B C 1
ATOM 2578 O O . ALA B 1 136 ? 3.711 -14.906 8.648 1 94.81 136 ALA B O 1
ATOM 2579 N N . ASP B 1 137 ? 2.104 -13.352 8.57 1 94.38 137 ASP B N 1
ATOM 2580 C CA . ASP B 1 137 ? 1.604 -13.664 9.906 1 94.38 137 ASP B CA 1
ATOM 2581 C C . ASP B 1 137 ? 1.095 -15.102 9.984 1 94.38 137 ASP B C 1
ATOM 2583 O O . ASP B 1 137 ? 1.167 -15.734 11.047 1 94.38 137 ASP B O 1
ATOM 2587 N N . LEU B 1 138 ? 0.59 -15.602 8.922 1 95.12 138 LEU B N 1
ATOM 2588 C CA . LEU B 1 138 ? 0.019 -16.938 8.859 1 95.12 138 LEU B CA 1
ATOM 2589 C C . LEU B 1 138 ? 1.094 -17.984 8.531 1 95.12 138 LEU B C 1
ATOM 2591 O O . LEU B 1 138 ? 0.806 -19.172 8.453 1 95.12 138 LEU B O 1
ATOM 2595 N N . GLY B 1 139 ? 2.314 -17.5 8.297 1 93.75 139 GLY B N 1
ATOM 2596 C CA . GLY B 1 139 ? 3.436 -18.406 8.086 1 93.75 139 GLY B CA 1
ATOM 2597 C C . GLY B 1 139 ? 3.693 -18.703 6.625 1 93.75 139 GLY B C 1
ATOM 2598 O O . GLY B 1 139 ? 4.461 -19.609 6.301 1 93.75 139 GLY B O 1
ATOM 2599 N N . TYR B 1 140 ? 3.062 -18.016 5.699 1 96.25 140 TYR B N 1
ATOM 2600 C CA . TYR B 1 140 ? 3.268 -18.203 4.27 1 96.25 140 TYR B CA 1
ATOM 2601 C C . TYR B 1 140 ? 4.289 -17.203 3.729 1 96.25 140 TYR B C 1
ATOM 2603 O O . TYR B 1 140 ? 4.512 -16.156 4.324 1 96.25 140 TYR B O 1
ATOM 2611 N N . GLY B 1 141 ? 4.984 -17.609 2.625 1 95.88 141 GLY B N 1
ATOM 2612 C CA . GLY B 1 141 ? 5.676 -16.672 1.76 1 95.88 141 GLY B CA 1
ATOM 2613 C C . GLY B 1 141 ? 4.77 -16.031 0.721 1 95.88 141 GLY B C 1
ATOM 2614 O O . GLY B 1 141 ? 3.742 -16.609 0.354 1 95.88 141 GLY B O 1
ATOM 2615 N N . SER B 1 142 ? 5.137 -14.906 0.286 1 96.38 142 SER B N 1
ATOM 2616 C CA . SER B 1 142 ? 4.383 -14.211 -0.75 1 96.38 142 SER B CA 1
ATOM 2617 C C . SER B 1 142 ? 5.266 -13.211 -1.494 1 96.38 142 SER B C 1
ATOM 2619 O O . SER B 1 142 ? 6.367 -12.891 -1.043 1 96.38 142 SER B O 1
ATOM 2621 N N . CYS B 1 143 ? 4.816 -12.797 -2.635 1 95 143 CYS B N 1
ATOM 2622 C CA . CYS B 1 143 ? 5.527 -11.805 -3.434 1 95 143 CYS B CA 1
ATOM 2623 C C . CYS B 1 143 ? 4.562 -11 -4.293 1 95 143 CYS B C 1
ATOM 2625 O O . CYS B 1 143 ? 3.75 -11.57 -5.023 1 95 143 CYS B O 1
ATOM 2627 N N . LEU B 1 144 ? 4.699 -9.688 -4.156 1 95.94 144 LEU B N 1
ATOM 2628 C CA . LEU B 1 144 ? 3.98 -8.758 -5.02 1 95.94 144 LEU B CA 1
ATOM 2629 C C . LEU B 1 144 ? 4.695 -8.602 -6.359 1 95.94 144 LEU B C 1
ATOM 2631 O O . LEU B 1 144 ? 5.887 -8.297 -6.398 1 95.94 144 LEU B O 1
ATOM 2635 N N . THR B 1 145 ? 3.965 -8.812 -7.41 1 91.56 145 THR B N 1
ATOM 2636 C CA . THR B 1 145 ? 4.484 -8.57 -8.75 1 91.56 145 THR B CA 1
ATOM 2637 C C . THR B 1 145 ? 3.525 -7.688 -9.547 1 91.56 145 THR B C 1
ATOM 2639 O O . THR B 1 145 ? 2.309 -7.762 -9.367 1 91.56 145 THR B O 1
ATOM 2642 N N . THR B 1 146 ? 4.066 -6.832 -10.383 1 90 146 THR B N 1
ATOM 2643 C CA . THR B 1 146 ? 3.248 -5.957 -11.219 1 90 146 THR B CA 1
ATOM 2644 C C . THR B 1 146 ? 3.516 -6.211 -12.695 1 90 146 THR B C 1
ATOM 2646 O O . THR B 1 146 ? 2.986 -5.504 -13.555 1 90 146 THR B O 1
ATOM 2649 N N . GLY B 1 147 ? 4.301 -7.09 -13.039 1 75.69 147 GLY B N 1
ATOM 2650 C CA . GLY B 1 147 ? 4.645 -7.379 -14.422 1 75.69 147 GLY B CA 1
ATOM 2651 C C . GLY B 1 147 ? 3.441 -7.738 -15.273 1 75.69 147 GLY B C 1
ATOM 2652 O O . GLY B 1 147 ? 3.408 -7.434 -16.469 1 75.69 147 GLY B O 1
ATOM 2653 N N . LEU B 1 148 ? 2.477 -8.438 -14.695 1 70.94 148 LEU B N 1
ATOM 2654 C CA . LEU B 1 148 ? 1.283 -8.828 -15.438 1 70.94 148 LEU B CA 1
ATOM 2655 C C . LEU B 1 148 ? 0.539 -7.594 -15.953 1 70.94 148 LEU B C 1
ATOM 2657 O O . LEU B 1 148 ? -0.248 -7.688 -16.891 1 70.94 148 LEU B O 1
ATOM 2661 N N . THR B 1 149 ? 0.849 -6.543 -15.352 1 64.69 149 THR B N 1
ATOM 2662 C CA . THR B 1 149 ? 0.085 -5.336 -15.648 1 64.69 149 THR B CA 1
ATOM 2663 C C . THR B 1 149 ? 0.807 -4.477 -16.688 1 64.69 149 THR B C 1
ATOM 2665 O O . THR B 1 149 ? 0.225 -3.541 -17.234 1 64.69 149 THR B O 1
ATOM 2668 N N . THR B 1 150 ? 1.998 -4.844 -16.922 1 65.12 150 THR B N 1
ATOM 2669 C CA . THR B 1 150 ? 2.779 -4.035 -17.859 1 65.12 150 THR B CA 1
ATOM 2670 C C . THR B 1 150 ? 2.787 -4.668 -19.234 1 65.12 150 THR B C 1
ATOM 2672 O O . THR B 1 150 ? 2.572 -3.984 -20.25 1 65.12 150 THR B O 1
ATOM 2675 N N . PHE B 1 151 ? 3.117 -5.918 -19.312 1 61.06 151 PHE B N 1
ATOM 2676 C CA . PHE B 1 151 ? 3.316 -6.457 -20.656 1 61.06 151 PHE B CA 1
ATOM 2677 C C . PHE B 1 151 ? 2.279 -7.527 -20.969 1 61.06 151 PHE B C 1
ATOM 2679 O O . PHE B 1 151 ? 2.15 -7.953 -22.125 1 61.06 151 PHE B O 1
ATOM 2686 N N . GLY B 1 152 ? 1.267 -7.406 -20.422 1 71.06 152 GLY B N 1
ATOM 2687 C CA . GLY B 1 152 ? 0.335 -8.477 -20.734 1 71.06 152 GLY B CA 1
ATOM 2688 C C . GLY B 1 152 ? -1.037 -8.273 -20.125 1 71.06 152 GLY B C 1
ATOM 2689 O O . GLY B 1 152 ? -1.723 -9.25 -19.797 1 71.06 152 GLY B O 1
ATOM 2690 N N . VAL B 1 153 ? -1.31 -7.102 -20.094 1 82.19 153 VAL B N 1
ATOM 2691 C CA . VAL B 1 153 ? -2.561 -6.805 -19.406 1 82.19 153 VAL B CA 1
ATOM 2692 C C . VAL B 1 153 ? -3.732 -7.41 -20.172 1 82.19 153 VAL B C 1
ATOM 2694 O O . VAL B 1 153 ? -4.66 -7.957 -19.578 1 82.19 153 VAL B O 1
ATOM 2697 N N . ASP B 1 154 ? -3.605 -7.398 -21.453 1 86.62 154 ASP B N 1
ATOM 2698 C CA . ASP B 1 154 ? -4.684 -7.941 -22.281 1 86.62 154 ASP B CA 1
ATOM 2699 C C . ASP B 1 154 ? -4.785 -9.453 -22.125 1 86.62 154 ASP B C 1
ATOM 2701 O O . ASP B 1 154 ? -5.887 -10.008 -22.062 1 86.62 154 ASP B O 1
ATOM 2705 N N . ARG B 1 155 ? -3.674 -10.164 -22.062 1 88.62 155 ARG B N 1
ATOM 2706 C CA . ARG B 1 155 ? -3.664 -11.609 -21.875 1 88.62 155 ARG B CA 1
ATOM 2707 C C . ARG B 1 155 ? -4.266 -11.992 -20.531 1 88.62 155 ARG B C 1
ATOM 2709 O O . ARG B 1 155 ? -5.02 -12.961 -20.422 1 88.62 155 ARG B O 1
ATOM 2716 N N . VAL B 1 156 ? -3.938 -11.211 -19.547 1 91.69 156 VAL B N 1
ATOM 2717 C CA . VAL B 1 156 ? -4.453 -11.461 -18.203 1 91.69 156 VAL B CA 1
ATOM 2718 C C . VAL B 1 156 ? -5.965 -11.25 -18.188 1 91.69 156 VAL B C 1
ATOM 2720 O O . VAL B 1 156 ? -6.707 -12.062 -17.625 1 91.69 156 VAL B O 1
ATOM 2723 N N . ARG B 1 157 ? -6.379 -10.195 -18.812 1 94.06 157 ARG B N 1
ATOM 2724 C CA . ARG B 1 157 ? -7.805 -9.891 -18.891 1 94.06 157 ARG B CA 1
ATOM 2725 C C . ARG B 1 157 ? -8.578 -11.031 -19.547 1 94.06 157 ARG B C 1
ATOM 2727 O O . ARG B 1 157 ? -9.641 -11.422 -19.078 1 94.06 157 ARG B O 1
ATOM 2734 N N . GLU B 1 158 ? -8.023 -11.492 -20.594 1 94.31 158 GLU B N 1
ATOM 2735 C CA . GLU B 1 158 ? -8.68 -12.578 -21.328 1 94.31 158 GLU B CA 1
ATOM 2736 C C . GLU B 1 158 ? -8.703 -13.859 -20.5 1 94.31 158 GLU B C 1
ATOM 2738 O O . GLU B 1 158 ? -9.758 -14.484 -20.359 1 94.31 158 GLU B O 1
ATOM 2743 N N . LEU B 1 159 ? -7.598 -14.242 -19.953 1 94.31 159 LEU B N 1
ATOM 2744 C CA . LEU B 1 159 ? -7.477 -15.469 -19.172 1 94.31 159 LEU B CA 1
ATOM 2745 C C . LEU B 1 159 ? -8.453 -15.477 -18 1 94.31 159 LEU B C 1
ATOM 2747 O O . LEU B 1 159 ? -9.102 -16.484 -17.75 1 94.31 159 LEU B O 1
ATOM 2751 N N . LEU B 1 160 ? -8.586 -14.281 -17.359 1 96.56 160 LEU B N 1
ATOM 2752 C CA . LEU B 1 160 ? -9.359 -14.211 -16.125 1 96.56 160 LEU B CA 1
ATOM 2753 C C . LEU B 1 160 ? -10.766 -13.68 -16.406 1 96.56 160 LEU B C 1
ATOM 2755 O O . LEU B 1 160 ? -11.547 -13.477 -15.469 1 96.56 160 LEU B O 1
ATOM 2759 N N . GLN B 1 161 ? -11.023 -13.383 -17.672 1 98 161 GLN B N 1
ATOM 2760 C CA . GLN B 1 161 ? -12.328 -12.891 -18.109 1 98 161 GLN B CA 1
ATOM 2761 C C . GLN B 1 161 ? -12.727 -11.625 -17.359 1 98 161 GLN B C 1
ATOM 2763 O O . GLN B 1 161 ? -13.844 -11.531 -16.844 1 98 161 GLN B O 1
ATOM 2768 N N . LEU B 1 162 ? -11.836 -10.734 -17.328 1 97.44 162 LEU B N 1
ATOM 2769 C CA . LEU B 1 162 ? -12.086 -9.484 -16.609 1 97.44 162 LEU B CA 1
ATOM 2770 C C . LEU B 1 162 ? -12.875 -8.516 -17.484 1 97.44 162 LEU B C 1
ATOM 2772 O O . LEU B 1 162 ? -12.5 -8.25 -18.625 1 97.44 162 LEU B O 1
ATOM 2776 N N . PRO B 1 163 ? -13.945 -8.078 -16.922 1 97.75 163 PRO B N 1
ATOM 2777 C CA . PRO B 1 163 ? -14.617 -7.004 -17.656 1 97.75 163 PRO B CA 1
ATOM 2778 C C . PRO B 1 163 ? -13.773 -5.738 -17.766 1 97.75 163 PRO B C 1
ATOM 2780 O O . PRO B 1 163 ? -12.727 -5.637 -17.109 1 97.75 163 PRO B O 1
ATOM 2783 N N . GLN B 1 164 ? -14.164 -4.762 -18.531 1 95.5 164 GLN B N 1
ATOM 2784 C CA . GLN B 1 164 ? -13.375 -3.586 -18.859 1 95.5 164 GLN B CA 1
ATOM 2785 C C . GLN B 1 164 ? -13.133 -2.709 -17.641 1 95.5 164 GLN B C 1
ATOM 2787 O O . GLN B 1 164 ? -12.078 -2.076 -17.516 1 95.5 164 GLN B O 1
ATOM 2792 N N . ASN B 1 165 ? -14.062 -2.715 -16.75 1 97.06 165 ASN B N 1
ATOM 2793 C CA . ASN B 1 165 ? -13.945 -1.828 -15.594 1 97.06 165 ASN B CA 1
ATOM 2794 C C . ASN B 1 165 ? -12.984 -2.389 -14.547 1 97.06 165 ASN B C 1
ATOM 2796 O O . ASN B 1 165 ? -12.602 -1.687 -13.609 1 97.06 165 ASN B O 1
ATOM 2800 N N . LEU B 1 166 ? -12.648 -3.629 -14.688 1 97.25 166 LEU B N 1
ATOM 2801 C CA . LEU B 1 166 ? -11.68 -4.207 -13.766 1 97.25 166 LEU B CA 1
ATOM 2802 C C . LEU B 1 166 ? -10.273 -4.16 -14.359 1 97.25 166 LEU B C 1
ATOM 2804 O O . LEU B 1 166 ? -9.992 -4.836 -15.352 1 97.25 166 LEU B O 1
ATOM 2808 N N . ILE B 1 167 ? -9.414 -3.428 -13.727 1 95.06 167 ILE B N 1
ATOM 2809 C CA . ILE B 1 167 ? -8.031 -3.293 -14.164 1 95.06 167 ILE B CA 1
ATOM 2810 C C . ILE B 1 167 ? -7.121 -4.113 -13.258 1 95.06 167 ILE B C 1
ATOM 2812 O O . ILE B 1 167 ? -6.992 -3.82 -12.062 1 95.06 167 ILE B O 1
ATOM 2816 N N . PRO B 1 168 ? -6.484 -5.164 -13.852 1 95.38 168 PRO B N 1
ATOM 2817 C CA . PRO B 1 168 ? -5.52 -5.879 -13.016 1 95.38 168 PRO B CA 1
ATOM 2818 C C . PRO B 1 168 ? -4.305 -5.027 -12.656 1 95.38 168 PRO B C 1
ATOM 2820 O O . PRO B 1 168 ? -3.689 -4.422 -13.531 1 95.38 168 PRO B O 1
ATOM 2823 N N . MET B 1 169 ? -3.979 -4.984 -11.383 1 94.88 169 MET B N 1
ATOM 2824 C CA . MET B 1 169 ? -2.918 -4.086 -10.938 1 94.88 169 MET B CA 1
ATOM 2825 C C . MET B 1 169 ? -1.761 -4.871 -10.328 1 94.88 169 MET B C 1
ATOM 2827 O O . MET B 1 169 ? -0.611 -4.43 -10.383 1 94.88 169 MET B O 1
ATOM 2831 N N . ALA B 1 170 ? -2.07 -6.035 -9.742 1 95 170 ALA B N 1
ATOM 2832 C CA . ALA B 1 170 ? -1.043 -6.793 -9.031 1 95 170 ALA B CA 1
ATOM 2833 C C . ALA B 1 170 ? -1.352 -8.289 -9.062 1 95 170 ALA B C 1
ATOM 2835 O O . ALA B 1 170 ? -2.516 -8.688 -9.156 1 95 170 ALA B O 1
ATOM 2836 N N . ALA B 1 171 ? -0.332 -9.047 -9.031 1 94.56 171 ALA B N 1
ATOM 2837 C CA . ALA B 1 171 ? -0.399 -10.469 -8.711 1 94.56 171 ALA B CA 1
ATOM 2838 C C . ALA B 1 171 ? 0.42 -10.789 -7.469 1 94.56 171 ALA B C 1
ATOM 2840 O O . ALA B 1 171 ? 1.582 -10.391 -7.359 1 94.56 171 ALA B O 1
ATOM 2841 N N . VAL B 1 172 ? -0.234 -11.43 -6.574 1 96.75 172 VAL B N 1
ATOM 2842 C CA . VAL B 1 172 ? 0.443 -11.867 -5.355 1 96.75 172 VAL B CA 1
ATOM 2843 C C . VAL B 1 172 ? 0.57 -13.383 -5.348 1 96.75 172 VAL B C 1
ATOM 2845 O O . VAL B 1 172 ? -0.435 -14.102 -5.301 1 96.75 172 VAL B O 1
ATOM 2848 N N . TYR B 1 173 ? 1.78 -13.82 -5.406 1 95.19 173 TYR B N 1
ATOM 2849 C CA . TYR B 1 173 ? 2.061 -15.25 -5.301 1 95.19 173 TYR B CA 1
ATOM 2850 C C . TYR B 1 173 ? 2.176 -15.68 -3.844 1 95.19 173 TYR B C 1
ATOM 2852 O O . TYR B 1 173 ? 2.85 -15.023 -3.049 1 95.19 173 TYR B O 1
ATOM 2860 N N . VAL B 1 174 ? 1.507 -16.812 -3.516 1 97.25 174 VAL B N 1
ATOM 2861 C CA . VAL B 1 174 ? 1.473 -17.25 -2.125 1 97.25 174 VAL B CA 1
ATOM 2862 C C . VAL B 1 174 ? 1.782 -18.75 -2.053 1 97.25 174 VAL B C 1
ATOM 2864 O O . VAL B 1 174 ? 1.249 -19.531 -2.836 1 97.25 174 VAL B O 1
ATOM 2867 N N . GLY B 1 175 ? 2.582 -19.125 -1.11 1 97.19 175 GLY B N 1
ATOM 2868 C CA . GLY B 1 175 ? 2.93 -20.516 -0.839 1 97.19 175 GLY B CA 1
ATOM 2869 C C . GLY B 1 175 ? 3.838 -20.672 0.365 1 97.19 175 GLY B C 1
ATOM 2870 O O . GLY B 1 175 ? 4.234 -19.688 0.988 1 97.19 175 GLY B O 1
ATOM 2871 N N . LEU B 1 176 ? 4.074 -21.922 0.686 1 96.69 176 LEU B N 1
ATOM 2872 C CA . LEU B 1 176 ? 5.07 -22.172 1.719 1 96.69 176 LEU B CA 1
ATOM 2873 C C . LEU B 1 176 ? 6.48 -21.922 1.191 1 96.69 176 LEU B C 1
ATOM 2875 O O . LEU B 1 176 ? 6.828 -22.375 0.095 1 96.69 176 LEU B O 1
ATOM 2879 N N . PRO B 1 177 ? 7.238 -21.109 1.998 1 94.5 177 PRO B N 1
ATOM 2880 C CA . PRO B 1 177 ? 8.609 -20.891 1.531 1 94.5 177 PRO B CA 1
ATOM 2881 C C . PRO B 1 177 ? 9.414 -22.188 1.447 1 94.5 177 PRO B C 1
ATOM 2883 O O . PRO B 1 177 ? 9.266 -23.062 2.297 1 94.5 177 PRO B O 1
ATOM 2886 N N . ALA B 1 178 ? 10.227 -22.297 0.44 1 92 178 ALA B N 1
ATOM 2887 C CA . ALA B 1 178 ? 11.094 -23.469 0.288 1 92 178 ALA B CA 1
ATOM 2888 C C . ALA B 1 178 ? 12.25 -23.422 1.287 1 92 178 ALA B C 1
ATOM 2890 O O . ALA B 1 178 ? 12.859 -24.453 1.576 1 92 178 ALA B O 1
ATOM 2891 N N . ARG B 1 179 ? 12.586 -22.203 1.731 1 86.38 179 ARG B N 1
ATOM 2892 C CA . ARG B 1 179 ? 13.625 -21.984 2.732 1 86.38 179 ARG B CA 1
ATOM 2893 C C . ARG B 1 179 ? 13.234 -20.859 3.678 1 86.38 179 ARG B C 1
ATOM 2895 O O . ARG B 1 179 ? 12.297 -20.094 3.402 1 86.38 179 ARG B O 1
ATOM 2902 N N . LYS B 1 180 ? 14 -20.844 4.715 1 83.81 180 LYS B N 1
ATOM 2903 C CA . LYS B 1 180 ? 13.758 -19.75 5.652 1 83.81 180 LYS B CA 1
ATOM 2904 C C . LYS B 1 180 ? 14.07 -18.391 5.02 1 83.81 180 LYS B C 1
ATOM 2906 O O . LYS B 1 180 ? 15.086 -18.25 4.336 1 83.81 180 LYS B O 1
ATOM 2911 N N . LEU B 1 181 ? 13.211 -17.438 5.246 1 80 181 LEU B N 1
ATOM 2912 C CA . LEU B 1 181 ? 13.398 -16.109 4.695 1 80 181 LEU B CA 1
ATOM 2913 C C . LEU B 1 181 ? 14.211 -15.234 5.652 1 80 181 LEU B C 1
ATOM 2915 O O . LEU B 1 181 ? 13.953 -15.227 6.859 1 80 181 LEU B O 1
ATOM 2919 N N . SER B 1 182 ? 15.281 -14.641 5.141 1 75.81 182 SER B N 1
ATOM 2920 C CA . SER B 1 182 ? 16.094 -13.727 5.941 1 75.81 182 SER B CA 1
ATOM 2921 C C . SER B 1 182 ? 15.516 -12.312 5.918 1 75.81 182 SER B C 1
ATOM 2923 O O . SER B 1 182 ? 14.812 -11.938 4.98 1 75.81 182 SER B O 1
ATOM 2925 N N . PRO B 1 183 ? 15.883 -11.609 6.984 1 72.44 183 PRO B N 1
ATOM 2926 C CA . PRO B 1 183 ? 15.391 -10.227 6.973 1 72.44 183 PRO B CA 1
ATOM 2927 C C . PRO B 1 183 ? 15.961 -9.406 5.816 1 72.44 183 PRO B C 1
ATOM 2929 O O . PRO B 1 183 ? 17.109 -9.609 5.414 1 72.44 183 PRO B O 1
ATOM 2932 N N . PRO B 1 184 ? 15.047 -8.57 5.297 1 72.5 184 PRO B N 1
ATOM 2933 C CA . PRO B 1 184 ? 15.523 -7.723 4.199 1 72.5 184 PRO B CA 1
ATOM 2934 C C . PRO B 1 184 ? 16.5 -6.645 4.664 1 72.5 184 PRO B C 1
ATOM 2936 O O . PRO B 1 184 ? 16.438 -6.203 5.816 1 72.5 184 PRO B O 1
ATOM 2939 N N . ARG B 1 185 ? 17.484 -6.367 3.797 1 80.75 185 ARG B N 1
ATOM 2940 C CA . ARG B 1 185 ? 18.344 -5.211 4.051 1 80.75 185 ARG B CA 1
ATOM 2941 C C . ARG B 1 185 ? 17.656 -3.918 3.615 1 80.75 185 ARG B C 1
ATOM 2943 O O . ARG B 1 185 ? 17.25 -3.789 2.461 1 80.75 185 ARG B O 1
ATOM 2950 N N . ARG B 1 186 ? 17.422 -3.053 4.57 1 89.19 186 ARG B N 1
ATOM 2951 C CA . ARG B 1 186 ? 16.781 -1.764 4.305 1 89.19 186 ARG B CA 1
ATOM 2952 C C . ARG B 1 186 ? 17.703 -0.612 4.703 1 89.19 186 ARG B C 1
ATOM 2954 O O . ARG B 1 186 ? 18.359 -0.67 5.738 1 89.19 186 ARG B O 1
ATOM 2961 N N . ARG B 1 187 ? 17.781 0.428 3.809 1 91.69 187 ARG B N 1
ATOM 2962 C CA . ARG B 1 187 ? 18.406 1.676 4.238 1 91.69 187 ARG B CA 1
ATOM 2963 C C . ARG B 1 187 ? 17.656 2.287 5.414 1 91.69 187 ARG B C 1
ATOM 2965 O O . ARG B 1 187 ? 16.422 2.246 5.461 1 91.69 187 ARG B O 1
ATOM 2972 N N . PRO B 1 188 ? 18.469 2.895 6.348 1 95.19 188 PRO B N 1
ATOM 2973 C CA . PRO B 1 188 ? 17.781 3.549 7.457 1 95.19 188 PRO B CA 1
ATOM 2974 C C . PRO B 1 188 ? 16.781 4.609 6.984 1 95.19 188 PRO B C 1
ATOM 2976 O O . PRO B 1 188 ? 17.109 5.426 6.117 1 95.19 188 PRO B O 1
ATOM 2979 N N . ALA B 1 189 ? 15.617 4.602 7.559 1 97.19 189 ALA B N 1
ATOM 2980 C CA . ALA B 1 189 ? 14.562 5.531 7.156 1 97.19 189 ALA B CA 1
ATOM 2981 C C . ALA B 1 189 ? 15.031 6.98 7.301 1 97.19 189 ALA B C 1
ATOM 2983 O O . ALA B 1 189 ? 14.695 7.832 6.477 1 97.19 189 ALA B O 1
ATOM 2984 N N . THR B 1 190 ? 15.797 7.266 8.312 1 96.94 190 THR B N 1
ATOM 2985 C CA . THR B 1 190 ? 16.234 8.633 8.586 1 96.94 190 THR B CA 1
ATOM 2986 C C . THR B 1 190 ? 17.156 9.133 7.477 1 96.94 190 THR B C 1
ATOM 2988 O O . THR B 1 190 ? 17.25 10.344 7.254 1 96.94 190 THR B O 1
ATOM 2991 N N . SER B 1 191 ? 17.797 8.227 6.75 1 97.38 191 SER B N 1
ATOM 2992 C CA . SER B 1 191 ? 18.719 8.617 5.688 1 97.38 191 SER B CA 1
ATOM 2993 C C . SER B 1 191 ? 17.969 9.141 4.469 1 97.38 191 SER B C 1
ATOM 2995 O O . SER B 1 191 ? 18.562 9.766 3.586 1 97.38 191 SER B O 1
ATOM 2997 N N . VAL B 1 192 ? 16.656 8.961 4.441 1 98.12 192 VAL B N 1
ATOM 2998 C CA . VAL B 1 192 ? 15.859 9.414 3.314 1 98.12 192 VAL B CA 1
ATOM 2999 C C . VAL B 1 192 ? 14.711 10.297 3.812 1 98.12 192 VAL B C 1
ATOM 3001 O O . VAL B 1 192 ? 13.648 10.352 3.195 1 98.12 192 VAL B O 1
ATOM 3004 N N . THR B 1 193 ? 14.898 10.844 5 1 98.75 193 THR B N 1
ATOM 3005 C CA . THR B 1 193 ? 13.883 11.695 5.605 1 98.75 193 THR B CA 1
ATOM 3006 C C . THR B 1 193 ? 14.414 13.117 5.809 1 98.75 193 THR B C 1
ATOM 3008 O O . THR B 1 193 ? 15.57 13.297 6.199 1 98.75 193 THR B O 1
ATOM 3011 N N . TYR B 1 194 ? 13.586 14.086 5.508 1 98.81 194 TYR B N 1
ATOM 3012 C CA . TYR B 1 194 ? 13.953 15.492 5.621 1 98.81 194 TYR B CA 1
ATOM 3013 C C . TYR B 1 194 ? 12.898 16.266 6.418 1 98.81 194 TYR B C 1
ATOM 3015 O O . TYR B 1 194 ? 11.727 15.891 6.434 1 98.81 194 TYR B O 1
ATOM 3023 N N . ARG B 1 195 ? 13.367 17.375 7.078 1 98.25 195 ARG B N 1
ATOM 3024 C CA . ARG B 1 195 ? 12.484 18.219 7.871 1 98.25 195 ARG B CA 1
ATOM 3025 C C . ARG B 1 195 ? 11.992 19.422 7.051 1 98.25 195 ARG B C 1
ATOM 3027 O O . ARG B 1 195 ? 12.805 20.188 6.523 1 98.25 195 ARG B O 1
ATOM 3034 N N . GLU B 1 196 ? 10.766 19.562 6.871 1 98.06 196 GLU B N 1
ATOM 3035 C CA . GLU B 1 196 ? 10.062 20.734 6.332 1 98.06 196 GLU B CA 1
ATOM 3036 C C . GLU B 1 196 ? 10.312 20.875 4.832 1 98.06 196 GLU B C 1
ATOM 3038 O O . GLU B 1 196 ? 9.406 21.25 4.082 1 98.06 196 GLU B O 1
ATOM 3043 N N . ARG B 1 197 ? 11.492 20.641 4.414 1 97.56 197 ARG B N 1
ATOM 3044 C CA . ARG B 1 197 ? 11.844 20.75 3.002 1 97.56 197 ARG B CA 1
ATOM 3045 C C . ARG B 1 197 ? 12.992 19.797 2.652 1 97.56 197 ARG B C 1
ATOM 3047 O O . ARG B 1 197 ? 13.773 19.406 3.523 1 97.56 197 ARG B O 1
ATOM 3054 N N . PHE B 1 198 ? 13.016 19.484 1.34 1 98.12 198 PHE B N 1
ATOM 3055 C CA . PHE B 1 198 ? 14.125 18.656 0.89 1 98.12 198 PHE B CA 1
ATOM 3056 C C . PHE B 1 198 ? 15.461 19.344 1.106 1 98.12 198 PHE B C 1
ATOM 3058 O O . PHE B 1 198 ? 15.57 20.562 0.918 1 98.12 198 PHE B O 1
ATOM 3065 N N . GLY B 1 199 ? 16.453 18.609 1.574 1 96.88 199 GLY B N 1
ATOM 3066 C CA . GLY B 1 199 ? 17.766 19.172 1.833 1 96.88 199 GLY B CA 1
ATOM 3067 C C . GLY B 1 199 ? 18.031 19.406 3.309 1 96.88 199 GLY B C 1
ATOM 3068 O O . GLY B 1 199 ? 19.172 19.641 3.707 1 96.88 199 GLY B O 1
ATOM 3069 N N . THR B 1 200 ? 17.031 19.375 4.156 1 97.62 200 THR B N 1
ATOM 3070 C CA . THR B 1 200 ? 17.188 19.469 5.605 1 97.62 200 THR B CA 1
ATOM 3071 C C . THR B 1 200 ? 17.031 18.109 6.258 1 97.62 200 THR B C 1
ATOM 3073 O O . THR B 1 200 ? 15.93 17.734 6.672 1 97.62 200 THR B O 1
ATOM 3076 N N . PRO B 1 201 ? 18.078 17.484 6.434 1 96.56 201 PRO B N 1
ATOM 3077 C CA . PRO B 1 201 ? 18.016 16.109 6.91 1 96.56 201 PRO B CA 1
ATOM 3078 C C . PRO B 1 201 ? 17.328 15.984 8.266 1 96.56 201 PRO B C 1
ATOM 3080 O O . PRO B 1 201 ? 17.359 16.922 9.07 1 96.56 201 PRO B O 1
ATOM 3083 N N . TRP B 1 202 ? 16.719 14.906 8.492 1 96.31 202 TRP B N 1
ATOM 3084 C CA . TRP B 1 202 ? 16.031 14.602 9.742 1 96.31 202 TRP B CA 1
ATOM 3085 C C . TRP B 1 202 ? 17 14.57 10.914 1 96.31 202 TRP B C 1
ATOM 3087 O O . TRP B 1 202 ? 18.078 13.977 10.82 1 96.31 202 TRP B O 1
#

Nearest PDB structures (foldseek):
  3m5k-assembly1_B  TM=8.471E-01  e=4.902E-14  Parabacteroides distasonis ATCC 8503
  3e39-assembly1_B  TM=8.655E-01  e=6.485E-12  Oleidesulfovibrio alaskensis G20
  3eo8-assembly3_E  TM=7.309E-01  e=2.769E-13  Clostridioides difficile 630
  1ooq-assembly1_A  TM=6.949E-01  e=3.443E-11  Escherichia coli
  2ymv-assembly1_A  TM=6.151E-01  e=6.719E-06  Mycolicibacterium smegmatis

Organism: NCBI:txid185642

InterPro domains:
  IPR000415 Nitroreductase-like [G3DSA:3.40.109.10] (7-201)
  IPR000415 Nitroreductase-like [SSF55469] (1-199)
  IPR029479 Nitroreductase [PF00881] (8-175)
  IPR050627 Nitroreductase/BluB [PTHR23026] (4-194)

Solvent-accessible surface area (backbone atoms only — not comparable to full-atom values): 20363 Å² total; per-residue (Å²): 128,56,62,44,57,52,48,47,56,58,40,52,79,38,42,44,26,27,73,84,40,75,75,54,66,70,56,51,49,50,20,41,48,41,17,54,41,36,63,27,68,90,68,41,66,34,61,35,37,33,40,33,58,53,66,68,60,43,42,50,54,38,48,50,34,33,48,37,32,69,75,44,47,46,59,49,43,62,70,70,44,85,52,61,68,56,50,52,48,55,54,42,22,56,32,75,63,4,53,46,24,28,53,32,36,37,36,37,20,37,31,48,86,53,35,60,71,89,47,36,48,67,27,44,28,21,15,50,38,35,24,49,46,40,32,40,74,73,65,33,26,28,30,84,40,50,41,58,51,70,64,32,43,66,60,52,31,59,73,26,51,47,54,89,49,44,43,67,56,36,38,34,39,32,23,27,46,60,58,88,81,67,73,69,91,60,74,64,40,61,81,39,25,15,45,57,23,60,90,35,69,97,128,57,62,43,58,52,48,45,56,59,40,51,78,38,42,44,25,27,74,82,40,76,75,54,69,71,56,50,49,50,21,41,47,39,17,54,41,36,64,28,64,90,67,40,67,35,61,36,37,32,41,34,58,53,65,69,61,43,41,50,55,37,49,51,32,32,48,38,31,69,75,42,48,46,58,48,42,63,71,68,45,84,52,61,69,56,49,51,49,54,55,40,25,58,34,74,64,4,52,46,25,28,54,32,35,39,35,37,21,36,31,49,86,51,35,59,74,89,47,35,48,66,26,44,28,21,14,50,38,34,24,49,45,40,32,40,75,72,65,33,26,26,29,85,42,49,44,52,4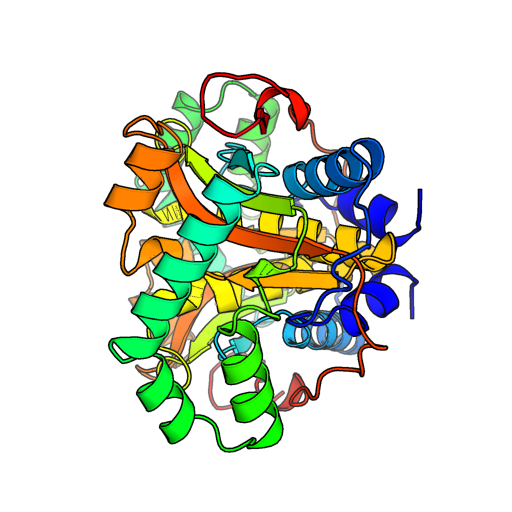7,69,70,31,43,67,61,49,31,60,72,26,51,46,55,88,49,43,42,66,55,36,38,34,38,34,23,28,47,60,58,88,81,68,74,69,91,61,74,62,38,61,82,40,26,16,44,57,25,58,89,34,70,96

Foldseek 3Di:
DDPLVVLLQAQDAFFAFDLPFDDDPVLLVQLQVLLQPFDADVSLSFKDKDKDQDLVLQVVVLQLLLVLCVVCVLVVCVVVPPDVVVSVSVVSSSDCRTLSSFRIKMWMWGQCVRPPPVRRVVGRVRSVVSSSSSLVVVQKHKHKDQSCQPGPQPVVCVSRVPDPRIGGGIMMGIHHHPDDDDGDDDDDPQVVDAPPDPPHGD/DDPLVVLVQAQDAFFAFDLPFDDDPVLLVQLQVLLQPFDADVSLSFKDKDKDQDLVLQVVLLQLLLVLCVVCVLVVCVVPPPDVVVSVSVVSSSDCRTLSSQRIKMWMWGQCVRPPPVRRVVGRVRSVVSSSSSLVVVQKHKHKDQSCQPRPQPVVCVSRVPDPRIGTGIMMGIHHHPDDDDGDDDDDPQVVDAPPDPPHGD

Sequence (404 aa):
MGELLAGIRAQRACRRFDPNGKVLDSDVEQMLAASVHAPSAENSQPWTFIVVRDEGNRALLASWWTETWNAGGGDFVKQSVEDKVLVADLEFGFSKGGFAAAPVVIVVCADTDRVPEIYAPSSIYPAVQNMLLAAADLGYGSCLTTGLTTFGVDRVRELLQLPQNLIPMAAVYVGLPARKLSPPRRRPATSVTYRERFGTPWMGELLAGIRAQRACRRFDPNGKVLDSDVEQMLA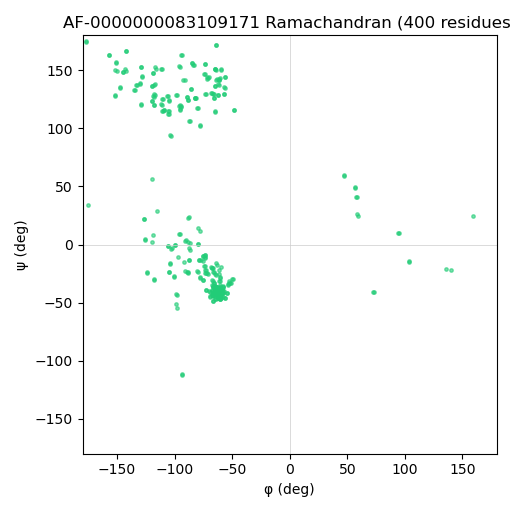ASVHAPSAENSQPWTFIVVRDEGNRALLASWWTETWNAGGGDFVKQSVEDKVLVADLEFGFSKGGFAAAPVVIVVCADTDRVPEIYAPSSIYPAVQNMLLAAADLGYGSCLTTGLTTFGVDRVRELLQLPQNLIPMAAVYVGLPARKLSPPRRRPATSVTYRERFGTPW